Protein 6H0N (pdb70)

B-factor: mean 80.19, std 15.93, range [30.0, 155.45]

Radius of gyration: 28.03 Å; Cα contacts (8 Å, |Δi|>4): 1484; chains: 2; bounding box: 67×57×92 Å

Structure (mmCIF, N/CA/C/O backbone):
data_6H0N
#
_entry.id   6H0N
#
_cell.length_a   146.028
_cell.length_b   146.028
_cell.length_c   132.845
_cell.angle_alpha   90.00
_cell.angle_beta   90.00
_cell.angle_gamma   120.00
#
_symmetry.space_group_name_H-M   'P 32 2 1'
#
loop_
_entity.id
_entity.type
_entity.pdbx_description
1 polymer 'UDP-D-apiose/UDP-D-xylose synthase 1'
2 non-polymer NICOTINAMIDE-ADENINE-DINUCLEOTIDE
3 non-polymer "URIDINE-5'-DIPHOSPHATE"
4 non-polymer 'PHOSPHATE ION'
5 water water
#
loop_
_atom_site.group_PDB
_atom_site.id
_atom_site.type_symbol
_atom_site.label_atom_id
_atom_site.label_alt_id
_atom_site.label_comp_id
_atom_site.label_asym_id
_atom_site.label_entity_id
_atom_site.label_seq_id
_atom_site.pdbx_PDB_ins_code
_atom_site.Cartn_x
_atom_site.Cartn_y
_atom_site.Cartn_z
_atom_site.occupancy
_atom_site.B_iso_or_equiv
_atom_site.auth_seq_id
_atom_site.auth_comp_id
_atom_site.auth_asym_id
_atom_site.auth_atom_id
_atom_site.pdbx_PDB_model_num
ATOM 1 N N . VAL A 1 8 ? -39.971 65.628 73.267 1.00 73.18 8 VAL A N 1
ATOM 2 C CA . VAL A 1 8 ? -40.182 66.461 72.028 1.00 83.05 8 VAL A CA 1
ATOM 3 C C . VAL A 1 8 ? -38.923 67.112 71.339 1.00 91.51 8 VAL A C 1
ATOM 4 O O . VAL A 1 8 ? -38.107 67.730 71.998 1.00 91.29 8 VAL A O 1
ATOM 8 N N . ASP A 1 9 ? -38.832 67.012 70.015 1.00 94.88 9 ASP A N 1
ATOM 9 C CA . ASP A 1 9 ? -37.619 67.428 69.250 1.00 94.70 9 ASP A CA 1
ATOM 10 C C . ASP A 1 9 ? -37.548 68.951 68.944 1.00 88.01 9 ASP A C 1
ATOM 11 O O . ASP A 1 9 ? -38.419 69.709 69.360 1.00 87.13 9 ASP A O 1
ATOM 16 N N . LEU A 1 10 ? -36.491 69.319 68.216 1.00 85.82 10 LEU A N 1
ATOM 17 C CA . LEU A 1 10 ? -36.141 70.700 67.798 1.00 82.14 10 LEU A CA 1
ATOM 18 C C . LEU A 1 10 ? -37.186 71.187 66.812 1.00 82.42 10 LEU A C 1
ATOM 19 O O . LEU A 1 10 ? -37.571 72.351 66.874 1.00 84.67 10 LEU A O 1
ATOM 24 N N . ASP A 1 11 ? -37.647 70.280 65.957 1.00 97.33 11 ASP A N 1
ATOM 25 C CA . ASP A 1 11 ? -38.674 70.604 64.938 1.00 98.74 11 ASP A CA 1
ATOM 26 C C . ASP A 1 11 ? -39.935 71.063 65.672 1.00 99.57 11 ASP A C 1
ATOM 27 O O . ASP A 1 11 ? -40.548 72.033 65.231 1.00 119.19 11 ASP A O 1
ATOM 32 N N . GLY A 1 12 ? -40.291 70.374 66.756 1.00 91.09 12 GLY A N 1
ATOM 33 C CA . GLY A 1 12 ? -41.460 70.707 67.581 1.00 88.77 12 GLY A CA 1
ATOM 34 C C . GLY A 1 12 ? -42.272 69.451 67.741 1.00 91.38 12 GLY A C 1
ATOM 35 O O . GLY A 1 12 ? -43.153 69.406 68.605 1.00 81.02 12 GLY A O 1
ATOM 36 N N . LYS A 1 13 ? -41.919 68.449 66.943 1.00 95.74 13 LYS A N 1
ATOM 37 C CA . LYS A 1 13 ? -42.663 67.168 66.957 1.00 94.90 13 LYS A CA 1
ATOM 38 C C . LYS A 1 13 ? -42.324 66.323 68.194 1.00 89.17 13 LYS A C 1
ATOM 39 O O . LYS A 1 13 ? -41.307 66.549 68.827 1.00 86.93 13 LYS A O 1
ATOM 45 N N . PRO A 1 14 ? -43.156 65.318 68.517 1.00 87.18 14 PRO A N 1
ATOM 46 C CA . PRO A 1 14 ? -42.878 64.501 69.705 1.00 79.74 14 PRO A CA 1
ATOM 47 C C . PRO A 1 14 ? -41.805 63.453 69.367 1.00 75.53 14 PRO A C 1
ATOM 48 O O . PRO A 1 14 ? -41.659 63.130 68.189 1.00 71.33 14 PRO A O 1
ATOM 52 N N . ILE A 1 15 ? -41.073 62.936 70.365 1.00 70.74 15 ILE A N 1
ATOM 53 C CA . ILE A 1 15 ? -39.939 62.013 70.101 1.00 72.34 15 ILE A CA 1
ATOM 54 C C . ILE A 1 15 ? -40.283 60.520 70.046 1.00 71.37 15 ILE A C 1
ATOM 55 O O . ILE A 1 15 ? -40.511 59.884 71.049 1.00 78.25 15 ILE A O 1
ATOM 60 N N . GLN A 1 16 ? -40.359 60.005 68.825 1.00 81.73 16 GLN A N 1
ATOM 61 C CA . GLN A 1 16 ? -40.292 58.572 68.477 1.00 87.38 16 GLN A CA 1
ATOM 62 C C . GLN A 1 16 ? -39.214 57.857 69.311 1.00 79.00 16 GLN A C 1
ATOM 63 O O . GLN A 1 16 ? -38.073 58.302 69.329 1.00 75.89 16 GLN A O 1
ATOM 69 N N . PRO A 1 17 ? -39.565 56.796 70.046 1.00 69.20 17 PRO A N 1
ATOM 70 C CA . PRO A 1 17 ? -38.473 56.023 70.702 1.00 68.45 17 PRO A CA 1
ATOM 71 C C . PRO A 1 17 ? -37.898 54.966 69.776 1.00 66.59 17 PRO A C 1
ATOM 72 O O . PRO A 1 17 ? -38.645 54.403 68.960 1.00 60.27 17 PRO A O 1
ATOM 76 N N . LEU A 1 18 ? -36.607 54.670 69.904 1.00 66.29 18 LEU A N 1
ATOM 77 C CA . LEU A 1 18 ? -35.968 53.769 68.941 1.00 73.88 18 LEU A CA 1
ATOM 78 C C . LEU A 1 18 ? -34.918 52.841 69.478 1.00 72.86 18 LEU A C 1
ATOM 79 O O . LEU A 1 18 ? -34.242 53.108 70.464 1.00 78.19 18 LEU A O 1
ATOM 84 N N . THR A 1 19 ? -34.810 51.717 68.781 1.00 64.49 19 THR A N 1
ATOM 85 C CA . THR A 1 19 ? -33.743 50.794 68.976 1.00 64.58 19 THR A CA 1
ATOM 86 C C . THR A 1 19 ? -32.567 51.326 68.177 1.00 68.25 19 THR A C 1
ATOM 87 O O . THR A 1 19 ? -32.720 51.699 67.011 1.00 69.28 19 THR A O 1
ATOM 91 N N . ILE A 1 20 ? -31.407 51.375 68.833 1.00 69.92 20 ILE A N 1
ATOM 92 C CA . ILE A 1 20 ? -30.181 51.916 68.277 1.00 62.90 20 ILE A CA 1
ATOM 93 C C . ILE A 1 20 ? -29.128 50.833 68.311 1.00 60.41 20 ILE A C 1
ATOM 94 O O . ILE A 1 20 ? -28.812 50.316 69.376 1.00 54.47 20 ILE A O 1
ATOM 99 N N . CYS A 1 21 ? -28.587 50.504 67.144 1.00 66.02 21 CYS A N 1
ATOM 100 C CA . CYS A 1 21 ? -27.428 49.633 67.055 1.00 69.79 21 CYS A CA 1
ATOM 101 C C . CYS A 1 21 ? -26.176 50.497 67.148 1.00 69.35 21 CYS A C 1
ATOM 102 O O . CYS A 1 21 ? -25.882 51.283 66.254 1.00 62.40 21 CYS A O 1
ATOM 105 N N . MET A 1 22 ? -25.450 50.365 68.250 1.00 71.25 22 MET A N 1
ATOM 106 C CA . MET A 1 22 ? -24.245 51.144 68.450 1.00 69.81 22 MET A CA 1
ATOM 107 C C . MET A 1 22 ? -23.039 50.229 68.341 1.00 66.85 22 MET A C 1
ATOM 108 O O . MET A 1 22 ? -22.883 49.304 69.119 1.00 64.47 22 MET A O 1
ATOM 113 N N . ILE A 1 23 ? -22.192 50.507 67.358 1.00 69.83 23 ILE A N 1
ATOM 114 C CA . ILE A 1 23 ? -21.031 49.683 67.053 1.00 69.68 23 ILE A CA 1
ATOM 115 C C . ILE A 1 23 ? -19.844 50.454 67.561 1.00 69.31 23 ILE A C 1
ATOM 116 O O . ILE A 1 23 ? -19.726 51.646 67.262 1.00 62.73 23 ILE A O 1
ATOM 121 N N . GLY A 1 24 ? -18.972 49.780 68.314 1.00 75.94 24 GLY A N 1
ATOM 122 C CA . GLY A 1 24 ? -17.869 50.446 69.041 1.00 80.89 24 GLY A CA 1
ATOM 123 C C . GLY A 1 24 ? -18.375 51.180 70.276 1.00 76.50 24 GLY A C 1
ATOM 124 O O . GLY A 1 24 ? -17.871 52.270 70.653 1.00 68.12 24 GLY A O 1
ATOM 125 N N . ALA A 1 25 ? -19.361 50.536 70.906 1.00 72.38 25 ALA A N 1
ATOM 126 C CA . ALA A 1 25 ? -20.168 51.125 71.957 1.00 74.52 25 ALA A CA 1
ATOM 127 C C . ALA A 1 25 ? -19.498 51.072 73.303 1.00 73.12 25 ALA A C 1
ATOM 128 O O . ALA A 1 25 ? -19.907 51.785 74.212 1.00 73.06 25 ALA A O 1
ATOM 130 N N . GLY A 1 26 ? -18.495 50.212 73.440 1.00 74.47 26 GLY A N 1
ATOM 131 C CA . GLY A 1 26 ? -17.696 50.128 74.662 1.00 78.66 26 GLY A CA 1
ATOM 132 C C . GLY A 1 26 ? -16.422 50.943 74.612 1.00 76.88 26 GLY A C 1
ATOM 133 O O . GLY A 1 26 ? -15.542 50.767 75.467 1.00 77.01 26 GLY A O 1
ATOM 134 N N . GLY A 1 27 ? -16.315 51.802 73.593 1.00 81.00 27 GLY A N 1
ATOM 135 C CA . GLY A 1 27 ? -15.220 52.736 73.459 1.00 76.53 27 GLY A CA 1
ATOM 136 C C . GLY A 1 27 ? -15.429 53.970 74.316 1.00 73.35 27 GLY A C 1
ATOM 137 O O . GLY A 1 27 ? -16.417 54.093 75.031 1.00 66.02 27 GLY A O 1
ATOM 138 N N . PHE A 1 28 ? -14.460 54.869 74.239 1.00 71.59 28 PHE A N 1
ATOM 139 C CA . PHE A 1 28 ? -14.495 56.175 74.878 1.00 64.57 28 PHE A CA 1
ATOM 140 C C . PHE A 1 28 ? -15.804 56.880 74.553 1.00 62.30 28 PHE A C 1
ATOM 141 O O . PHE A 1 28 ? -16.598 57.153 75.422 1.00 56.32 28 PHE A O 1
ATOM 149 N N . ILE A 1 29 ? -16.037 57.138 73.284 1.00 69.38 29 ILE A N 1
ATOM 150 C CA . ILE A 1 29 ? -17.214 57.886 72.884 1.00 67.83 29 ILE A CA 1
ATOM 151 C C . ILE A 1 29 ? -18.440 57.037 73.115 1.00 64.77 29 ILE A C 1
ATOM 152 O O . ILE A 1 29 ? -19.442 57.530 73.628 1.00 52.43 29 ILE A O 1
ATOM 157 N N . GLY A 1 30 ? -18.364 55.765 72.735 1.00 67.08 30 GLY A N 1
ATOM 158 C CA . GLY A 1 30 ? -19.512 54.878 72.923 1.00 73.39 30 GLY A CA 1
ATOM 159 C C . GLY A 1 30 ? -20.058 54.870 74.344 1.00 71.15 30 GLY A C 1
ATOM 160 O O . GLY A 1 30 ? -21.274 54.949 74.573 1.00 60.38 30 GLY A O 1
ATOM 161 N N . SER A 1 31 ? -19.135 54.786 75.297 1.00 74.05 31 SER A N 1
ATOM 162 C CA . SER A 1 31 ? -19.484 54.609 76.681 1.00 70.97 31 SER A CA 1
ATOM 163 C C . SER A 1 31 ? -20.256 55.803 77.189 1.00 71.44 31 SER A C 1
ATOM 164 O O . SER A 1 31 ? -21.287 55.651 77.832 1.00 81.04 31 SER A O 1
ATOM 167 N N . HIS A 1 32 ? -19.740 56.991 76.907 1.00 72.05 32 HIS A N 1
ATOM 168 C CA . HIS A 1 32 ? -20.431 58.218 77.257 1.00 70.24 32 HIS A CA 1
ATOM 169 C C . HIS A 1 32 ? -21.761 58.346 76.497 1.00 66.43 32 HIS A C 1
ATOM 170 O O . HIS A 1 32 ? -22.756 58.865 77.009 1.00 59.79 32 HIS A O 1
ATOM 177 N N . LEU A 1 33 ? -21.785 57.839 75.273 1.00 69.21 33 LEU A N 1
ATOM 178 C CA . LEU A 1 33 ? -23.043 57.935 74.499 1.00 70.87 33 LEU A CA 1
ATOM 179 C C . LEU A 1 33 ? -24.110 57.109 75.207 1.00 67.67 33 LEU A C 1
ATOM 180 O O . LEU A 1 33 ? -25.237 57.568 75.299 1.00 63.74 33 LEU A O 1
ATOM 185 N N . CYS A 1 34 ? -23.745 55.931 75.699 1.00 66.43 34 CYS A N 1
ATOM 186 C CA . CYS A 1 34 ? -24.720 55.071 76.411 1.00 67.77 34 CYS A CA 1
ATOM 187 C C . CYS A 1 34 ? -25.198 55.780 77.677 1.00 70.35 34 CYS A C 1
ATOM 188 O O . CYS A 1 34 ? -26.384 55.691 77.972 1.00 65.64 34 CYS A O 1
ATOM 191 N N . GLU A 1 35 ? -24.302 56.471 78.383 1.00 79.15 35 GLU A N 1
ATOM 192 C CA . GLU A 1 35 ? -24.692 57.190 79.622 1.00 81.78 35 GLU A CA 1
ATOM 193 C C . GLU A 1 35 ? -25.850 58.137 79.307 1.00 72.26 35 GLU A C 1
ATOM 194 O O . GLU A 1 35 ? -26.839 58.091 80.024 1.00 71.88 35 GLU A O 1
ATOM 200 N N . LYS A 1 36 ? -25.747 58.917 78.236 1.00 64.79 36 LYS A N 1
ATOM 201 C CA . LYS A 1 36 ? -26.793 59.913 77.928 1.00 72.40 36 LYS A CA 1
ATOM 202 C C . LYS A 1 36 ? -28.029 59.237 77.349 1.00 67.42 36 LYS A C 1
ATOM 203 O O . LYS A 1 36 ? -29.114 59.732 77.613 1.00 65.42 36 LYS A O 1
ATOM 209 N N . LEU A 1 37 ? -27.889 58.142 76.612 1.00 72.31 37 LEU A N 1
ATOM 210 C CA . LEU A 1 37 ? -29.123 57.653 76.028 1.00 76.24 37 LEU A CA 1
ATOM 211 C C . LEU A 1 37 ? -29.963 57.066 77.126 1.00 79.22 37 LEU A C 1
ATOM 212 O O . LEU A 1 37 ? -31.171 57.310 77.190 1.00 78.63 37 LEU A O 1
ATOM 217 N N . LEU A 1 38 ? -29.301 56.316 78.010 1.00 88.69 38 LEU A N 1
ATOM 218 C CA . LEU A 1 38 ? -29.980 55.657 79.122 1.00 80.31 38 LEU A CA 1
ATOM 219 C C . LEU A 1 38 ? -30.585 56.634 80.078 1.00 73.69 38 LEU A C 1
ATOM 220 O O . LEU A 1 38 ? -31.742 56.514 80.412 1.00 80.52 38 LEU A O 1
ATOM 225 N N . THR A 1 39 ? -29.814 57.621 80.501 1.00 65.97 39 THR A N 1
ATOM 226 C CA . THR A 1 39 ? -30.281 58.514 81.542 1.00 66.69 39 THR A CA 1
ATOM 227 C C . THR A 1 39 ? -31.212 59.625 81.065 1.00 67.02 39 THR A C 1
ATOM 228 O O . THR A 1 39 ? -31.983 60.145 81.851 1.00 74.50 39 THR A O 1
ATOM 232 N N . GLU A 1 40 ? -31.142 60.016 79.805 1.00 71.03 40 GLU A N 1
ATOM 233 C CA . GLU A 1 40 ? -31.886 61.186 79.360 1.00 76.46 40 GLU A CA 1
ATOM 234 C C . GLU A 1 40 ? -32.827 60.927 78.169 1.00 73.72 40 GLU A C 1
ATOM 235 O O . GLU A 1 40 ? -33.400 61.873 77.650 1.00 81.29 40 GLU A O 1
ATOM 241 N N . THR A 1 41 ? -33.010 59.677 77.737 1.00 73.41 41 THR A N 1
ATOM 242 C CA . THR A 1 41 ? -33.914 59.389 76.605 1.00 76.11 41 THR A CA 1
ATOM 243 C C . THR A 1 41 ? -34.607 58.047 76.681 1.00 77.31 41 THR A C 1
ATOM 244 O O . THR A 1 41 ? -34.081 57.099 77.273 1.00 75.62 41 THR A O 1
ATOM 248 N N . PRO A 1 42 ? -35.747 57.926 75.986 1.00 77.32 42 PRO A N 1
ATOM 249 C CA . PRO A 1 42 ? -36.434 56.640 75.893 1.00 72.70 42 PRO A CA 1
ATOM 250 C C . PRO A 1 42 ? -35.763 55.528 75.090 1.00 69.63 42 PRO A C 1
ATOM 251 O O . PRO A 1 42 ? -36.282 54.437 75.089 1.00 67.78 42 PRO A O 1
ATOM 255 N N . HIS A 1 43 ? -34.621 55.755 74.455 1.00 69.73 43 HIS A N 1
ATOM 256 C CA . HIS A 1 43 ? -34.161 54.832 73.412 1.00 72.32 43 HIS A CA 1
ATOM 257 C C . HIS A 1 43 ? -33.562 53.522 73.920 1.00 65.97 43 HIS A C 1
ATOM 258 O O . HIS A 1 43 ? -33.046 53.452 75.014 1.00 67.89 43 HIS A O 1
ATOM 265 N N . LYS A 1 44 ? -33.650 52.481 73.104 1.00 65.75 44 LYS A N 1
ATOM 266 C CA . LYS A 1 44 ? -33.069 51.188 73.406 1.00 70.67 44 LYS A CA 1
ATOM 267 C C . LYS A 1 44 ? -31.734 51.126 72.681 1.00 72.60 44 LYS A C 1
ATOM 268 O O . LYS A 1 44 ? -31.647 51.558 71.538 1.00 78.99 44 LYS A O 1
ATOM 274 N N . VAL A 1 45 ? -30.700 50.609 73.352 1.00 73.57 45 VAL A N 1
ATOM 275 C CA . VAL A 1 45 ? -29.344 50.517 72.798 1.00 72.11 45 VAL A CA 1
ATOM 276 C C . VAL A 1 45 ? -28.913 49.089 72.639 1.00 67.50 45 VAL A C 1
ATOM 277 O O . VAL A 1 45 ? -29.029 48.315 73.571 1.00 75.34 45 VAL A O 1
ATOM 281 N N . LEU A 1 46 ? -28.381 48.754 71.476 1.00 68.98 46 LEU A N 1
ATOM 282 C CA . LEU A 1 46 ? -27.701 47.477 71.284 1.00 78.69 46 LEU A CA 1
ATOM 283 C C . LEU A 1 46 ? -26.210 47.764 71.198 1.00 81.41 46 LEU A C 1
ATOM 284 O O . LEU A 1 46 ? -25.736 48.314 70.201 1.00 83.49 46 LEU A O 1
ATOM 289 N N . ALA A 1 47 ? -25.482 47.405 72.256 1.00 79.83 47 ALA A N 1
ATOM 290 C CA . ALA A 1 47 ? -24.066 47.726 72.368 1.00 75.35 47 ALA A CA 1
ATOM 291 C C . ALA A 1 47 ? -23.186 46.615 71.785 1.00 72.62 47 ALA A C 1
ATOM 292 O O . ALA A 1 47 ? -23.042 45.540 72.363 1.00 67.28 47 ALA A O 1
ATOM 294 N N . LEU A 1 48 ? -22.617 46.891 70.618 1.00 68.02 48 LEU A N 1
ATOM 295 C CA . LEU A 1 48 ? -21.721 45.977 69.942 1.00 66.03 48 LEU A CA 1
ATOM 296 C C . LEU A 1 48 ? -20.319 46.491 70.077 1.00 64.25 48 LEU A C 1
ATOM 297 O O . LEU A 1 48 ? -20.054 47.679 69.831 1.00 64.74 48 LEU A O 1
ATOM 302 N N . ASP A 1 49 ? -19.431 45.591 70.471 1.00 67.43 49 ASP A N 1
ATOM 303 C CA . ASP A 1 49 ? -18.017 45.887 70.637 1.00 73.72 49 ASP A CA 1
ATOM 304 C C . ASP A 1 49 ? -17.337 44.559 70.899 1.00 70.19 49 ASP A C 1
ATOM 305 O O . ASP A 1 49 ? -18.011 43.588 71.205 1.00 66.07 49 ASP A O 1
ATOM 310 N N . VAL A 1 50 ? -16.018 44.507 70.786 1.00 72.93 50 VAL A N 1
ATOM 311 C CA . VAL A 1 50 ? -15.298 43.335 71.279 1.00 78.26 50 VAL A CA 1
ATOM 312 C C . VAL A 1 50 ? -15.180 43.348 72.808 1.00 85.53 50 VAL A C 1
ATOM 313 O O . VAL A 1 50 ? -15.292 42.297 73.430 1.00 89.45 50 VAL A O 1
ATOM 317 N N . TYR A 1 51 ? -15.003 44.527 73.406 1.00 91.43 51 TYR A N 1
ATOM 318 C CA . TYR A 1 51 ? -14.840 44.652 74.862 1.00 92.09 51 TYR A CA 1
ATOM 319 C C . TYR A 1 51 ? -15.884 45.582 75.411 1.00 88.45 51 TYR A C 1
ATOM 320 O O . TYR A 1 51 ? -16.321 46.503 74.726 1.00 97.11 51 TYR A O 1
ATOM 329 N N . ASN A 1 52 ? -16.300 45.318 76.643 1.00 91.01 52 ASN A N 1
ATOM 330 C CA . ASN A 1 52 ? -17.340 46.107 77.299 1.00 93.77 52 ASN A CA 1
ATOM 331 C C . ASN A 1 52 ? -16.851 46.799 78.575 1.00 93.13 52 ASN A C 1
ATOM 332 O O . ASN A 1 52 ? -17.649 47.345 79.330 1.00 90.78 52 ASN A O 1
ATOM 337 N N . ASP A 1 53 ? -15.537 46.836 78.771 1.00 95.23 53 ASP A N 1
ATOM 338 C CA . ASP A 1 53 ? -14.931 47.310 80.022 1.00 97.82 53 ASP A CA 1
ATOM 339 C C . ASP A 1 53 ? -15.488 48.664 80.440 1.00 91.09 53 ASP A C 1
ATOM 340 O O . ASP A 1 53 ? -15.931 48.841 81.587 1.00 81.61 53 ASP A O 1
ATOM 345 N N . LYS A 1 54 ? -15.539 49.584 79.477 1.00 84.55 54 LYS A N 1
ATOM 346 C CA . LYS A 1 54 ? -15.935 50.967 79.757 1.00 77.69 54 LYS A CA 1
ATOM 347 C C . LYS A 1 54 ? -17.450 51.173 79.964 1.00 79.48 54 LYS A C 1
ATOM 348 O O . LYS A 1 54 ? -17.875 52.254 80.409 1.00 92.36 54 LYS A O 1
ATOM 354 N N . ILE A 1 55 ? -18.251 50.153 79.664 1.00 76.60 55 ILE A N 1
ATOM 355 C CA . ILE A 1 55 ? -19.693 50.212 79.891 1.00 86.47 55 ILE A CA 1
ATOM 356 C C . ILE A 1 55 ? -20.161 49.193 80.923 1.00 91.93 55 ILE A C 1
ATOM 357 O O . ILE A 1 55 ? -21.377 48.995 81.081 1.00 83.38 55 ILE A O 1
ATOM 362 N N . LYS A 1 56 ? -19.210 48.591 81.647 1.00 96.10 56 LYS A N 1
ATOM 363 C CA . LYS A 1 56 ? -19.516 47.447 82.504 1.00 89.33 56 LYS A CA 1
ATOM 364 C C . LYS A 1 56 ? -20.393 47.916 83.670 1.00 87.74 56 LYS A C 1
ATOM 365 O O . LYS A 1 56 ? -21.346 47.229 84.038 1.00 87.23 56 LYS A O 1
ATOM 371 N N . HIS A 1 57 ? -20.099 49.119 84.184 1.00 95.62 57 HIS A N 1
ATOM 372 C CA . HIS A 1 57 ? -20.959 49.846 85.155 1.00 94.00 57 HIS A CA 1
ATOM 373 C C . HIS A 1 57 ? -22.461 49.973 84.766 1.00 92.14 57 HIS A C 1
ATOM 374 O O . HIS A 1 57 ? -23.293 50.195 85.634 1.00 89.98 57 HIS A O 1
ATOM 381 N N . LEU A 1 58 ? -22.784 49.823 83.470 1.00 98.18 58 LEU A N 1
ATOM 382 C CA . LEU A 1 58 ? -24.148 49.933 82.937 1.00 92.38 58 LEU A CA 1
ATOM 383 C C . LEU A 1 58 ? -24.806 48.605 82.580 1.00 86.90 58 LEU A C 1
ATOM 384 O O . LEU A 1 58 ? -25.848 48.654 81.964 1.00 93.14 58 LEU A O 1
ATOM 389 N N . LEU A 1 59 ? -24.152 47.480 82.881 1.00 90.46 59 LEU A N 1
ATOM 390 C CA . LEU A 1 59 ? -24.642 46.161 82.400 1.00 98.12 59 LEU A CA 1
ATOM 391 C C . LEU A 1 59 ? -25.089 45.208 83.511 1.00 113.93 59 LEU A C 1
ATOM 392 O O . LEU A 1 59 ? -24.632 45.351 84.652 1.00 113.56 59 LEU A O 1
ATOM 397 N N . GLU A 1 60 ? -25.881 44.211 83.096 1.00 134.24 60 GLU A N 1
ATOM 398 C CA . GLU A 1 60 ? -26.492 43.127 83.911 1.00 127.57 60 GLU A CA 1
ATOM 399 C C . GLU A 1 60 ? -25.551 42.694 85.032 1.00 141.61 60 GLU A C 1
ATOM 400 O O . GLU A 1 60 ? -26.002 42.682 86.192 1.00 151.21 60 GLU A O 1
ATOM 402 N N . PRO A 1 61 ? -24.308 42.264 84.729 1.00 155.45 61 PRO A N 1
ATOM 403 C CA . PRO A 1 61 ? -23.354 41.869 85.764 1.00 144.43 61 PRO A CA 1
ATOM 404 C C . PRO A 1 61 ? -23.275 42.928 86.872 1.00 138.16 61 PRO A C 1
ATOM 405 O O . PRO A 1 61 ? -23.459 42.579 88.011 1.00 103.76 61 PRO A O 1
ATOM 409 N N . ASP A 1 62 ? -23.074 44.195 86.496 1.00 138.80 62 ASP A N 1
ATOM 410 C CA . ASP A 1 62 ? -22.962 45.294 87.491 1.00 131.28 62 ASP A CA 1
ATOM 411 C C . ASP A 1 62 ? -24.341 45.677 88.042 1.00 126.75 62 ASP A C 1
ATOM 412 O O . ASP A 1 62 ? -24.492 45.660 89.272 1.00 120.66 62 ASP A O 1
ATOM 417 N N . THR A 1 63 ? -25.304 46.011 87.178 1.00 125.98 63 THR A N 1
ATOM 418 C CA . THR A 1 63 ? -26.640 46.422 87.687 1.00 110.78 63 THR A CA 1
ATOM 419 C C . THR A 1 63 ? -27.761 45.926 86.771 1.00 120.12 63 THR A C 1
ATOM 420 O O . THR A 1 63 ? -27.495 45.673 85.595 1.00 109.00 63 THR A O 1
ATOM 424 N N . VAL A 1 64 ? -28.973 45.818 87.320 1.00 120.18 64 VAL A N 1
ATOM 425 C CA . VAL A 1 64 ? -30.193 45.405 86.565 1.00 111.18 64 VAL A CA 1
ATOM 426 C C . VAL A 1 64 ? -31.106 46.629 86.538 1.00 109.24 64 VAL A C 1
ATOM 427 O O . VAL A 1 64 ? -32.327 46.470 86.404 1.00 110.37 64 VAL A O 1
ATOM 429 N N . GLU A 1 65 ? -30.486 47.800 86.657 1.00 112.08 65 GLU A N 1
ATOM 430 C CA . GLU A 1 65 ? -31.157 49.118 86.738 1.00 111.90 65 GLU A CA 1
ATOM 431 C C . GLU A 1 65 ? -31.643 49.620 85.385 1.00 109.10 65 GLU A C 1
ATOM 432 O O . GLU A 1 65 ? -32.623 50.342 85.321 1.00 98.27 65 GLU A O 1
ATOM 438 N N . TRP A 1 66 ? -30.917 49.288 84.322 1.00 116.54 66 TRP A N 1
ATOM 439 C CA . TRP A 1 66 ? -31.267 49.683 82.964 1.00 109.40 66 TRP A CA 1
ATOM 440 C C . TRP A 1 66 ? -31.695 48.477 82.092 1.00 108.67 66 TRP A C 1
ATOM 441 O O . TRP A 1 66 ? -32.343 48.676 81.067 1.00 121.34 66 TRP A O 1
ATOM 452 N N . SER A 1 67 ? -31.377 47.237 82.484 1.00 107.72 67 SER A N 1
ATOM 453 C CA . SER A 1 67 ? -31.487 46.113 81.537 1.00 111.35 67 SER A CA 1
ATOM 454 C C . SER A 1 67 ? -32.916 46.019 80.976 1.00 101.54 67 SER A C 1
ATOM 455 O O . SER A 1 67 ? -33.916 46.272 81.664 1.00 82.36 67 SER A O 1
ATOM 458 N N . GLY A 1 68 ? -32.980 45.724 79.688 1.00 98.65 68 GLY A N 1
ATOM 459 C CA . GLY A 1 68 ? -34.199 45.919 78.939 1.00 104.13 68 GLY A CA 1
ATOM 460 C C . GLY A 1 68 ? -33.994 47.025 77.939 1.00 103.97 68 GLY A C 1
ATOM 461 O O . GLY A 1 68 ? -34.564 46.958 76.847 1.00 124.20 68 GLY A O 1
ATOM 462 N N . ARG A 1 69 ? -33.201 48.041 78.303 1.00 90.15 69 ARG A N 1
ATOM 463 C CA . ARG A 1 69 ? -32.873 49.156 77.389 1.00 88.91 69 ARG A CA 1
ATOM 464 C C . ARG A 1 69 ? -31.409 49.222 76.953 1.00 83.22 69 ARG A C 1
ATOM 465 O O . ARG A 1 69 ? -31.017 50.146 76.225 1.00 81.81 69 ARG A O 1
ATOM 473 N N . ILE A 1 70 ? -30.596 48.282 77.412 1.00 75.36 70 ILE A N 1
ATOM 474 C CA . ILE A 1 70 ? -29.268 48.115 76.858 1.00 82.20 70 ILE A CA 1
ATOM 475 C C . ILE A 1 70 ? -28.941 46.634 76.840 1.00 88.42 70 ILE A C 1
ATOM 476 O O . ILE A 1 70 ? -29.398 45.904 77.721 1.00 103.40 70 ILE A O 1
ATOM 481 N N . GLN A 1 71 ? -28.165 46.202 75.843 1.00 84.71 71 GLN A N 1
ATOM 482 C CA . GLN A 1 71 ? -27.836 44.796 75.644 1.00 82.98 71 GLN A CA 1
ATOM 483 C C . GLN A 1 71 ? -26.482 44.704 74.962 1.00 81.19 71 GLN A C 1
ATOM 484 O O . GLN A 1 71 ? -26.356 45.020 73.773 1.00 81.74 71 GLN A O 1
ATOM 490 N N . PHE A 1 72 ? -25.466 44.270 75.701 1.00 76.37 72 PHE A N 1
ATOM 491 C CA . PHE A 1 72 ? -24.162 44.019 75.095 1.00 79.19 72 PHE A CA 1
ATOM 492 C C . PHE A 1 72 ? -24.245 42.840 74.131 1.00 82.79 72 PHE A C 1
ATOM 493 O O . PHE A 1 72 ? -25.063 41.956 74.327 1.00 98.53 72 PHE A O 1
ATOM 501 N N . HIS A 1 73 ? -23.428 42.856 73.079 1.00 82.31 73 HIS A N 1
ATOM 502 C CA . HIS A 1 73 ? -23.270 41.718 72.166 1.00 78.38 73 HIS A CA 1
ATOM 503 C C . HIS A 1 73 ? -21.805 41.692 71.786 1.00 74.97 73 HIS A C 1
ATOM 504 O O . HIS A 1 73 ? -21.372 42.561 71.035 1.00 69.00 73 HIS A O 1
ATOM 511 N N . ARG A 1 74 ? -21.040 40.736 72.307 1.00 78.55 74 ARG A N 1
ATOM 512 C CA . ARG A 1 74 ? -19.609 40.663 72.004 1.00 84.89 74 ARG A CA 1
ATOM 513 C C . ARG A 1 74 ? -19.528 40.271 70.529 1.00 85.62 74 ARG A C 1
ATOM 514 O O . ARG A 1 74 ? -19.857 39.156 70.184 1.00 93.87 74 ARG A O 1
ATOM 522 N N . ILE A 1 75 ? -19.186 41.231 69.665 1.00 93.83 75 ILE A N 1
ATOM 523 C CA . ILE A 1 75 ? -19.046 41.007 68.215 1.00 94.31 75 ILE A CA 1
ATOM 524 C C . ILE A 1 75 ? -17.804 41.723 67.713 1.00 86.24 75 ILE A C 1
ATOM 525 O O . ILE A 1 75 ? -17.492 42.812 68.183 1.00 95.31 75 ILE A O 1
ATOM 530 N N . ASN A 1 76 ? -17.130 41.091 66.753 1.00 82.58 76 ASN A N 1
ATOM 531 C CA . ASN A 1 76 ? -16.038 41.692 65.976 1.00 82.36 76 ASN A CA 1
ATOM 532 C C . ASN A 1 76 ? -16.521 41.768 64.525 1.00 82.17 76 ASN A C 1
ATOM 533 O O . ASN A 1 76 ? -16.625 40.770 63.836 1.00 90.19 76 ASN A O 1
ATOM 538 N N . ILE A 1 77 ? -16.801 42.978 64.072 1.00 83.93 77 ILE A N 1
ATOM 539 C CA . ILE A 1 77 ? -17.435 43.200 62.788 1.00 80.48 77 ILE A CA 1
ATOM 540 C C . ILE A 1 77 ? -16.614 42.770 61.561 1.00 79.18 77 ILE A C 1
ATOM 541 O O . ILE A 1 77 ? -17.188 42.675 60.506 1.00 88.58 77 ILE A O 1
ATOM 546 N N . LYS A 1 78 ? -15.314 42.490 61.675 1.00 81.12 78 LYS A N 1
ATOM 547 C CA . LYS A 1 78 ? -14.561 41.953 60.531 1.00 88.94 78 LYS A CA 1
ATOM 548 C C . LYS A 1 78 ? -15.269 40.720 59.915 1.00 87.65 78 LYS A C 1
ATOM 549 O O . LYS A 1 78 ? -15.554 40.721 58.724 1.00 94.54 78 LYS A O 1
ATOM 555 N N . HIS A 1 79 ? -15.561 39.701 60.720 1.00 90.21 79 HIS A N 1
ATOM 556 C CA . HIS A 1 79 ? -16.299 38.515 60.235 1.00 102.11 79 HIS A CA 1
ATOM 557 C C . HIS A 1 79 ? -17.323 38.076 61.310 1.00 104.37 79 HIS A C 1
ATOM 558 O O . HIS A 1 79 ? -16.969 37.449 62.315 1.00 101.55 79 HIS A O 1
ATOM 565 N N . ASP A 1 80 ? -18.596 38.425 61.086 1.00 98.16 80 ASP A N 1
ATOM 566 C CA . ASP A 1 80 ? -19.704 37.922 61.915 1.00 91.63 80 ASP A CA 1
ATOM 567 C C . ASP A 1 80 ? -21.081 38.059 61.226 1.00 90.18 80 ASP A C 1
ATOM 568 O O . ASP A 1 80 ? -21.618 39.150 61.099 1.00 85.96 80 ASP A O 1
ATOM 573 N N . SER A 1 81 ? -21.662 36.932 60.821 1.00 92.43 81 SER A N 1
ATOM 574 C CA . SER A 1 81 ? -22.988 36.877 60.186 1.00 94.71 81 SER A CA 1
ATOM 575 C C . SER A 1 81 ? -24.098 37.492 61.009 1.00 102.62 81 SER A C 1
ATOM 576 O O . SER A 1 81 ? -25.060 38.018 60.445 1.00 98.17 81 SER A O 1
ATOM 579 N N . ARG A 1 82 ? -23.974 37.395 62.342 1.00 102.53 82 ARG A N 1
ATOM 580 C CA . ARG A 1 82 ? -24.947 37.953 63.296 1.00 99.43 82 ARG A CA 1
ATOM 581 C C . ARG A 1 82 ? -25.117 39.468 63.144 1.00 99.88 82 ARG A C 1
ATOM 582 O O . ARG A 1 82 ? -26.148 40.010 63.547 1.00 108.80 82 ARG A O 1
ATOM 584 N N . LEU A 1 83 ? -24.128 40.143 62.549 1.00 85.09 83 LEU A N 1
ATOM 585 C CA . LEU A 1 83 ? -24.213 41.577 62.378 1.00 80.93 83 LEU A CA 1
ATOM 586 C C . LEU A 1 83 ? -25.440 42.031 61.596 1.00 85.85 83 LEU A C 1
ATOM 587 O O . LEU A 1 83 ? -26.156 42.924 62.065 1.00 84.45 83 LEU A O 1
ATOM 592 N N . GLU A 1 84 ? -25.687 41.457 60.418 1.00 82.94 84 GLU A N 1
ATOM 593 C CA . GLU A 1 84 ? -26.782 41.969 59.581 1.00 85.45 84 GLU A CA 1
ATOM 594 C C . GLU A 1 84 ? -28.122 41.877 60.323 1.00 87.90 84 GLU A C 1
ATOM 595 O O . GLU A 1 84 ? -28.981 42.754 60.168 1.00 89.27 84 GLU A O 1
ATOM 601 N N . GLY A 1 85 ? -28.298 40.826 61.128 1.00 88.31 85 GLY A N 1
ATOM 602 C CA . GLY A 1 85 ? -29.521 40.647 61.923 1.00 87.06 85 GLY A CA 1
ATOM 603 C C . GLY A 1 85 ? -29.637 41.683 63.009 1.00 85.18 85 GLY A C 1
ATOM 604 O O . GLY A 1 85 ? -30.690 42.302 63.197 1.00 94.11 85 GLY A O 1
ATOM 605 N N . LEU A 1 86 ? -28.531 41.870 63.717 1.00 82.63 86 LEU A N 1
ATOM 606 C CA . LEU A 1 86 ? -28.416 42.939 64.705 1.00 82.14 86 LEU A CA 1
ATOM 607 C C . LEU A 1 86 ? -28.727 44.315 64.141 1.00 77.92 86 LEU A C 1
ATOM 608 O O . LEU A 1 86 ? -29.330 45.131 64.826 1.00 84.27 86 LEU A O 1
ATOM 613 N N . VAL A 1 87 ? -28.304 44.582 62.907 1.00 73.84 87 VAL A N 1
ATOM 614 C CA . VAL A 1 87 ? -28.653 45.846 62.236 1.00 72.69 87 VAL A CA 1
ATOM 615 C C . VAL A 1 87 ? -30.139 45.846 61.920 1.00 72.57 87 VAL A C 1
ATOM 616 O O . VAL A 1 87 ? -30.837 46.810 62.236 1.00 63.19 87 VAL A O 1
ATOM 620 N N . LYS A 1 88 ? -30.622 44.748 61.340 1.00 79.54 88 LYS A N 1
ATOM 621 C CA . LYS A 1 88 ? -32.031 44.643 60.959 1.00 88.16 88 LYS A CA 1
ATOM 622 C C . LYS A 1 88 ? -32.934 44.780 62.203 1.00 81.47 88 LYS A C 1
ATOM 623 O O . LYS A 1 88 ? -34.085 45.204 62.090 1.00 80.52 88 LYS A O 1
ATOM 629 N N . MET A 1 89 ? -32.387 44.434 63.370 1.00 79.69 89 MET A N 1
ATOM 630 C CA . MET A 1 89 ? -33.031 44.676 64.671 1.00 85.87 89 MET A CA 1
ATOM 631 C C . MET A 1 89 ? -33.355 46.127 65.018 1.00 83.11 89 MET A C 1
ATOM 632 O O . MET A 1 89 ? -34.371 46.382 65.645 1.00 87.54 89 MET A O 1
ATOM 637 N N . ALA A 1 90 ? -32.472 47.056 64.667 1.00 76.16 90 ALA A N 1
ATOM 638 C CA . ALA A 1 90 ? -32.576 48.451 65.110 1.00 74.67 90 ALA A CA 1
ATOM 639 C C . ALA A 1 90 ? -33.175 49.360 64.056 1.00 71.69 90 ALA A C 1
ATOM 640 O O . ALA A 1 90 ? -33.402 48.951 62.931 1.00 70.76 90 ALA A O 1
ATOM 642 N N . ASP A 1 91 ? -33.418 50.605 64.440 1.00 69.60 91 ASP A N 1
ATOM 643 C CA . ASP A 1 91 ? -33.852 51.655 63.517 1.00 69.80 91 ASP A CA 1
ATOM 644 C C . ASP A 1 91 ? -32.721 52.583 63.104 1.00 68.82 91 ASP A C 1
ATOM 645 O O . ASP A 1 91 ? -32.820 53.268 62.092 1.00 78.33 91 ASP A O 1
ATOM 650 N N . LEU A 1 92 ? -31.666 52.635 63.905 1.00 65.72 92 LEU A N 1
ATOM 651 C CA . LEU A 1 92 ? -30.593 53.598 63.730 1.00 61.96 92 LEU A CA 1
ATOM 652 C C . LEU A 1 92 ? -29.300 52.909 64.078 1.00 63.93 92 LEU A C 1
ATOM 653 O O . LEU A 1 92 ? -29.189 52.286 65.132 1.00 69.40 92 LEU A O 1
ATOM 658 N N . ILE A 1 93 ? -28.327 52.988 63.182 1.00 62.78 93 ILE A N 1
ATOM 659 C CA . ILE A 1 93 ? -27.024 52.412 63.416 1.00 59.90 93 ILE A CA 1
ATOM 660 C C . ILE A 1 93 ? -26.102 53.589 63.670 1.00 60.63 93 ILE A C 1
ATOM 661 O O . ILE A 1 93 ? -26.224 54.617 63.022 1.00 65.26 93 ILE A O 1
ATOM 666 N N . ILE A 1 94 ? -25.205 53.439 64.645 1.00 66.27 94 ILE A N 1
ATOM 667 C CA . ILE A 1 94 ? -24.149 54.416 64.926 1.00 63.69 94 ILE A CA 1
ATOM 668 C C . ILE A 1 94 ? -22.839 53.645 64.912 1.00 58.38 94 ILE A C 1
ATOM 669 O O . ILE A 1 94 ? -22.677 52.711 65.709 1.00 49.29 94 ILE A O 1
ATOM 674 N N . ASN A 1 95 ? -21.939 54.012 63.983 1.00 59.48 95 ASN A N 1
ATOM 675 C CA . ASN A 1 95 ? -20.663 53.314 63.801 1.00 62.47 95 ASN A CA 1
ATOM 676 C C . ASN A 1 95 ? -19.540 54.130 64.361 1.00 59.43 95 ASN A C 1
ATOM 677 O O . ASN A 1 95 ? -19.135 55.112 63.756 1.00 57.35 95 ASN A O 1
ATOM 682 N N . LEU A 1 96 ? -19.063 53.720 65.533 1.00 64.76 96 LEU A N 1
ATOM 683 C CA . LEU A 1 96 ? -17.886 54.315 66.162 1.00 67.99 96 LEU A CA 1
ATOM 684 C C . LEU A 1 96 ? -16.645 53.465 65.963 1.00 71.88 96 LEU A C 1
ATOM 685 O O . LEU A 1 96 ? -15.548 53.924 66.280 1.00 69.79 96 LEU A O 1
ATOM 690 N N . ALA A 1 97 ? -16.806 52.245 65.428 1.00 73.10 97 ALA A N 1
ATOM 691 C CA . ALA A 1 97 ? -15.749 51.232 65.514 1.00 70.09 97 ALA A CA 1
ATOM 692 C C . ALA A 1 97 ? -14.642 51.584 64.549 1.00 73.54 97 ALA A C 1
ATOM 693 O O . ALA A 1 97 ? -14.869 51.616 63.350 1.00 91.72 97 ALA A O 1
ATOM 695 N N . ALA A 1 98 ? -13.457 51.872 65.077 1.00 72.59 98 ALA A N 1
ATOM 696 C CA . ALA A 1 98 ? -12.387 52.478 64.292 1.00 72.87 98 ALA A CA 1
ATOM 697 C C . ALA A 1 98 ? -11.111 52.631 65.103 1.00 78.65 98 ALA A C 1
ATOM 698 O O . ALA A 1 98 ? -11.159 53.077 66.250 1.00 89.18 98 ALA A O 1
ATOM 700 N N . ILE A 1 99 ? -9.981 52.285 64.493 1.00 75.18 99 ILE A N 1
ATOM 701 C CA . ILE A 1 99 ? -8.676 52.574 65.062 1.00 71.34 99 ILE A CA 1
ATOM 702 C C . ILE A 1 99 ? -8.466 54.062 64.910 1.00 76.55 99 ILE A C 1
ATOM 703 O O . ILE A 1 99 ? -8.487 54.561 63.790 1.00 85.48 99 ILE A O 1
ATOM 708 N N . CYS A 1 100 ? -8.263 54.772 66.014 1.00 80.67 100 CYS A N 1
ATOM 709 C CA . CYS A 1 100 ? -8.197 56.235 65.956 1.00 83.33 100 CYS A CA 1
ATOM 710 C C . CYS A 1 100 ? -7.138 56.912 66.808 1.00 81.86 100 CYS A C 1
ATOM 711 O O . CYS A 1 100 ? -7.265 58.107 67.059 1.00 71.85 100 CYS A O 1
ATOM 714 N N . THR A 1 101 ? -6.077 56.177 67.172 1.00 87.38 101 THR A N 1
ATOM 715 C CA . THR A 1 101 ? -4.905 56.730 67.861 1.00 87.69 101 THR A CA 1
ATOM 716 C C . THR A 1 101 ? -3.757 56.957 66.870 1.00 88.91 101 THR A C 1
ATOM 717 O O . THR A 1 101 ? -3.238 55.991 66.287 1.00 85.42 101 THR A O 1
ATOM 721 N N . PRO A 1 102 ? -3.341 58.221 66.667 1.00 94.15 102 PRO A N 1
ATOM 722 C CA . PRO A 1 102 ? -2.300 58.540 65.674 1.00 94.35 102 PRO A CA 1
ATOM 723 C C . PRO A 1 102 ? -1.052 57.686 65.716 1.00 88.29 102 PRO A C 1
ATOM 724 O O . PRO A 1 102 ? -0.446 57.414 64.676 1.00 81.40 102 PRO A O 1
ATOM 728 N N . ALA A 1 103 ? -0.680 57.302 66.930 1.00 94.31 103 ALA A N 1
ATOM 729 C CA . ALA A 1 103 ? 0.416 56.391 67.173 1.00 93.76 103 ALA A CA 1
ATOM 730 C C . ALA A 1 103 ? 0.606 55.316 66.102 1.00 90.15 103 ALA A C 1
ATOM 731 O O . ALA A 1 103 ? 1.734 55.100 65.643 1.00 87.28 103 ALA A O 1
ATOM 733 N N . ASP A 1 104 ? -0.473 54.650 65.698 1.00 84.58 104 ASP A N 1
ATOM 734 C CA . ASP A 1 104 ? -0.317 53.524 64.781 1.00 90.27 104 ASP A CA 1
ATOM 735 C C . ASP A 1 104 ? -1.007 53.720 63.429 1.00 88.91 104 ASP A C 1
ATOM 736 O O . ASP A 1 104 ? -1.444 52.773 62.789 1.00 87.99 104 ASP A O 1
ATOM 741 N N . TYR A 1 105 ? -1.034 54.962 62.975 1.00 91.62 105 TYR A N 1
ATOM 742 C CA . TYR A 1 105 ? -1.367 55.268 61.585 1.00 83.21 105 TYR A CA 1
ATOM 743 C C . TYR A 1 105 ? -0.159 55.001 60.708 1.00 86.03 105 TYR A C 1
ATOM 744 O O . TYR A 1 105 ? -0.296 54.459 59.614 1.00 88.39 105 TYR A O 1
ATOM 753 N N . ASN A 1 106 ? 1.018 55.409 61.192 1.00 93.31 106 ASN A N 1
ATOM 754 C CA . ASN A 1 106 ? 2.288 55.138 60.507 1.00 86.16 106 ASN A CA 1
ATOM 755 C C . ASN A 1 106 ? 2.952 53.829 60.925 1.00 79.90 106 ASN A C 1
ATOM 756 O O . ASN A 1 106 ? 3.884 53.402 60.293 1.00 83.70 106 ASN A O 1
ATOM 761 N N . THR A 1 107 ? 2.463 53.154 61.944 1.00 89.28 107 THR A N 1
ATOM 762 C CA . THR A 1 107 ? 3.100 51.909 62.371 1.00 88.74 107 THR A CA 1
ATOM 763 C C . THR A 1 107 ? 2.287 50.676 61.953 1.00 89.63 107 THR A C 1
ATOM 764 O O . THR A 1 107 ? 2.859 49.688 61.534 1.00 98.34 107 THR A O 1
ATOM 768 N N . ARG A 1 108 ? 0.959 50.743 62.037 1.00 88.01 108 ARG A N 1
ATOM 769 C CA . ARG A 1 108 ? 0.088 49.702 61.485 1.00 84.47 108 ARG A CA 1
ATOM 770 C C . ARG A 1 108 ? -0.858 50.243 60.380 1.00 80.67 108 ARG A C 1
ATOM 771 O O . ARG A 1 108 ? -2.087 50.108 60.471 1.00 80.52 108 ARG A O 1
ATOM 779 N N . PRO A 1 109 ? -0.286 50.833 59.308 1.00 77.31 109 PRO A N 1
ATOM 780 C CA . PRO A 1 109 ? -1.107 51.455 58.258 1.00 70.91 109 PRO A CA 1
ATOM 781 C C . PRO A 1 109 ? -2.144 50.539 57.605 1.00 72.83 109 PRO A C 1
ATOM 782 O O . PRO A 1 109 ? -3.236 50.995 57.295 1.00 73.46 109 PRO A O 1
ATOM 786 N N . LEU A 1 110 ? -1.828 49.258 57.420 1.00 74.82 110 LEU A N 1
ATOM 787 C CA . LEU A 1 110 ? -2.777 48.342 56.790 1.00 78.32 110 LEU A CA 1
ATOM 788 C C . LEU A 1 110 ? -3.996 48.153 57.683 1.00 82.68 110 LEU A C 1
ATOM 789 O O . LEU A 1 110 ? -5.132 48.373 57.234 1.00 81.33 110 LEU A O 1
ATOM 794 N N . ASP A 1 111 ? -3.755 47.792 58.948 1.00 86.67 111 ASP A N 1
ATOM 795 C CA . ASP A 1 111 ? -4.840 47.611 59.936 1.00 82.83 111 ASP A CA 1
ATOM 796 C C . ASP A 1 111 ? -5.667 48.892 60.085 1.00 76.84 111 ASP A C 1
ATOM 797 O O . ASP A 1 111 ? -6.875 48.810 60.274 1.00 78.85 111 ASP A O 1
ATOM 802 N N . THR A 1 112 ? -5.018 50.061 59.983 1.00 69.32 112 THR A N 1
ATOM 803 C CA . THR A 1 112 ? -5.712 51.355 60.042 1.00 70.70 112 THR A CA 1
ATOM 804 C C . THR A 1 112 ? -6.711 51.533 58.900 1.00 71.84 112 THR A C 1
ATOM 805 O O . THR A 1 112 ? -7.861 51.939 59.103 1.00 69.87 112 THR A O 1
ATOM 809 N N . ILE A 1 113 ? -6.244 51.235 57.694 1.00 72.87 113 ILE A N 1
ATOM 810 C CA . ILE A 1 113 ? -7.051 51.394 56.497 1.00 71.42 113 ILE A CA 1
ATOM 811 C C . ILE A 1 113 ? -8.178 50.379 56.507 1.00 70.43 113 ILE A C 1
ATOM 812 O O . ILE A 1 113 ? -9.326 50.708 56.223 1.00 70.64 113 ILE A O 1
ATOM 817 N N . TYR A 1 114 ? -7.836 49.137 56.816 1.00 70.76 114 TYR A N 1
ATOM 818 C CA . TYR A 1 114 ? -8.847 48.110 56.916 1.00 71.84 114 TYR A CA 1
ATOM 819 C C . TYR A 1 114 ? -9.874 48.450 57.992 1.00 68.66 114 TYR A C 1
ATOM 820 O O . TYR A 1 114 ? -11.061 48.255 57.783 1.00 69.05 114 TYR A O 1
ATOM 829 N N . SER A 1 115 ? -9.422 48.998 59.114 1.00 68.21 115 SER A N 1
ATOM 830 C CA . SER A 1 115 ? -10.328 49.365 60.193 1.00 68.66 115 SER A CA 1
ATOM 831 C C . SER A 1 115 ? -11.273 50.451 59.761 1.00 68.70 115 SER A C 1
ATOM 832 O O . SER A 1 115 ? -12.478 50.289 59.909 1.00 74.41 115 SER A O 1
ATOM 835 N N . ASN A 1 116 ? -10.720 51.536 59.218 1.00 66.80 116 ASN A N 1
ATOM 836 C CA . ASN A 1 116 ? -11.482 52.769 58.976 1.00 67.97 116 ASN A CA 1
ATOM 837 C C . ASN A 1 116 ? -12.191 52.865 57.647 1.00 67.80 116 ASN A C 1
ATOM 838 O O . ASN A 1 116 ? -13.110 53.681 57.505 1.00 65.81 116 ASN A O 1
ATOM 843 N N . PHE A 1 117 ? -11.757 52.065 56.674 1.00 71.54 117 PHE A N 1
ATOM 844 C CA . PHE A 1 117 ? -12.480 51.953 55.419 1.00 71.50 117 PHE A CA 1
ATOM 845 C C . PHE A 1 117 ? -13.153 50.606 55.201 1.00 70.52 117 PHE A C 1
ATOM 846 O O . PHE A 1 117 ? -14.379 50.539 55.108 1.00 77.03 117 PHE A O 1
ATOM 854 N N . ILE A 1 118 ? -12.365 49.548 55.100 1.00 66.97 118 ILE A N 1
ATOM 855 C CA . ILE A 1 118 ? -12.893 48.273 54.597 1.00 67.67 118 ILE A CA 1
ATOM 856 C C . ILE A 1 118 ? -13.952 47.645 55.522 1.00 70.74 118 ILE A C 1
ATOM 857 O O . ILE A 1 118 ? -15.027 47.252 55.056 1.00 64.66 118 ILE A O 1
ATOM 862 N N . ASP A 1 119 ? -13.625 47.580 56.819 1.00 73.15 119 ASP A N 1
ATOM 863 C CA . ASP A 1 119 ? -14.481 46.967 57.831 1.00 67.81 119 ASP A CA 1
ATOM 864 C C . ASP A 1 119 ? -15.788 47.716 57.984 1.00 64.40 119 ASP A C 1
ATOM 865 O O . ASP A 1 119 ? -16.734 47.135 58.486 1.00 74.47 119 ASP A O 1
ATOM 870 N N . ALA A 1 120 ? -15.846 48.989 57.603 1.00 57.21 120 ALA A N 1
ATOM 871 C CA . ALA A 1 120 ? -17.095 49.752 57.692 1.00 63.08 120 ALA A CA 1
ATOM 872 C C . ALA A 1 120 ? -18.061 49.499 56.543 1.00 67.62 120 ALA A C 1
ATOM 873 O O . ALA A 1 120 ? -19.249 49.793 56.663 1.00 70.89 120 ALA A O 1
ATOM 875 N N . LEU A 1 121 ? -17.563 48.966 55.429 1.00 73.61 121 LEU A N 1
ATOM 876 C CA . LEU A 1 121 ? -18.372 48.834 54.210 1.00 73.13 121 LEU A CA 1
ATOM 877 C C . LEU A 1 121 ? -19.635 48.028 54.411 1.00 73.77 121 LEU A C 1
ATOM 878 O O . LEU A 1 121 ? -20.708 48.487 54.010 1.00 80.33 121 LEU A O 1
ATOM 883 N N . PRO A 1 122 ? -19.519 46.836 55.034 1.00 70.27 122 PRO A N 1
ATOM 884 C CA . PRO A 1 122 ? -20.704 46.035 55.354 1.00 70.01 122 PRO A CA 1
ATOM 885 C C . PRO A 1 122 ? -21.788 46.808 56.095 1.00 68.44 122 PRO A C 1
ATOM 886 O O . PRO A 1 122 ? -22.954 46.745 55.709 1.00 79.66 122 PRO A O 1
ATOM 890 N N . VAL A 1 123 ? -21.380 47.545 57.126 1.00 62.53 123 VAL A N 1
ATOM 891 C CA . VAL A 1 123 ? -22.282 48.369 57.939 1.00 68.15 123 VAL A CA 1
ATOM 892 C C . VAL A 1 123 ? -23.135 49.292 57.030 1.00 71.78 123 VAL A C 1
ATOM 893 O O . VAL A 1 123 ? -24.366 49.431 57.189 1.00 67.30 123 VAL A O 1
ATOM 897 N N . VAL A 1 124 ? -22.449 49.887 56.060 1.00 71.81 124 VAL A N 1
ATOM 898 C CA . VAL A 1 124 ? -23.049 50.778 55.080 1.00 71.55 124 VAL A CA 1
ATOM 899 C C . VAL A 1 124 ? -23.971 49.995 54.136 1.00 67.47 124 VAL A C 1
ATOM 900 O O . VAL A 1 124 ? -25.083 50.431 53.836 1.00 67.92 124 VAL A O 1
ATOM 904 N N . LYS A 1 125 ? -23.495 48.844 53.678 1.00 65.76 125 LYS A N 1
ATOM 905 C CA . LYS A 1 125 ? -24.305 47.910 52.878 1.00 71.94 125 LYS A CA 1
ATOM 906 C C . LYS A 1 125 ? -25.648 47.648 53.567 1.00 69.37 125 LYS A C 1
ATOM 907 O O . LYS A 1 125 ? -26.707 47.886 52.994 1.00 68.47 125 LYS A O 1
ATOM 913 N N . TYR A 1 126 ? -25.599 47.220 54.824 1.00 68.54 126 TYR A N 1
ATOM 914 C CA . TYR A 1 126 ? -26.801 46.796 55.530 1.00 65.41 126 TYR A CA 1
ATOM 915 C C . TYR A 1 126 ? -27.719 47.941 55.803 1.00 66.03 126 TYR A C 1
ATOM 916 O O . TYR A 1 126 ? -28.910 47.802 55.603 1.00 77.74 126 TYR A O 1
ATOM 925 N N . CYS A 1 127 ? -27.200 49.078 56.229 1.00 69.65 127 CYS A N 1
ATOM 926 C CA . CYS A 1 127 ? -28.067 50.244 56.407 1.00 77.69 127 CYS A CA 1
ATOM 927 C C . CYS A 1 127 ? -28.828 50.639 55.138 1.00 80.60 127 CYS A C 1
ATOM 928 O O . CYS A 1 127 ? -29.995 51.011 55.224 1.00 86.48 127 CYS A O 1
ATOM 931 N N . SER A 1 128 ? -28.187 50.537 53.976 1.00 80.68 128 SER A N 1
ATOM 932 C CA . SER A 1 128 ? -28.823 50.936 52.720 1.00 78.74 128 SER A CA 1
ATOM 933 C C . SER A 1 128 ? -29.838 49.887 52.233 1.00 75.74 128 SER A C 1
ATOM 934 O O . SER A 1 128 ? -30.933 50.236 51.774 1.00 76.67 128 SER A O 1
ATOM 937 N N . GLU A 1 129 ? -29.447 48.615 52.333 1.00 73.82 129 GLU A N 1
ATOM 938 C CA . GLU A 1 129 ? -30.283 47.475 51.944 1.00 75.38 129 GLU A CA 1
ATOM 939 C C . GLU A 1 129 ? -31.572 47.438 52.724 1.00 80.93 129 GLU A C 1
ATOM 940 O O . GLU A 1 129 ? -32.657 47.373 52.129 1.00 95.07 129 GLU A O 1
ATOM 946 N N . ASN A 1 130 ? -31.440 47.493 54.056 1.00 79.25 130 ASN A N 1
ATOM 947 C CA . ASN A 1 130 ? -32.567 47.352 54.986 1.00 73.10 130 ASN A CA 1
ATOM 948 C C . ASN A 1 130 ? -33.208 48.696 55.391 1.00 67.20 130 ASN A C 1
ATOM 949 O O . ASN A 1 130 ? -34.002 48.748 56.329 1.00 71.61 130 ASN A O 1
ATOM 954 N N . ASN A 1 131 ? -32.887 49.767 54.681 1.00 65.84 131 ASN A N 1
ATOM 955 C CA . ASN A 1 131 ? -33.491 51.088 54.902 1.00 73.93 131 ASN A CA 1
ATOM 956 C C . ASN A 1 131 ? -33.448 51.566 56.342 1.00 69.55 131 ASN A C 1
ATOM 957 O O . ASN A 1 131 ? -34.433 52.020 56.897 1.00 76.07 131 ASN A O 1
ATOM 962 N N . LYS A 1 132 ? -32.253 51.459 56.914 1.00 70.83 132 LYS A N 1
ATOM 963 C CA . LYS A 1 132 ? -31.919 52.050 58.198 1.00 70.70 132 LYS A CA 1
ATOM 964 C C . LYS A 1 132 ? -31.158 53.355 58.003 1.00 75.38 132 LYS A C 1
ATOM 965 O O . LYS A 1 132 ? -30.579 53.627 56.941 1.00 88.22 132 LYS A O 1
ATOM 971 N N . ARG A 1 133 ? -31.170 54.149 59.063 1.00 72.35 133 ARG A N 1
ATOM 972 C CA . ARG A 1 133 ? -30.476 55.415 59.142 1.00 70.45 133 ARG A CA 1
ATOM 973 C C . ARG A 1 133 ? -29.098 55.145 59.701 1.00 72.36 133 ARG A C 1
ATOM 974 O O . ARG A 1 133 ? -28.959 54.322 60.584 1.00 79.50 133 ARG A O 1
ATOM 982 N N . LEU A 1 134 ? -28.079 55.825 59.190 1.00 75.99 134 LEU A N 1
ATOM 983 C CA . LEU A 1 134 ? -26.693 55.627 59.635 1.00 72.15 134 LEU A CA 1
ATOM 984 C C . LEU A 1 134 ? -26.069 56.936 60.140 1.00 72.36 134 LEU A C 1
ATOM 985 O O . LEU A 1 134 ? -26.150 57.967 59.498 1.00 73.63 134 LEU A O 1
ATOM 990 N N . ILE A 1 135 ? -25.442 56.872 61.305 1.00 72.00 135 ILE A N 1
ATOM 991 C CA . ILE A 1 135 ? -24.578 57.939 61.789 1.00 68.77 135 ILE A CA 1
ATOM 992 C C . ILE A 1 135 ? -23.169 57.359 61.782 1.00 68.93 135 ILE A C 1
ATOM 993 O O . ILE A 1 135 ? -22.862 56.423 62.525 1.00 68.60 135 ILE A O 1
ATOM 998 N N . HIS A 1 136 ? -22.327 57.895 60.903 1.00 69.79 136 HIS A N 1
ATOM 999 C CA . HIS A 1 136 ? -20.953 57.454 60.811 1.00 68.88 136 HIS A CA 1
ATOM 1000 C C . HIS A 1 136 ? -20.046 58.486 61.400 1.00 68.41 136 HIS A C 1
ATOM 1001 O O . HIS A 1 136 ? -20.189 59.673 61.133 1.00 61.12 136 HIS A O 1
ATOM 1008 N N . PHE A 1 137 ? -19.100 58.011 62.195 1.00 69.15 137 PHE A N 1
ATOM 1009 C CA . PHE A 1 137 ? -18.132 58.877 62.809 1.00 70.61 137 PHE A CA 1
ATOM 1010 C C . PHE A 1 137 ? -16.901 58.913 61.947 1.00 73.16 137 PHE A C 1
ATOM 1011 O O . PHE A 1 137 ? -16.220 57.904 61.795 1.00 78.09 137 PHE A O 1
ATOM 1019 N N . SER A 1 138 ? -16.647 60.080 61.372 1.00 69.34 138 SER A N 1
ATOM 1020 C CA . SER A 1 138 ? -15.402 60.356 60.683 1.00 71.73 138 SER A CA 1
ATOM 1021 C C . SER A 1 138 ? -14.460 61.101 61.665 1.00 71.62 138 SER A C 1
ATOM 1022 O O . SER A 1 138 ? -14.326 60.668 62.813 1.00 63.24 138 SER A O 1
ATOM 1025 N N . THR A 1 139 ? -13.837 62.201 61.228 1.00 70.33 139 THR A N 1
ATOM 1026 C CA . THR A 1 139 ? -12.855 62.920 62.033 1.00 67.08 139 THR A CA 1
ATOM 1027 C C . THR A 1 139 ? -12.531 64.274 61.418 1.00 69.86 139 THR A C 1
ATOM 1028 O O . THR A 1 139 ? -12.597 64.454 60.218 1.00 78.48 139 THR A O 1
ATOM 1032 N N . CYS A 1 140 ? -12.139 65.212 62.262 1.00 73.82 140 CYS A N 1
ATOM 1033 C CA . CYS A 1 140 ? -11.520 66.474 61.837 1.00 70.07 140 CYS A CA 1
ATOM 1034 C C . CYS A 1 140 ? -10.197 66.274 61.040 1.00 70.53 140 CYS A C 1
ATOM 1035 O O . CYS A 1 140 ? -9.690 67.204 60.367 1.00 61.99 140 CYS A O 1
ATOM 1038 N N . GLU A 1 141 ? -9.607 65.082 61.166 1.00 70.16 141 GLU A N 1
ATOM 1039 C CA . GLU A 1 141 ? -8.406 64.767 60.418 1.00 72.67 141 GLU A CA 1
ATOM 1040 C C . GLU A 1 141 ? -8.670 64.746 58.931 1.00 69.30 141 GLU A C 1
ATOM 1041 O O . GLU A 1 141 ? -7.742 64.897 58.152 1.00 69.47 141 GLU A O 1
ATOM 1047 N N . VAL A 1 142 ? -9.926 64.590 58.532 1.00 66.97 142 VAL A N 1
ATOM 1048 C CA . VAL A 1 142 ? -10.281 64.629 57.114 1.00 65.24 142 VAL A CA 1
ATOM 1049 C C . VAL A 1 142 ? -9.883 65.923 56.420 1.00 59.14 142 VAL A C 1
ATOM 1050 O O . VAL A 1 142 ? -9.473 65.874 55.282 1.00 60.23 142 VAL A O 1
ATOM 1054 N N . TYR A 1 143 ? -10.005 67.061 57.094 1.00 61.34 143 TYR A N 1
ATOM 1055 C CA . TYR A 1 143 ? -9.475 68.345 56.590 1.00 58.99 143 TYR A CA 1
ATOM 1056 C C . TYR A 1 143 ? -7.937 68.334 56.500 1.00 62.05 143 TYR A C 1
ATOM 1057 O O . TYR A 1 143 ? -7.345 69.031 55.660 1.00 61.70 143 TYR A O 1
ATOM 1066 N N . GLY A 1 144 ? -7.309 67.602 57.424 1.00 65.88 144 GLY A N 1
ATOM 1067 C CA . GLY A 1 144 ? -5.867 67.471 57.501 1.00 68.41 144 GLY A CA 1
ATOM 1068 C C . GLY A 1 144 ? -5.256 68.810 57.878 1.00 70.61 144 GLY A C 1
ATOM 1069 O O . GLY A 1 144 ? -5.525 69.340 59.007 1.00 78.18 144 GLY A O 1
ATOM 1070 N N . LYS A 1 145 ? -4.503 69.364 56.918 1.00 64.77 145 LYS A N 1
ATOM 1071 C CA . LYS A 1 145 ? -3.792 70.630 57.072 1.00 68.77 145 LYS A CA 1
ATOM 1072 C C . LYS A 1 145 ? -4.554 71.839 56.566 1.00 66.39 145 LYS A C 1
ATOM 1073 O O . LYS A 1 145 ? -5.462 71.755 55.722 1.00 71.68 145 LYS A O 1
ATOM 1079 N N . THR A 1 146 ? -4.188 72.976 57.136 1.00 72.34 146 THR A N 1
ATOM 1080 C CA . THR A 1 146 ? -4.783 74.229 56.752 1.00 77.85 146 THR A CA 1
ATOM 1081 C C . THR A 1 146 ? -4.000 74.735 55.592 1.00 73.61 146 THR A C 1
ATOM 1082 O O . THR A 1 146 ? -2.783 74.692 55.568 1.00 69.80 146 THR A O 1
ATOM 1086 N N . ILE A 1 147 ? -4.723 75.178 54.600 1.00 71.95 147 ILE A N 1
ATOM 1087 C CA . ILE A 1 147 ? -4.232 76.032 53.540 1.00 71.50 147 ILE A CA 1
ATOM 1088 C C . ILE A 1 147 ? -3.196 77.066 53.995 1.00 65.88 147 ILE A C 1
ATOM 1089 O O . ILE A 1 147 ? -2.160 77.260 53.362 1.00 61.36 147 ILE A O 1
ATOM 1094 N N . GLY A 1 148 ? -3.508 77.739 55.100 1.00 65.57 148 GLY A N 1
ATOM 1095 C CA . GLY A 1 148 ? -2.640 78.764 55.666 1.00 58.74 148 GLY A CA 1
ATOM 1096 C C . GLY A 1 148 ? -1.268 78.263 56.016 1.00 56.68 148 GLY A C 1
ATOM 1097 O O . GLY A 1 148 ? -0.296 79.033 55.951 1.00 59.73 148 GLY A O 1
ATOM 1098 N N . SER A 1 149 ? -1.163 76.977 56.351 1.00 50.65 149 SER A N 1
ATOM 1099 C CA . SER A 1 149 ? 0.109 76.393 56.753 1.00 51.42 149 SER A CA 1
ATOM 1100 C C . SER A 1 149 ? 1.227 76.446 55.729 1.00 54.41 149 SER A C 1
ATOM 1101 O O . SER A 1 149 ? 2.387 76.226 56.088 1.00 58.19 149 SER A O 1
ATOM 1104 N N . PHE A 1 150 ? 0.878 76.684 54.462 1.00 57.47 150 PHE A N 1
ATOM 1105 C CA . PHE A 1 150 ? 1.841 76.696 53.359 1.00 56.71 150 PHE A CA 1
ATOM 1106 C C . PHE A 1 150 ? 2.282 78.093 52.967 1.00 59.28 150 PHE A C 1
ATOM 1107 O O . PHE A 1 150 ? 3.165 78.228 52.132 1.00 64.37 150 PHE A O 1
ATOM 1115 N N . LEU A 1 151 ? 1.672 79.124 53.547 1.00 63.51 151 LEU A N 1
ATOM 1116 C CA . LEU A 1 151 ? 2.123 80.482 53.337 1.00 65.51 151 LEU A CA 1
ATOM 1117 C C . LEU A 1 151 ? 3.375 80.631 54.172 1.00 70.63 151 LEU A C 1
ATOM 1118 O O . LEU A 1 151 ? 3.489 79.951 55.181 1.00 69.49 151 LEU A O 1
ATOM 1123 N N . PRO A 1 152 ? 4.300 81.531 53.772 1.00 70.43 152 PRO A N 1
ATOM 1124 C CA . PRO A 1 152 ? 5.517 81.889 54.531 1.00 65.68 152 PRO A CA 1
ATOM 1125 C C . PRO A 1 152 ? 5.308 82.231 56.019 1.00 64.39 152 PRO A C 1
ATOM 1126 O O . PRO A 1 152 ? 4.225 82.656 56.406 1.00 58.61 152 PRO A O 1
ATOM 1130 N N . LYS A 1 153 ? 6.350 82.044 56.841 1.00 71.56 153 LYS A N 1
ATOM 1131 C CA . LYS A 1 153 ? 6.253 82.272 58.301 1.00 70.37 153 LYS A CA 1
ATOM 1132 C C . LYS A 1 153 ? 5.832 83.720 58.477 1.00 75.42 153 LYS A C 1
ATOM 1133 O O . LYS A 1 153 ? 6.286 84.601 57.745 1.00 80.05 153 LYS A O 1
ATOM 1135 N N . ASP A 1 154 ? 4.876 83.953 59.361 1.00 80.86 154 ASP A N 1
ATOM 1136 C CA . ASP A 1 154 ? 4.418 85.306 59.653 1.00 87.09 154 ASP A CA 1
ATOM 1137 C C . ASP A 1 154 ? 3.954 86.097 58.405 1.00 77.28 154 ASP A C 1
ATOM 1138 O O . ASP A 1 154 ? 4.005 87.309 58.406 1.00 81.82 154 ASP A O 1
ATOM 1143 N N . HIS A 1 155 ? 3.493 85.425 57.348 1.00 71.39 155 HIS A N 1
ATOM 1144 C CA . HIS A 1 155 ? 2.827 86.124 56.243 1.00 71.44 155 HIS A CA 1
ATOM 1145 C C . HIS A 1 155 ? 1.423 86.499 56.722 1.00 70.31 155 HIS A C 1
ATOM 1146 O O . HIS A 1 155 ? 0.706 85.644 57.230 1.00 74.04 155 HIS A O 1
ATOM 1153 N N . PRO A 1 156 ? 1.010 87.763 56.534 1.00 71.27 156 PRO A N 1
ATOM 1154 C CA . PRO A 1 156 ? -0.288 88.249 57.059 1.00 72.03 156 PRO A CA 1
ATOM 1155 C C . PRO A 1 156 ? -1.548 87.478 56.644 1.00 72.74 156 PRO A C 1
ATOM 1156 O O . PRO A 1 156 ? -2.547 87.497 57.371 1.00 65.45 156 PRO A O 1
ATOM 1160 N N . LEU A 1 157 ? -1.515 86.817 55.490 1.00 71.06 157 LEU A N 1
ATOM 1161 C CA . LEU A 1 157 ? -2.650 86.029 55.066 1.00 67.77 157 LEU A CA 1
ATOM 1162 C C . LEU A 1 157 ? -2.992 84.925 56.049 1.00 66.30 157 LEU A C 1
ATOM 1163 O O . LEU A 1 157 ? -4.150 84.482 56.095 1.00 64.83 157 LEU A O 1
ATOM 1168 N N . ARG A 1 158 ? -2.010 84.513 56.854 1.00 66.25 158 ARG A N 1
ATOM 1169 C CA . ARG A 1 158 ? -2.253 83.532 57.927 1.00 65.27 158 ARG A CA 1
ATOM 1170 C C . ARG A 1 158 ? -3.320 83.991 58.894 1.00 60.33 158 ARG A C 1
ATOM 1171 O O . ARG A 1 158 ? -4.115 83.194 59.324 1.00 67.74 158 ARG A O 1
ATOM 1179 N N . ASP A 1 159 ? -3.352 85.278 59.201 1.00 58.51 159 ASP A N 1
ATOM 1180 C CA . ASP A 1 159 ? -4.363 85.825 60.090 1.00 60.48 159 ASP A CA 1
ATOM 1181 C C . ASP A 1 159 ? -5.788 85.796 59.539 1.00 56.88 159 ASP A C 1
ATOM 1182 O O . ASP A 1 159 ? -6.709 85.914 60.307 1.00 61.43 159 ASP A O 1
ATOM 1187 N N . ASP A 1 160 ? -5.980 85.644 58.235 1.00 58.07 160 ASP A N 1
ATOM 1188 C CA . ASP A 1 160 ? -7.326 85.681 57.640 1.00 59.65 160 ASP A CA 1
ATOM 1189 C C . ASP A 1 160 ? -7.968 84.324 57.831 1.00 60.40 160 ASP A C 1
ATOM 1190 O O . ASP A 1 160 ? -7.449 83.337 57.329 1.00 57.51 160 ASP A O 1
ATOM 1195 N N . PRO A 1 161 ? -9.112 84.262 58.537 1.00 59.48 161 PRO A N 1
ATOM 1196 C CA . PRO A 1 161 ? -9.790 82.990 58.823 1.00 56.99 161 PRO A CA 1
ATOM 1197 C C . PRO A 1 161 ? -10.057 82.173 57.584 1.00 61.07 161 PRO A C 1
ATOM 1198 O O . PRO A 1 161 ? -10.163 80.938 57.645 1.00 59.45 161 PRO A O 1
ATOM 1202 N N . ALA A 1 162 ? -10.168 82.873 56.462 1.00 65.77 162 ALA A N 1
ATOM 1203 C CA . ALA A 1 162 ? -10.182 82.252 55.142 1.00 67.65 162 ALA A CA 1
ATOM 1204 C C . ALA A 1 162 ? -9.228 81.090 54.993 1.00 61.35 162 ALA A C 1
ATOM 1205 O O . ALA A 1 162 ? -9.528 80.164 54.294 1.00 62.95 162 ALA A O 1
ATOM 1207 N N . PHE A 1 163 ? -8.088 81.144 55.666 1.00 65.69 163 PHE A N 1
ATOM 1208 C CA . PHE A 1 163 ? -7.044 80.166 55.500 1.00 65.37 163 PHE A CA 1
ATOM 1209 C C . PHE A 1 163 ? -6.927 79.149 56.612 1.00 64.56 163 PHE A C 1
ATOM 1210 O O . PHE A 1 163 ? -6.129 78.230 56.470 1.00 76.52 163 PHE A O 1
ATOM 1218 N N . TYR A 1 164 ? -7.677 79.281 57.708 1.00 60.72 164 TYR A N 1
ATOM 1219 C CA . TYR A 1 164 ? -7.644 78.233 58.749 1.00 64.17 164 TYR A CA 1
ATOM 1220 C C . TYR A 1 164 ? -8.951 77.624 59.286 1.00 61.63 164 TYR A C 1
ATOM 1221 O O . TYR A 1 164 ? -8.934 76.535 59.914 1.00 63.24 164 TYR A O 1
ATOM 1230 N N . VAL A 1 165 ? -10.065 78.309 59.068 1.00 55.46 165 VAL A N 1
ATOM 1231 C CA . VAL A 1 165 ? -11.342 77.835 59.578 1.00 58.09 165 VAL A CA 1
ATOM 1232 C C . VAL A 1 165 ? -11.790 76.719 58.688 1.00 58.19 165 VAL A C 1
ATOM 1233 O O . VAL A 1 165 ? -11.665 76.832 57.491 1.00 73.90 165 VAL A O 1
ATOM 1237 N N . LEU A 1 166 ? -12.336 75.661 59.268 1.00 58.65 166 LEU A N 1
ATOM 1238 C CA . LEU A 1 166 ? -12.583 74.441 58.529 1.00 57.89 166 LEU A CA 1
ATOM 1239 C C . LEU A 1 166 ? -14.052 74.252 58.399 1.00 58.51 166 LEU A C 1
ATOM 1240 O O . LEU A 1 166 ? -14.685 73.700 59.291 1.00 56.70 166 LEU A O 1
ATOM 1245 N N . LYS A 1 167 ? -14.595 74.745 57.285 1.00 65.78 167 LYS A N 1
ATOM 1246 C CA . LYS A 1 167 ? -16.024 74.642 56.996 1.00 67.45 167 LYS A CA 1
ATOM 1247 C C . LYS A 1 167 ? -16.267 73.327 56.254 1.00 63.05 167 LYS A C 1
ATOM 1248 O O . LYS A 1 167 ? -15.492 72.948 55.399 1.00 58.27 167 LYS A O 1
ATOM 1254 N N . GLU A 1 168 ? -17.337 72.629 56.620 1.00 65.27 168 GLU A N 1
ATOM 1255 C CA . GLU A 1 168 ? -17.532 71.226 56.199 1.00 66.71 168 GLU A CA 1
ATOM 1256 C C . GLU A 1 168 ? -17.963 71.093 54.757 1.00 58.78 168 GLU A C 1
ATOM 1257 O O . GLU A 1 168 ? -17.493 70.207 54.069 1.00 61.49 168 GLU A O 1
ATOM 1263 N N . ASP A 1 169 ? -18.814 71.985 54.290 1.00 58.75 169 ASP A N 1
ATOM 1264 C CA . ASP A 1 169 ? -19.250 71.971 52.889 1.00 66.33 169 ASP A CA 1
ATOM 1265 C C . ASP A 1 169 ? -18.243 72.507 51.851 1.00 66.59 169 ASP A C 1
ATOM 1266 O O . ASP A 1 169 ? -18.455 72.276 50.664 1.00 65.22 169 ASP A O 1
ATOM 1271 N N . ILE A 1 170 ? -17.200 73.247 52.259 1.00 61.30 170 ILE A N 1
ATOM 1272 C CA . ILE A 1 170 ? -16.249 73.831 51.281 1.00 56.59 170 ILE A CA 1
ATOM 1273 C C . ILE A 1 170 ? -14.770 73.821 51.585 1.00 55.82 170 ILE A C 1
ATOM 1274 O O . ILE A 1 170 ? -13.989 73.902 50.664 1.00 67.96 170 ILE A O 1
ATOM 1279 N N . SER A 1 171 ? -14.333 73.783 52.822 1.00 55.97 171 SER A N 1
ATOM 1280 C CA . SER A 1 171 ? -12.885 73.653 53.018 1.00 60.22 171 SER A CA 1
ATOM 1281 C C . SER A 1 171 ? -12.301 72.364 52.367 1.00 55.44 171 SER A C 1
ATOM 1282 O O . SER A 1 171 ? -12.988 71.366 52.204 1.00 52.90 171 SER A O 1
ATOM 1285 N N . PRO A 1 172 ? -11.039 72.415 51.944 1.00 57.05 172 PRO A N 1
ATOM 1286 C CA . PRO A 1 172 ? -10.468 71.249 51.302 1.00 58.15 172 PRO A CA 1
ATOM 1287 C C . PRO A 1 172 ? -9.850 70.279 52.287 1.00 63.20 172 PRO A C 1
ATOM 1288 O O . PRO A 1 172 ? -9.513 70.651 53.434 1.00 67.20 172 PRO A O 1
ATOM 1292 N N . CYS A 1 173 ? -9.682 69.055 51.783 1.00 65.71 173 CYS A N 1
ATOM 1293 C CA . CYS A 1 173 ? -8.956 67.981 52.434 1.00 66.69 173 CYS A CA 1
ATOM 1294 C C . CYS A 1 173 ? -7.530 68.054 51.937 1.00 65.43 173 CYS A C 1
ATOM 1295 O O . CYS A 1 173 ? -7.249 67.747 50.773 1.00 80.78 173 CYS A O 1
ATOM 1298 N N . ILE A 1 174 ? -6.626 68.431 52.827 1.00 58.06 174 ILE A N 1
ATOM 1299 C CA . ILE A 1 174 ? -5.222 68.553 52.480 1.00 59.88 174 ILE A CA 1
ATOM 1300 C C . ILE A 1 174 ? -4.396 67.572 53.283 1.00 60.11 174 ILE A C 1
ATOM 1301 O O . ILE A 1 174 ? -4.284 67.708 54.498 1.00 60.92 174 ILE A O 1
ATOM 1306 N N . PHE A 1 175 ? -3.814 66.590 52.611 1.00 65.45 175 PHE A N 1
ATOM 1307 C CA . PHE A 1 175 ? -2.903 65.662 53.271 1.00 69.70 175 PHE A CA 1
ATOM 1308 C C . PHE A 1 175 ? -1.505 65.769 52.703 1.00 72.82 175 PHE A C 1
ATOM 1309 O O . PHE A 1 175 ? -1.287 66.242 51.572 1.00 67.30 175 PHE A O 1
ATOM 1317 N N . GLY A 1 176 ? -0.561 65.305 53.514 1.00 77.01 176 GLY A N 1
ATOM 1318 C CA . GLY A 1 176 ? 0.825 65.074 53.101 1.00 80.36 176 GLY A CA 1
ATOM 1319 C C . GLY A 1 176 ? 1.012 64.132 51.931 1.00 79.35 176 GLY A C 1
ATOM 1320 O O . GLY A 1 176 ? 0.062 63.523 51.428 1.00 89.11 176 GLY A O 1
ATOM 1321 N N . SER A 1 177 ? 2.251 63.994 51.499 1.00 73.61 177 SER A N 1
ATOM 1322 C CA . SER A 1 177 ? 2.547 63.052 50.444 1.00 69.96 177 SER A CA 1
ATOM 1323 C C . SER A 1 177 ? 2.300 61.622 50.930 1.00 64.36 177 SER A C 1
ATOM 1324 O O . SER A 1 177 ? 2.036 61.403 52.113 1.00 58.60 177 SER A O 1
ATOM 1327 N N . ILE A 1 178 ? 2.414 60.658 50.022 1.00 65.17 178 ILE A N 1
ATOM 1328 C CA . ILE A 1 178 ? 2.073 59.256 50.330 1.00 68.45 178 ILE A CA 1
ATOM 1329 C C . ILE A 1 178 ? 2.976 58.649 51.405 1.00 73.29 178 ILE A C 1
ATOM 1330 O O . ILE A 1 178 ? 2.499 57.912 52.300 1.00 78.17 178 ILE A O 1
ATOM 1335 N N . GLU A 1 179 ? 4.263 58.990 51.315 1.00 71.39 179 GLU A N 1
ATOM 1336 C CA . GLU A 1 179 ? 5.265 58.507 52.246 1.00 70.93 179 GLU A CA 1
ATOM 1337 C C . GLU A 1 179 ? 4.973 58.944 53.677 1.00 72.45 179 GLU A C 1
ATOM 1338 O O . GLU A 1 179 ? 5.483 58.330 54.605 1.00 82.60 179 GLU A O 1
ATOM 1344 N N . LYS A 1 180 ? 4.197 60.017 53.851 1.00 73.72 180 LYS A N 1
ATOM 1345 C CA . LYS A 1 180 ? 3.662 60.382 55.165 1.00 78.86 180 LYS A CA 1
ATOM 1346 C C . LYS A 1 180 ? 2.462 59.513 55.473 1.00 79.14 180 LYS A C 1
ATOM 1347 O O . LYS A 1 180 ? 1.302 59.872 55.253 1.00 78.42 180 LYS A O 1
ATOM 1353 N N . GLN A 1 181 ? 2.807 58.347 56.002 1.00 73.95 181 GLN A N 1
ATOM 1354 C CA . GLN A 1 181 ? 1.877 57.297 56.340 1.00 76.28 181 GLN A CA 1
ATOM 1355 C C . GLN A 1 181 ? 0.858 57.653 57.447 1.00 78.88 181 GLN A C 1
ATOM 1356 O O . GLN A 1 181 ? -0.137 56.950 57.557 1.00 80.87 181 GLN A O 1
ATOM 1362 N N . ARG A 1 182 ? 1.060 58.719 58.237 1.00 70.99 182 ARG A N 1
ATOM 1363 C CA . ARG A 1 182 ? 0.019 59.122 59.199 1.00 79.09 182 ARG A CA 1
ATOM 1364 C C . ARG A 1 182 ? -1.350 59.396 58.543 1.00 84.68 182 ARG A C 1
ATOM 1365 O O . ARG A 1 182 ? -2.436 59.269 59.174 1.00 86.07 182 ARG A O 1
ATOM 1373 N N . TRP A 1 183 ? -1.302 59.807 57.282 1.00 78.24 183 TRP A N 1
ATOM 1374 C CA . TRP A 1 183 ? -2.518 60.155 56.607 1.00 71.91 183 TRP A CA 1
ATOM 1375 C C . TRP A 1 183 ? -3.283 58.912 56.166 1.00 76.01 183 TRP A C 1
ATOM 1376 O O . TRP A 1 183 ? -4.443 59.028 55.774 1.00 77.30 183 TRP A O 1
ATOM 1387 N N . SER A 1 184 ? -2.673 57.724 56.251 1.00 77.10 184 SER A N 1
ATOM 1388 C CA . SER A 1 184 ? -3.426 56.460 56.154 1.00 75.98 184 SER A CA 1
ATOM 1389 C C . SER A 1 184 ? -4.817 56.587 56.756 1.00 72.47 184 SER A C 1
ATOM 1390 O O . SER A 1 184 ? -5.821 56.332 56.089 1.00 70.32 184 SER A O 1
ATOM 1393 N N . TYR A 1 185 ? -4.844 57.011 58.021 1.00 65.66 185 TYR A N 1
ATOM 1394 C CA . TYR A 1 185 ? -6.075 57.182 58.765 1.00 64.70 185 TYR A CA 1
ATOM 1395 C C . TYR A 1 185 ? -6.986 58.205 58.111 1.00 64.98 185 TYR A C 1
ATOM 1396 O O . TYR A 1 185 ? -8.146 57.929 57.804 1.00 60.12 185 TYR A O 1
ATOM 1405 N N . ALA A 1 186 ? -6.463 59.389 57.882 1.00 66.34 186 ALA A N 1
ATOM 1406 C CA . ALA A 1 186 ? -7.288 60.424 57.283 1.00 71.69 186 ALA A CA 1
ATOM 1407 C C . ALA A 1 186 ? -7.851 60.053 55.895 1.00 67.88 186 ALA A C 1
ATOM 1408 O O . ALA A 1 186 ? -9.022 60.322 55.594 1.00 66.90 186 ALA A O 1
ATOM 1410 N N . CYS A 1 187 ? -7.026 59.428 55.069 1.00 68.19 187 CYS A N 1
ATOM 1411 C CA . CYS A 1 187 ? -7.420 59.092 53.698 1.00 75.77 187 CYS A CA 1
ATOM 1412 C C . CYS A 1 187 ? -8.523 58.048 53.718 1.00 69.58 187 CYS A C 1
ATOM 1413 O O . CYS A 1 187 ? -9.469 58.123 52.955 1.00 66.60 187 CYS A O 1
ATOM 1416 N N . ALA A 1 188 ? -8.394 57.084 54.609 1.00 65.74 188 ALA A N 1
ATOM 1417 C CA . ALA A 1 188 ? -9.433 56.090 54.791 1.00 67.69 188 ALA A CA 1
ATOM 1418 C C . ALA A 1 188 ? -10.747 56.712 55.259 1.00 66.75 188 ALA A C 1
ATOM 1419 O O . ALA A 1 188 ? -11.827 56.355 54.788 1.00 65.87 188 ALA A O 1
ATOM 1421 N N . LYS A 1 189 ? -10.649 57.638 56.198 1.00 72.94 189 LYS A N 1
ATOM 1422 C CA . LYS A 1 189 ? -11.834 58.340 56.688 1.00 71.41 189 LYS A CA 1
ATOM 1423 C C . LYS A 1 189 ? -12.434 59.188 55.578 1.00 68.67 189 LYS A C 1
ATOM 1424 O O . LYS A 1 189 ? -13.662 59.220 55.416 1.00 63.28 189 LYS A O 1
ATOM 1430 N N . GLN A 1 190 ? -11.569 59.842 54.794 1.00 67.53 190 GLN A N 1
ATOM 1431 C CA . GLN A 1 190 ? -12.046 60.620 53.656 1.00 61.89 190 GLN A CA 1
ATOM 1432 C C . GLN A 1 190 ? -12.845 59.731 52.727 1.00 56.98 190 GLN A C 1
ATOM 1433 O O . GLN A 1 190 ? -13.947 60.097 52.387 1.00 57.91 190 GLN A O 1
ATOM 1439 N N . LEU A 1 191 ? -12.312 58.565 52.357 1.00 52.14 191 LEU A N 1
ATOM 1440 C CA . LEU A 1 191 ? -12.984 57.695 51.387 1.00 56.23 191 LEU A CA 1
ATOM 1441 C C . LEU A 1 191 ? -14.302 57.143 51.923 1.00 60.90 191 LEU A C 1
ATOM 1442 O O . LEU A 1 191 ? -15.302 57.099 51.191 1.00 63.46 191 LEU A O 1
ATOM 1447 N N . ILE A 1 192 ? -14.332 56.755 53.193 1.00 61.73 192 ILE A N 1
ATOM 1448 C CA . ILE A 1 192 ? -15.583 56.268 53.760 1.00 62.27 192 ILE A CA 1
ATOM 1449 C C . ILE A 1 192 ? -16.657 57.366 53.735 1.00 57.65 192 ILE A C 1
ATOM 1450 O O . ILE A 1 192 ? -17.835 57.078 53.531 1.00 56.04 192 ILE A O 1
ATOM 1455 N N . GLU A 1 193 ? -16.243 58.613 53.923 1.00 55.83 193 GLU A N 1
ATOM 1456 C CA . GLU A 1 193 ? -17.172 59.718 53.833 1.00 60.64 193 GLU A CA 1
ATOM 1457 C C . GLU A 1 193 ? -17.692 59.867 52.413 1.00 65.53 193 GLU A C 1
ATOM 1458 O O . GLU A 1 193 ? -18.877 60.097 52.219 1.00 71.58 193 GLU A O 1
ATOM 1464 N N . ARG A 1 194 ? -16.815 59.740 51.420 1.00 69.22 194 ARG A N 1
ATOM 1465 C CA . ARG A 1 194 ? -17.216 59.954 50.020 1.00 76.19 194 ARG A CA 1
ATOM 1466 C C . ARG A 1 194 ? -18.137 58.864 49.573 1.00 74.25 194 ARG A C 1
ATOM 1467 O O . ARG A 1 194 ? -18.977 59.078 48.693 1.00 83.53 194 ARG A O 1
ATOM 1475 N N . LEU A 1 195 ? -17.938 57.693 50.166 1.00 66.67 195 LEU A N 1
ATOM 1476 C CA . LEU A 1 195 ? -18.741 56.529 49.876 1.00 68.85 195 LEU A CA 1
ATOM 1477 C C . LEU A 1 195 ? -20.102 56.622 50.517 1.00 69.65 195 LEU A C 1
ATOM 1478 O O . LEU A 1 195 ? -21.111 56.296 49.899 1.00 82.78 195 LEU A O 1
ATOM 1483 N N . VAL A 1 196 ? -20.124 57.029 51.774 1.00 63.93 196 VAL A N 1
ATOM 1484 C CA . VAL A 1 196 ? -21.374 57.185 52.477 1.00 62.70 196 VAL A CA 1
ATOM 1485 C C . VAL A 1 196 ? -22.229 58.235 51.769 1.00 66.53 196 VAL A C 1
ATOM 1486 O O . VAL A 1 196 ? -23.433 58.043 51.550 1.00 67.17 196 VAL A O 1
ATOM 1490 N N . TYR A 1 197 ? -21.582 59.335 51.412 1.00 66.79 197 TYR A N 1
ATOM 1491 C CA . TYR A 1 197 ? -22.230 60.439 50.731 1.00 64.82 197 TYR A CA 1
ATOM 1492 C C . TYR A 1 197 ? -22.715 59.998 49.366 1.00 63.85 197 TYR A C 1
ATOM 1493 O O . TYR A 1 197 ? -23.791 60.394 48.933 1.00 65.11 197 TYR A O 1
ATOM 1502 N N . ALA A 1 198 ? -21.892 59.198 48.692 1.00 66.04 198 ALA A N 1
ATOM 1503 C CA . ALA A 1 198 ? -22.240 58.613 47.401 1.00 68.67 198 ALA A CA 1
ATOM 1504 C C . ALA A 1 198 ? -23.435 57.693 47.523 1.00 69.13 198 ALA A C 1
ATOM 1505 O O . ALA A 1 198 ? -24.381 57.800 46.755 1.00 70.41 198 ALA A O 1
ATOM 1507 N N . GLU A 1 199 ? -23.398 56.804 48.503 1.00 70.45 199 GLU A N 1
ATOM 1508 C CA . GLU A 1 199 ? -24.520 55.905 48.759 1.00 70.90 199 GLU A CA 1
ATOM 1509 C C . GLU A 1 199 ? -25.793 56.708 49.087 1.00 66.98 199 GLU A C 1
ATOM 1510 O O . GLU A 1 199 ? -26.884 56.292 48.743 1.00 69.20 199 GLU A O 1
ATOM 1516 N N . GLY A 1 200 ? -25.646 57.849 49.750 1.00 65.95 200 GLY A N 1
ATOM 1517 C CA . GLY A 1 200 ? -26.756 58.776 49.946 1.00 67.32 200 GLY A CA 1
ATOM 1518 C C . GLY A 1 200 ? -27.244 59.395 48.648 1.00 68.78 200 GLY A C 1
ATOM 1519 O O . GLY A 1 200 ? -28.402 59.737 48.533 1.00 65.67 200 GLY A O 1
ATOM 1520 N N . ALA A 1 201 ? -26.342 59.553 47.683 1.00 74.59 201 ALA A N 1
ATOM 1521 C CA . ALA A 1 201 ? -26.652 60.054 46.346 1.00 65.06 201 ALA A CA 1
ATOM 1522 C C . ALA A 1 201 ? -27.121 58.976 45.370 1.00 63.66 201 ALA A C 1
ATOM 1523 O O . ALA A 1 201 ? -28.237 59.048 44.930 1.00 63.46 201 ALA A O 1
ATOM 1525 N N . GLU A 1 202 ? -26.284 58.000 45.008 1.00 70.77 202 GLU A N 1
ATOM 1526 C CA . GLU A 1 202 ? -26.681 56.946 44.038 1.00 80.76 202 GLU A CA 1
ATOM 1527 C C . GLU A 1 202 ? -27.975 56.163 44.480 1.00 88.31 202 GLU A C 1
ATOM 1528 O O . GLU A 1 202 ? -28.832 55.849 43.650 1.00 118.30 202 GLU A O 1
ATOM 1534 N N . ASN A 1 203 ? -28.083 55.848 45.767 1.00 82.24 203 ASN A N 1
ATOM 1535 C CA . ASN A 1 203 ? -29.333 55.343 46.371 1.00 77.36 203 ASN A CA 1
ATOM 1536 C C . ASN A 1 203 ? -29.683 56.328 47.432 1.00 78.85 203 ASN A C 1
ATOM 1537 O O . ASN A 1 203 ? -29.006 57.338 47.560 1.00 87.34 203 ASN A O 1
ATOM 1542 N N . GLY A 1 204 ? -30.711 56.058 48.215 1.00 71.70 204 GLY A N 1
ATOM 1543 C CA . GLY A 1 204 ? -31.278 57.107 49.067 1.00 66.64 204 GLY A CA 1
ATOM 1544 C C . GLY A 1 204 ? -30.871 57.127 50.523 1.00 65.56 204 GLY A C 1
ATOM 1545 O O . GLY A 1 204 ? -31.646 57.618 51.336 1.00 63.45 204 GLY A O 1
ATOM 1546 N N . LEU A 1 205 ? -29.681 56.615 50.868 1.00 65.03 205 LEU A N 1
ATOM 1547 C CA . LEU A 1 205 ? -29.304 56.406 52.266 1.00 62.99 205 LEU A CA 1
ATOM 1548 C C . LEU A 1 205 ? -29.457 57.644 53.144 1.00 65.27 205 LEU A C 1
ATOM 1549 O O . LEU A 1 205 ? -28.913 58.715 52.840 1.00 65.94 205 LEU A O 1
ATOM 1554 N N . GLU A 1 206 ? -30.238 57.497 54.221 1.00 72.46 206 GLU A N 1
ATOM 1555 C CA . GLU A 1 206 ? -30.390 58.540 55.240 1.00 73.15 206 GLU A CA 1
ATOM 1556 C C . GLU A 1 206 ? -29.155 58.392 56.109 1.00 71.88 206 GLU A C 1
ATOM 1557 O O . GLU A 1 206 ? -28.930 57.325 56.709 1.00 64.57 206 GLU A O 1
ATOM 1563 N N . PHE A 1 207 ? -28.351 59.451 56.163 1.00 69.64 207 PHE A N 1
ATOM 1564 C CA . PHE A 1 207 ? -27.129 59.427 56.931 1.00 67.64 207 PHE A CA 1
ATOM 1565 C C . PHE A 1 207 ? -26.768 60.764 57.529 1.00 69.41 207 PHE A C 1
ATOM 1566 O O . PHE A 1 207 ? -27.226 61.829 57.095 1.00 70.68 207 PHE A O 1
ATOM 1574 N N . THR A 1 208 ? -25.881 60.678 58.511 1.00 70.46 208 THR A N 1
ATOM 1575 C CA . THR A 1 208 ? -25.239 61.834 59.091 1.00 69.90 208 THR A CA 1
ATOM 1576 C C . THR A 1 208 ? -23.773 61.469 59.343 1.00 64.42 208 THR A C 1
ATOM 1577 O O . THR A 1 208 ? -23.474 60.351 59.726 1.00 61.74 208 THR A O 1
ATOM 1581 N N . ILE A 1 209 ? -22.863 62.397 59.097 1.00 64.30 209 ILE A N 1
ATOM 1582 C CA . ILE A 1 209 ? -21.460 62.157 59.398 1.00 64.80 209 ILE A CA 1
ATOM 1583 C C . ILE A 1 209 ? -20.995 63.157 60.433 1.00 68.58 209 ILE A C 1
ATOM 1584 O O . ILE A 1 209 ? -21.282 64.356 60.329 1.00 67.23 209 ILE A O 1
ATOM 1589 N N . VAL A 1 210 ? -20.244 62.635 61.406 1.00 66.50 210 VAL A N 1
ATOM 1590 C CA . VAL A 1 210 ? -19.730 63.392 62.540 1.00 64.33 210 VAL A CA 1
ATOM 1591 C C . VAL A 1 210 ? -18.213 63.533 62.426 1.00 61.18 210 VAL A C 1
ATOM 1592 O O . VAL A 1 210 ? -17.505 62.535 62.265 1.00 64.89 210 VAL A O 1
ATOM 1596 N N . ARG A 1 211 ? -17.723 64.763 62.521 1.00 59.68 211 ARG A N 1
ATOM 1597 C CA . ARG A 1 211 ? -16.289 65.035 62.550 1.00 65.00 211 ARG A CA 1
ATOM 1598 C C . ARG A 1 211 ? -15.922 65.600 63.917 1.00 67.27 211 ARG A C 1
ATOM 1599 O O . ARG A 1 211 ? -16.054 66.807 64.156 1.00 62.89 211 ARG A O 1
ATOM 1607 N N . PRO A 1 212 ? -15.491 64.715 64.831 1.00 68.49 212 PRO A N 1
ATOM 1608 C CA . PRO A 1 212 ? -15.075 65.195 66.126 1.00 68.14 212 PRO A CA 1
ATOM 1609 C C . PRO A 1 212 ? -13.764 65.934 66.011 1.00 69.36 212 PRO A C 1
ATOM 1610 O O . PRO A 1 212 ? -12.865 65.465 65.310 1.00 64.15 212 PRO A O 1
ATOM 1614 N N . PHE A 1 213 ? -13.683 67.086 66.677 1.00 72.51 213 PHE A N 1
ATOM 1615 C CA . PHE A 1 213 ? -12.433 67.801 66.876 1.00 72.88 213 PHE A CA 1
ATOM 1616 C C . PHE A 1 213 ? -12.031 67.545 68.320 1.00 77.44 213 PHE A C 1
ATOM 1617 O O . PHE A 1 213 ? -12.556 68.205 69.236 1.00 83.09 213 PHE A O 1
ATOM 1625 N N . ASN A 1 214 ? -11.135 66.571 68.515 1.00 71.44 214 ASN A N 1
ATOM 1626 C CA . ASN A 1 214 ? -10.442 66.375 69.800 1.00 63.07 214 ASN A CA 1
ATOM 1627 C C . ASN A 1 214 ? -11.393 66.392 71.008 1.00 61.85 214 ASN A C 1
ATOM 1628 O O . ASN A 1 214 ? -11.354 67.295 71.833 1.00 67.83 214 ASN A O 1
ATOM 1633 N N . TRP A 1 215 ? -12.259 65.393 71.094 1.00 62.39 215 TRP A N 1
ATOM 1634 C CA . TRP A 1 215 ? -13.159 65.247 72.239 1.00 61.44 215 TRP A CA 1
ATOM 1635 C C . TRP A 1 215 ? -12.394 64.758 73.459 1.00 62.58 215 TRP A C 1
ATOM 1636 O O . TRP A 1 215 ? -11.679 63.767 73.390 1.00 63.58 215 TRP A O 1
ATOM 1647 N N . ILE A 1 216 ? -12.562 65.447 74.579 1.00 66.41 216 ILE A N 1
ATOM 1648 C CA . ILE A 1 216 ? -11.790 65.179 75.791 1.00 64.57 216 ILE A CA 1
ATOM 1649 C C . ILE A 1 216 ? -12.706 64.812 76.952 1.00 65.07 216 ILE A C 1
ATOM 1650 O O . ILE A 1 216 ? -13.763 65.432 77.121 1.00 66.03 216 ILE A O 1
ATOM 1655 N N . GLY A 1 217 ? -12.297 63.819 77.746 1.00 64.98 217 GLY A N 1
ATOM 1656 C CA . GLY A 1 217 ? -13.053 63.445 78.944 1.00 65.48 217 GLY A CA 1
ATOM 1657 C C . GLY A 1 217 ? -12.555 62.198 79.660 1.00 63.90 217 GLY A C 1
ATOM 1658 O O . GLY A 1 217 ? -11.571 61.617 79.261 1.00 61.96 217 GLY A O 1
ATOM 1659 N N . PRO A 1 218 ? -13.211 61.809 80.767 1.00 65.73 218 PRO A N 1
ATOM 1660 C CA . PRO A 1 218 ? -13.111 60.493 81.401 1.00 66.30 218 PRO A CA 1
ATOM 1661 C C . PRO A 1 218 ? -13.131 59.318 80.421 1.00 68.35 218 PRO A C 1
ATOM 1662 O O . PRO A 1 218 ? -13.811 59.361 79.430 1.00 74.29 218 PRO A O 1
ATOM 1666 N N . ARG A 1 219 ? -12.389 58.276 80.695 1.00 71.08 219 ARG A N 1
ATOM 1667 C CA . ARG A 1 219 ? -12.435 57.043 79.879 1.00 69.07 219 ARG A CA 1
ATOM 1668 C C . ARG A 1 219 ? -11.770 57.103 78.467 1.00 64.50 219 ARG A C 1
ATOM 1669 O O . ARG A 1 219 ? -11.793 56.123 77.757 1.00 68.36 219 ARG A O 1
ATOM 1677 N N . MET A 1 220 ? -11.118 58.210 78.103 1.00 63.45 220 MET A N 1
ATOM 1678 C CA . MET A 1 220 ? -10.428 58.320 76.818 1.00 69.10 220 MET A CA 1
ATOM 1679 C C . MET A 1 220 ? -9.200 57.444 76.781 1.00 69.67 220 MET A C 1
ATOM 1680 O O . MET A 1 220 ? -8.277 57.677 77.562 1.00 70.51 220 MET A O 1
ATOM 1685 N N . ASP A 1 221 ? -9.184 56.445 75.887 1.00 72.59 221 ASP A N 1
ATOM 1686 C CA . ASP A 1 221 ? -7.980 55.627 75.653 1.00 79.48 221 ASP A CA 1
ATOM 1687 C C . ASP A 1 221 ? -7.603 54.882 76.934 1.00 80.64 221 ASP A C 1
ATOM 1688 O O . ASP A 1 221 ? -8.462 54.244 77.520 1.00 90.76 221 ASP A O 1
ATOM 1693 N N . PHE A 1 222 ? -6.353 54.988 77.391 1.00 83.21 222 PHE A N 1
ATOM 1694 C CA . PHE A 1 222 ? -5.813 54.140 78.455 1.00 82.32 222 PHE A CA 1
ATOM 1695 C C . PHE A 1 222 ? -4.541 54.781 78.987 1.00 79.74 222 PHE A C 1
ATOM 1696 O O . PHE A 1 222 ? -3.842 55.478 78.244 1.00 71.06 222 PHE A O 1
ATOM 1704 N N . ILE A 1 223 ? -4.261 54.557 80.267 1.00 83.50 223 ILE A N 1
ATOM 1705 C CA . ILE A 1 223 ? -2.950 54.844 80.844 1.00 90.21 223 ILE A CA 1
ATOM 1706 C C . ILE A 1 223 ? -2.061 53.615 80.604 1.00 84.70 223 ILE A C 1
ATOM 1707 O O . ILE A 1 223 ? -2.451 52.493 80.961 1.00 79.60 223 ILE A O 1
ATOM 1712 N N . PRO A 1 224 ? -0.888 53.811 79.970 1.00 82.84 224 PRO A N 1
ATOM 1713 C CA . PRO A 1 224 ? 0.070 52.712 79.776 1.00 89.72 224 PRO A CA 1
ATOM 1714 C C . PRO A 1 224 ? 0.574 52.081 81.070 1.00 91.39 224 PRO A C 1
ATOM 1715 O O . PRO A 1 224 ? 0.811 52.808 82.050 1.00 99.26 224 PRO A O 1
ATOM 1719 N N . GLY A 1 225 ? 0.718 50.751 81.067 1.00 92.19 225 GLY A N 1
ATOM 1720 C CA . GLY A 1 225 ? 1.223 50.009 82.212 1.00 85.73 225 GLY A CA 1
ATOM 1721 C C . GLY A 1 225 ? 0.240 49.866 83.366 1.00 83.23 225 GLY A C 1
ATOM 1722 O O . GLY A 1 225 ? 0.642 49.425 84.453 1.00 98.43 225 GLY A O 1
ATOM 1723 N N . ILE A 1 226 ? -1.013 50.241 83.124 1.00 72.26 226 ILE A N 1
ATOM 1724 C CA . ILE A 1 226 ? -2.062 50.118 84.173 1.00 76.14 226 ILE A CA 1
ATOM 1725 C C . ILE A 1 226 ? -3.261 49.399 83.563 1.00 80.65 226 ILE A C 1
ATOM 1726 O O . ILE A 1 226 ? -3.466 48.232 83.902 1.00 88.04 226 ILE A O 1
ATOM 1731 N N . ASP A 1 227 ? -4.006 50.079 82.690 1.00 89.60 227 ASP A N 1
ATOM 1732 C CA . ASP A 1 227 ? -5.195 49.470 82.038 1.00 85.93 227 ASP A CA 1
ATOM 1733 C C . ASP A 1 227 ? -4.951 49.389 80.533 1.00 94.42 227 ASP A C 1
ATOM 1734 O O . ASP A 1 227 ? -5.926 49.247 79.788 1.00 105.38 227 ASP A O 1
ATOM 1739 N N . GLY A 1 228 ? -3.690 49.486 80.117 1.00 93.85 228 GLY A N 1
ATOM 1740 C CA . GLY A 1 228 ? -3.331 49.421 78.692 1.00 87.05 228 GLY A CA 1
ATOM 1741 C C . GLY A 1 228 ? -1.876 49.049 78.538 1.00 88.64 228 GLY A C 1
ATOM 1742 O O . GLY A 1 228 ? -1.126 49.233 79.492 1.00 96.20 228 GLY A O 1
ATOM 1743 N N . PRO A 1 229 ? -1.429 48.555 77.371 1.00 94.63 229 PRO A N 1
ATOM 1744 C CA . PRO A 1 229 ? -0.044 48.138 77.199 1.00 94.94 229 PRO A CA 1
ATOM 1745 C C . PRO A 1 229 ? 1.009 49.170 77.621 1.00 92.39 229 PRO A C 1
ATOM 1746 O O . PRO A 1 229 ? 0.837 50.321 77.361 1.00 87.96 229 PRO A O 1
ATOM 1750 N N . SER A 1 230 ? 2.060 48.695 78.283 1.00 95.31 230 SER A N 1
ATOM 1751 C CA . SER A 1 230 ? 3.194 49.496 78.704 1.00 93.87 230 SER A CA 1
ATOM 1752 C C . SER A 1 230 ? 3.851 50.159 77.480 1.00 89.86 230 SER A C 1
ATOM 1753 O O . SER A 1 230 ? 4.191 51.329 77.541 1.00 91.44 230 SER A O 1
ATOM 1756 N N . GLU A 1 231 ? 4.003 49.417 76.379 1.00 80.54 231 GLU A N 1
ATOM 1757 C CA . GLU A 1 231 ? 4.607 49.973 75.186 1.00 78.37 231 GLU A CA 1
ATOM 1758 C C . GLU A 1 231 ? 3.651 50.876 74.351 1.00 85.76 231 GLU A C 1
ATOM 1759 O O . GLU A 1 231 ? 4.118 51.621 73.485 1.00 88.60 231 GLU A O 1
ATOM 1761 N N . GLY A 1 232 ? 2.340 50.842 74.643 1.00 87.57 232 GLY A N 1
ATOM 1762 C CA . GLY A 1 232 ? 1.324 51.674 73.945 1.00 83.38 232 GLY A CA 1
ATOM 1763 C C . GLY A 1 232 ? 1.461 53.198 73.994 1.00 81.09 232 GLY A C 1
ATOM 1764 O O . GLY A 1 232 ? 2.107 53.751 74.899 1.00 82.32 232 GLY A O 1
ATOM 1765 N N . VAL A 1 233 ? 0.852 53.874 73.015 1.00 77.51 233 VAL A N 1
ATOM 1766 C CA . VAL A 1 233 ? 0.959 55.349 72.862 1.00 80.46 233 VAL A CA 1
ATOM 1767 C C . VAL A 1 233 ? -0.372 55.980 72.468 1.00 85.49 233 VAL A C 1
ATOM 1768 O O . VAL A 1 233 ? -0.746 56.026 71.281 1.00 113.35 233 VAL A O 1
ATOM 1772 N N . PRO A 1 234 ? -1.093 56.500 73.448 1.00 82.60 234 PRO A N 1
ATOM 1773 C CA . PRO A 1 234 ? -2.402 57.054 73.130 1.00 86.61 234 PRO A CA 1
ATOM 1774 C C . PRO A 1 234 ? -2.388 58.535 72.668 1.00 84.88 234 PRO A C 1
ATOM 1775 O O . PRO A 1 234 ? -1.387 59.072 72.139 1.00 84.13 234 PRO A O 1
ATOM 1779 N N . ARG A 1 235 ? -3.560 59.128 72.756 1.00 86.34 235 ARG A N 1
ATOM 1780 C CA . ARG A 1 235 ? -3.765 60.488 72.349 1.00 95.56 235 ARG A CA 1
ATOM 1781 C C . ARG A 1 235 ? -3.457 61.383 73.508 1.00 89.88 235 ARG A C 1
ATOM 1782 O O . ARG A 1 235 ? -3.532 60.983 74.651 1.00 95.44 235 ARG A O 1
ATOM 1790 N N . VAL A 1 236 ? -3.176 62.621 73.170 1.00 90.16 236 VAL A N 1
ATOM 1791 C CA . VAL A 1 236 ? -2.473 63.541 74.045 1.00 86.54 236 VAL A CA 1
ATOM 1792 C C . VAL A 1 236 ? -3.037 63.665 75.461 1.00 84.64 236 VAL A C 1
ATOM 1793 O O . VAL A 1 236 ? -2.268 63.830 76.417 1.00 70.80 236 VAL A O 1
ATOM 1797 N N . LEU A 1 237 ? -4.357 63.578 75.607 1.00 87.36 237 LEU A N 1
ATOM 1798 C CA . LEU A 1 237 ? -4.924 63.623 76.945 1.00 86.80 237 LEU A CA 1
ATOM 1799 C C . LEU A 1 237 ? -4.296 62.530 77.809 1.00 82.38 237 LEU A C 1
ATOM 1800 O O . LEU A 1 237 ? -3.680 62.804 78.843 1.00 76.11 237 LEU A O 1
ATOM 1805 N N . ALA A 1 238 ? -4.452 61.295 77.352 1.00 85.70 238 ALA A N 1
ATOM 1806 C CA . ALA A 1 238 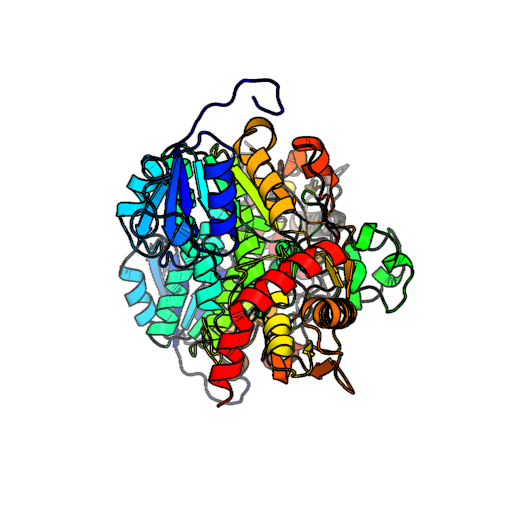? -3.944 60.137 78.075 1.00 82.69 238 ALA A CA 1
ATOM 1807 C C . ALA A 1 238 ? -2.426 60.201 78.276 1.00 85.49 238 ALA A C 1
ATOM 1808 O O . ALA A 1 238 ? -1.941 59.845 79.347 1.00 100.06 238 ALA A O 1
ATOM 1810 N N . CYS A 1 239 ? -1.685 60.671 77.272 1.00 79.20 239 CYS A N 1
ATOM 1811 C CA . CYS A 1 239 ? -0.218 60.707 77.344 1.00 78.48 239 CYS A CA 1
ATOM 1812 C C . CYS A 1 239 ? 0.242 61.616 78.466 1.00 81.28 239 CYS A C 1
ATOM 1813 O O . CYS A 1 239 ? 1.064 61.234 79.301 1.00 85.14 239 CYS A O 1
ATOM 1816 N N . PHE A 1 240 ? -0.299 62.825 78.473 1.00 83.70 240 PHE A N 1
ATOM 1817 C CA . PHE A 1 240 ? 0.007 63.782 79.526 1.00 81.87 240 PHE A CA 1
ATOM 1818 C C . PHE A 1 240 ? -0.573 63.339 80.864 1.00 77.00 240 PHE A C 1
ATOM 1819 O O . PHE A 1 240 ? 0.078 63.503 81.885 1.00 82.17 240 PHE A O 1
ATOM 1827 N N . SER A 1 241 ? -1.771 62.758 80.865 1.00 73.76 241 SER A N 1
ATOM 1828 C CA . SER A 1 241 ? -2.310 62.182 82.098 1.00 73.81 241 SER A CA 1
ATOM 1829 C C . SER A 1 241 ? -1.276 61.245 82.725 1.00 75.17 241 SER A C 1
ATOM 1830 O O . SER A 1 241 ? -0.937 61.395 83.898 1.00 77.40 241 SER A O 1
ATOM 1833 N N . ASN A 1 242 ? -0.735 60.323 81.930 1.00 78.22 242 ASN A N 1
ATOM 1834 C CA . ASN A 1 242 ? 0.269 59.368 82.422 1.00 77.17 242 ASN A CA 1
ATOM 1835 C C . ASN A 1 242 ? 1.490 60.137 82.975 1.00 74.29 242 ASN A C 1
ATOM 1836 O O . ASN A 1 242 ? 1.855 59.962 84.125 1.00 73.87 242 ASN A O 1
ATOM 1841 N N . ASN A 1 243 ? 2.048 61.041 82.177 1.00 73.77 243 ASN A N 1
ATOM 1842 C CA . ASN A 1 243 ? 3.181 61.887 82.599 1.00 75.85 243 ASN A CA 1
ATOM 1843 C C . ASN A 1 243 ? 2.991 62.574 83.973 1.00 77.83 243 ASN A C 1
ATOM 1844 O O . ASN A 1 243 ? 3.922 62.667 84.775 1.00 78.61 243 ASN A O 1
ATOM 1849 N N . LEU A 1 244 ? 1.776 63.038 84.237 1.00 79.69 244 LEU A N 1
ATOM 1850 C CA . LEU A 1 244 ? 1.468 63.741 85.479 1.00 82.03 244 LEU A CA 1
ATOM 1851 C C . LEU A 1 244 ? 1.380 62.799 86.661 1.00 82.41 244 LEU A C 1
ATOM 1852 O O . LEU A 1 244 ? 1.953 63.076 87.727 1.00 98.71 244 LEU A O 1
ATOM 1857 N N . LEU A 1 245 ? 0.679 61.693 86.450 1.00 82.19 245 LEU A N 1
ATOM 1858 C CA . LEU A 1 245 ? 0.460 60.673 87.501 1.00 86.43 245 LEU A CA 1
ATOM 1859 C C . LEU A 1 245 ? 1.798 60.098 87.963 1.00 85.40 245 LEU A C 1
ATOM 1860 O O . LEU A 1 245 ? 1.926 59.807 89.153 1.00 81.19 245 LEU A O 1
ATOM 1865 N N . ARG A 1 246 ? 2.755 59.943 87.055 1.00 76.16 246 ARG A N 1
ATOM 1866 C CA . ARG A 1 246 ? 4.043 59.340 87.465 1.00 80.00 246 ARG A CA 1
ATOM 1867 C C . ARG A 1 246 ? 5.056 60.428 87.795 1.00 78.97 246 ARG A C 1
ATOM 1868 O O . ARG A 1 246 ? 6.237 60.103 87.888 1.00 88.93 246 ARG A O 1
ATOM 1876 N N . ARG A 1 247 ? 4.627 61.687 87.848 1.00 80.29 247 ARG A N 1
ATOM 1877 C CA . ARG A 1 247 ? 5.525 62.836 88.142 1.00 83.18 247 ARG A CA 1
ATOM 1878 C C . ARG A 1 247 ? 6.703 62.845 87.167 1.00 81.71 247 ARG A C 1
ATOM 1879 O O . ARG A 1 247 ? 7.818 63.108 87.605 1.00 88.31 247 ARG A O 1
ATOM 1887 N N . GLU A 1 248 ? 6.426 62.611 85.890 1.00 80.09 248 GLU A N 1
ATOM 1888 C CA . GLU A 1 248 ? 7.415 62.579 84.795 1.00 82.76 248 GLU A CA 1
ATOM 1889 C C . GLU A 1 248 ? 7.135 63.822 83.966 1.00 76.94 248 GLU A C 1
ATOM 1890 O O . GLU A 1 248 ? 5.958 64.154 83.821 1.00 83.09 248 GLU A O 1
ATOM 1896 N N . PRO A 1 249 ? 8.111 64.546 83.397 1.00 75.44 249 PRO A N 1
ATOM 1897 C CA . PRO A 1 249 ? 7.735 65.694 82.562 1.00 85.29 249 PRO A CA 1
ATOM 1898 C C . PRO A 1 249 ? 6.898 65.271 81.333 1.00 84.95 249 PRO A C 1
ATOM 1899 O O . PRO A 1 249 ? 6.900 64.101 80.943 1.00 80.99 249 PRO A O 1
ATOM 1903 N N . LEU A 1 250 ? 6.187 66.233 80.752 1.00 87.10 250 LEU A N 1
ATOM 1904 C CA . LEU A 1 250 ? 5.307 65.983 79.607 1.00 84.55 250 LEU A CA 1
ATOM 1905 C C . LEU A 1 250 ? 6.103 66.085 78.311 1.00 83.34 250 LEU A C 1
ATOM 1906 O O . LEU A 1 250 ? 6.673 67.142 78.011 1.00 77.85 250 LEU A O 1
ATOM 1911 N N . LYS A 1 251 ? 6.161 64.972 77.575 1.00 78.77 251 LYS A N 1
ATOM 1912 C CA . LYS A 1 251 ? 6.881 64.913 76.311 1.00 76.27 251 LYS A CA 1
ATOM 1913 C C . LYS A 1 251 ? 6.123 65.764 75.237 1.00 83.11 251 LYS A C 1
ATOM 1914 O O . LYS A 1 251 ? 4.982 65.459 74.912 1.00 85.03 251 LYS A O 1
ATOM 1916 N N . LEU A 1 252 ? 6.742 66.839 74.730 1.00 82.39 252 LEU A N 1
ATOM 1917 C CA . LEU A 1 252 ? 6.138 67.728 73.711 1.00 79.20 252 LEU A CA 1
ATOM 1918 C C . LEU A 1 252 ? 6.704 67.495 72.308 1.00 85.59 252 LEU A C 1
ATOM 1919 O O . LEU A 1 252 ? 7.847 67.869 72.036 1.00 87.07 252 LEU A O 1
ATOM 1924 N N . VAL A 1 253 ? 5.897 66.942 71.401 1.00 90.32 253 VAL A N 1
ATOM 1925 C CA . VAL A 1 253 ? 6.401 66.463 70.097 1.00 87.10 253 VAL A CA 1
ATOM 1926 C C . VAL A 1 253 ? 6.720 67.623 69.140 1.00 82.21 253 VAL A C 1
ATOM 1927 O O . VAL A 1 253 ? 5.847 68.431 68.807 1.00 73.54 253 VAL A O 1
ATOM 1931 N N . ASP A 1 254 ? 7.987 67.683 68.722 1.00 81.03 254 ASP A N 1
ATOM 1932 C CA . ASP A 1 254 ? 8.574 68.826 68.003 1.00 79.64 254 ASP A CA 1
ATOM 1933 C C . ASP A 1 254 ? 8.195 70.188 68.597 1.00 77.45 254 ASP A C 1
ATOM 1934 O O . ASP A 1 254 ? 7.833 71.121 67.882 1.00 77.04 254 ASP A O 1
ATOM 1939 N N . GLY A 1 255 ? 8.281 70.268 69.926 1.00 75.67 255 GLY A N 1
ATOM 1940 C CA . GLY A 1 255 ? 8.080 71.512 70.646 1.00 72.42 255 GLY A CA 1
ATOM 1941 C C . GLY A 1 255 ? 6.644 71.961 70.742 1.00 72.50 255 GLY A C 1
ATOM 1942 O O . GLY A 1 255 ? 6.378 73.130 71.012 1.00 72.76 255 GLY A O 1
ATOM 1943 N N . GLY A 1 256 ? 5.724 71.022 70.538 1.00 78.28 256 GLY A N 1
ATOM 1944 C CA . GLY A 1 256 ? 4.297 71.262 70.727 1.00 79.45 256 GLY A CA 1
ATOM 1945 C C . GLY A 1 256 ? 3.709 72.566 70.228 1.00 78.09 256 GLY A C 1
ATOM 1946 O O . GLY A 1 256 ? 2.836 73.142 70.906 1.00 73.60 256 GLY A O 1
ATOM 1947 N N . GLU A 1 257 ? 4.159 73.023 69.053 1.00 79.96 257 GLU A N 1
ATOM 1948 C CA . GLU A 1 257 ? 3.665 74.291 68.544 1.00 75.88 257 GLU A CA 1
ATOM 1949 C C . GLU A 1 257 ? 2.383 74.170 67.726 1.00 71.35 257 GLU A C 1
ATOM 1950 O O . GLU A 1 257 ? 1.717 75.193 67.542 1.00 67.29 257 GLU A O 1
ATOM 1956 N N . SER A 1 258 ? 1.989 72.957 67.310 1.00 73.96 258 SER A N 1
ATOM 1957 C CA . SER A 1 258 ? 0.685 72.785 66.638 1.00 78.09 258 SER A CA 1
ATOM 1958 C C . SER A 1 258 ? -0.431 73.156 67.597 1.00 79.72 258 SER A C 1
ATOM 1959 O O . SER A 1 258 ? -0.243 73.125 68.823 1.00 75.39 258 SER A O 1
ATOM 1962 N N . GLN A 1 259 ? -1.582 73.502 67.019 1.00 78.97 259 GLN A N 1
ATOM 1963 C CA . GLN A 1 259 ? -2.751 73.933 67.770 1.00 71.86 259 GLN A CA 1
ATOM 1964 C C . GLN A 1 259 ? -3.900 72.968 67.617 1.00 74.45 259 GLN A C 1
ATOM 1965 O O . GLN A 1 259 ? -3.955 72.205 66.659 1.00 78.20 259 GLN A O 1
ATOM 1971 N N . ARG A 1 260 ? -4.808 73.017 68.580 1.00 71.16 260 ARG A N 1
ATOM 1972 C CA . ARG A 1 260 ? -5.951 72.129 68.617 1.00 67.37 260 ARG A CA 1
ATOM 1973 C C . ARG A 1 260 ? -7.059 72.809 69.360 1.00 64.51 260 ARG A C 1
ATOM 1974 O O . ARG A 1 260 ? -6.817 73.769 70.088 1.00 60.54 260 ARG A O 1
ATOM 1982 N N . THR A 1 261 ? -8.267 72.282 69.188 1.00 63.99 261 THR A N 1
ATOM 1983 C CA . THR A 1 261 ? -9.417 72.729 69.937 1.00 69.32 261 THR A CA 1
ATOM 1984 C C . THR A 1 261 ? -10.158 71.592 70.566 1.00 70.06 261 THR A C 1
ATOM 1985 O O . THR A 1 261 ? -10.851 70.812 69.894 1.00 78.64 261 THR A O 1
ATOM 1989 N N . PHE A 1 262 ? -10.105 71.594 71.884 1.00 65.48 262 PHE A N 1
ATOM 1990 C CA . PHE A 1 262 ? -10.708 70.550 72.675 1.00 66.62 262 PHE A CA 1
ATOM 1991 C C . PHE A 1 262 ? -12.126 70.888 73.083 1.00 64.17 262 PHE A C 1
ATOM 1992 O O . PHE A 1 262 ? -12.402 72.027 73.462 1.00 65.31 262 PHE A O 1
ATOM 2000 N N . VAL A 1 263 ? -13.022 69.909 72.998 1.00 58.31 263 VAL A N 1
ATOM 2001 C CA . VAL A 1 263 ? -14.385 70.121 73.458 1.00 63.70 263 VAL A CA 1
ATOM 2002 C C . VAL A 1 263 ? -14.638 69.133 74.556 1.00 65.47 263 VAL A C 1
ATOM 2003 O O . VAL A 1 263 ? -14.101 68.016 74.519 1.00 59.44 263 VAL A O 1
ATOM 2007 N N . TYR A 1 264 ? -15.429 69.539 75.555 1.00 72.24 264 TYR A N 1
ATOM 2008 C CA . TYR A 1 264 ? -15.752 68.597 76.642 1.00 74.16 264 TYR A CA 1
ATOM 2009 C C . TYR A 1 264 ? -16.609 67.453 76.099 1.00 67.11 264 TYR A C 1
ATOM 2010 O O . TYR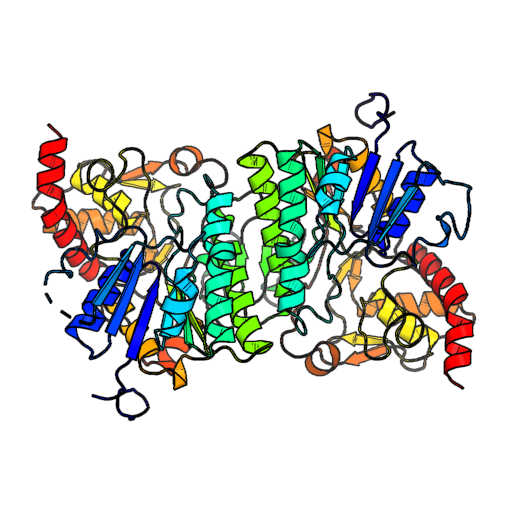 A 1 264 ? -17.528 67.684 75.326 1.00 61.15 264 TYR A O 1
ATOM 2019 N N . ILE A 1 265 ? -16.284 66.225 76.487 1.00 68.49 265 ILE A N 1
ATOM 2020 C CA . ILE A 1 265 ? -17.040 65.054 76.040 1.00 69.36 265 ILE A CA 1
ATOM 2021 C C . ILE A 1 265 ? -18.548 65.228 76.257 1.00 66.80 265 ILE A C 1
ATOM 2022 O O . ILE A 1 265 ? -19.352 64.831 75.408 1.00 67.34 265 ILE A O 1
ATOM 2027 N N . ASN A 1 266 ? -18.930 65.830 77.373 1.00 62.75 266 ASN A N 1
ATOM 2028 C CA . ASN A 1 266 ? -20.349 65.974 77.670 1.00 70.41 266 ASN A CA 1
ATOM 2029 C C . ASN A 1 266 ? -21.002 66.937 76.707 1.00 62.11 266 ASN A C 1
ATOM 2030 O O . ASN A 1 266 ? -22.112 66.663 76.236 1.00 61.68 266 ASN A O 1
ATOM 2035 N N . ASP A 1 267 ? -20.298 68.020 76.376 1.00 60.17 267 ASP A N 1
ATOM 2036 C CA . ASP A 1 267 ? -20.799 68.975 75.387 1.00 65.71 267 ASP A CA 1
ATOM 2037 C C . ASP A 1 267 ? -21.036 68.251 74.069 1.00 60.02 267 ASP A C 1
ATOM 2038 O O . ASP A 1 267 ? -22.068 68.435 73.431 1.00 63.36 267 ASP A O 1
ATOM 2043 N N . ALA A 1 268 ? -20.074 67.426 73.669 1.00 56.46 268 ALA A N 1
ATOM 2044 C CA . ALA A 1 268 ? -20.121 66.745 72.364 1.00 54.70 268 ALA A CA 1
ATOM 2045 C C . ALA A 1 268 ? -21.274 65.783 72.277 1.00 54.99 268 ALA A C 1
ATOM 2046 O O . ALA A 1 268 ? -21.920 65.669 71.238 1.00 59.25 268 ALA A O 1
ATOM 2048 N N . ILE A 1 269 ? -21.539 65.083 73.365 1.00 57.17 269 ILE A N 1
ATOM 2049 C CA . ILE A 1 269 ? -22.586 64.080 73.338 1.00 60.14 269 ILE A CA 1
ATOM 2050 C C . ILE A 1 269 ? -23.969 64.703 73.151 1.00 59.08 269 ILE A C 1
ATOM 2051 O O . ILE A 1 269 ? -24.840 64.129 72.468 1.00 57.42 269 ILE A O 1
ATOM 2056 N N . GLU A 1 270 ? -24.151 65.882 73.737 1.00 61.67 270 GLU A N 1
ATOM 2057 C CA . GLU A 1 270 ? -25.365 66.644 73.519 1.00 65.02 270 GLU A CA 1
ATOM 2058 C C . GLU A 1 270 ? -25.572 66.803 72.001 1.00 61.46 270 GLU A C 1
ATOM 2059 O O . GLU A 1 270 ? -26.632 66.467 71.480 1.00 58.88 270 GLU A O 1
ATOM 2065 N N . ALA A 1 271 ? -24.525 67.221 71.294 1.00 61.70 271 ALA A N 1
ATOM 2066 C CA . ALA A 1 271 ? -24.567 67.335 69.831 1.00 63.56 271 ALA A CA 1
ATOM 2067 C C . ALA A 1 271 ? -25.068 66.059 69.184 1.00 63.09 271 ALA A C 1
ATOM 2068 O O . ALA A 1 271 ? -26.073 66.057 68.467 1.00 59.65 271 ALA A O 1
ATOM 2070 N N . VAL A 1 272 ? -24.395 64.963 69.484 1.00 60.95 272 VAL A N 1
ATOM 2071 C CA . VAL A 1 272 ? -24.771 63.693 68.890 1.00 65.33 272 VAL A CA 1
ATOM 2072 C C . VAL A 1 272 ? -26.244 63.382 69.140 1.00 67.57 272 VAL A C 1
ATOM 2073 O O . VAL A 1 272 ? -26.943 62.902 68.253 1.00 70.55 272 VAL A O 1
ATOM 2077 N N . LEU A 1 273 ? -26.706 63.660 70.349 1.00 69.20 273 LEU A N 1
ATOM 2078 C CA . LEU A 1 273 ? -28.086 63.386 70.715 1.00 70.51 273 LEU A CA 1
ATOM 2079 C C . LEU A 1 273 ? -29.064 64.154 69.828 1.00 69.78 273 LEU A C 1
ATOM 2080 O O . LEU A 1 273 ? -30.046 63.596 69.346 1.00 67.96 273 LEU A O 1
ATOM 2085 N N . LEU A 1 274 ? -28.767 65.427 69.583 1.00 67.44 274 LEU A N 1
ATOM 2086 C CA . LEU A 1 274 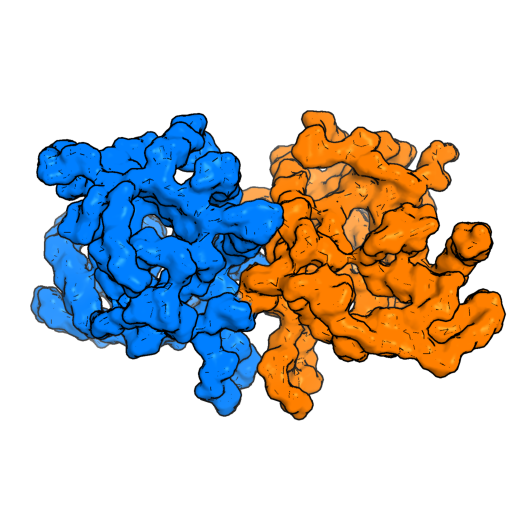? -29.616 66.262 68.737 1.00 63.40 274 LEU A CA 1
ATOM 2087 C C . LEU A 1 274 ? -29.748 65.666 67.352 1.00 63.37 274 LEU A C 1
ATOM 2088 O O . LEU A 1 274 ? -30.836 65.696 66.775 1.00 58.49 274 LEU A O 1
ATOM 2093 N N . MET A 1 275 ? -28.636 65.120 66.841 1.00 65.12 275 MET A N 1
ATOM 2094 C CA . MET A 1 275 ? -28.608 64.428 65.548 1.00 65.64 275 MET A CA 1
ATOM 2095 C C . MET A 1 275 ? -29.478 63.201 65.600 1.00 63.20 275 MET A C 1
ATOM 2096 O O . MET A 1 275 ? -30.193 62.910 64.654 1.00 69.65 275 MET A O 1
ATOM 2101 N N . ILE A 1 276 ? -29.397 62.462 66.691 1.00 62.68 276 ILE A N 1
ATOM 2102 C CA . ILE A 1 276 ? -30.230 61.288 66.842 1.00 65.31 276 ILE A CA 1
ATOM 2103 C C . ILE A 1 276 ? -31.691 61.714 66.767 1.00 68.54 276 ILE A C 1
ATOM 2104 O O . ILE A 1 276 ? -32.432 61.183 65.965 1.00 72.67 276 ILE A O 1
ATOM 2109 N N . GLU A 1 277 ? -32.084 62.720 67.531 1.00 76.46 277 GLU A N 1
ATOM 2110 C CA . GLU A 1 277 ? -33.511 63.038 67.688 1.00 81.45 277 GLU A CA 1
ATOM 2111 C C . GLU A 1 277 ? -34.089 64.014 66.655 1.00 75.98 277 GLU A C 1
ATOM 2112 O O . GLU A 1 277 ? -35.288 64.270 66.679 1.00 72.75 277 GLU A O 1
ATOM 2118 N N . ASN A 1 278 ? -33.259 64.498 65.736 1.00 78.55 278 ASN A N 1
ATOM 2119 C CA . ASN A 1 278 ? -33.750 65.409 64.671 1.00 80.48 278 ASN A CA 1
ATOM 2120 C C . ASN A 1 278 ? -33.211 64.920 63.332 1.00 75.06 278 ASN A C 1
ATOM 2121 O O . ASN A 1 278 ? -32.382 65.606 62.754 1.00 73.36 278 ASN A O 1
ATOM 2126 N N . PRO A 1 279 ? -33.716 63.801 62.785 1.00 73.78 279 PRO A N 1
ATOM 2127 C CA . PRO A 1 279 ? -33.202 63.238 61.540 1.00 75.75 279 PRO A CA 1
ATOM 2128 C C . PRO A 1 279 ? -33.465 64.070 60.278 1.00 81.65 279 PRO A C 1
ATOM 2129 O O . PRO A 1 279 ? -32.782 63.872 59.302 1.00 70.00 279 PRO A O 1
ATOM 2133 N N . GLU A 1 280 ? -34.425 64.990 60.336 1.00 85.10 280 GLU A N 1
ATOM 2134 C CA . GLU A 1 280 ? -34.759 65.851 59.181 1.00 82.57 280 GLU A CA 1
ATOM 2135 C C . GLU A 1 280 ? -33.735 66.976 59.073 1.00 74.54 280 GLU A C 1
ATOM 2136 O O . GLU A 1 280 ? -33.617 67.554 57.995 1.00 87.58 280 GLU A O 1
ATOM 2142 N N . ARG A 1 281 ? -33.032 67.277 60.158 1.00 75.63 281 ARG A N 1
ATOM 2143 C CA . ARG A 1 281 ? -32.030 68.365 60.121 1.00 76.11 281 ARG A CA 1
ATOM 2144 C C . ARG A 1 281 ? -30.622 67.776 60.088 1.00 75.10 281 ARG A C 1
ATOM 2145 O O . ARG A 1 281 ? -29.690 68.530 59.848 1.00 68.90 281 ARG A O 1
ATOM 2153 N N . ALA A 1 282 ? -30.494 66.469 60.298 1.00 73.57 282 ALA A N 1
ATOM 2154 C CA . ALA A 1 282 ? -29.198 65.847 60.336 1.00 76.53 282 ALA A CA 1
ATOM 2155 C C . ALA A 1 282 ? -28.972 64.940 59.162 1.00 78.39 282 ALA A C 1
ATOM 2156 O O . ALA A 1 282 ? -27.818 64.732 58.762 1.00 80.55 282 ALA A O 1
ATOM 2158 N N . ASN A 1 283 ? -30.047 64.362 58.620 1.00 78.60 283 ASN A N 1
ATOM 2159 C CA . ASN A 1 283 ? -29.919 63.527 57.437 1.00 76.57 283 ASN A CA 1
ATOM 2160 C C . ASN A 1 283 ? -29.411 64.424 56.355 1.00 76.68 283 ASN A C 1
ATOM 2161 O O . ASN A 1 283 ? -29.802 65.595 56.279 1.00 94.10 283 ASN A O 1
ATOM 2166 N N . GLY A 1 284 ? -28.498 63.901 55.551 1.00 70.56 284 GLY A N 1
ATOM 2167 C CA . GLY A 1 284 ? -27.868 64.703 54.546 1.00 67.95 284 GLY A CA 1
ATOM 2168 C C . GLY A 1 284 ? -26.527 65.134 55.038 1.00 70.32 284 GLY A C 1
ATOM 2169 O O . GLY A 1 284 ? -25.557 64.763 54.427 1.00 71.45 284 GLY A O 1
ATOM 2170 N N . HIS A 1 285 ? -26.456 65.831 56.180 1.00 76.76 285 HIS A N 1
ATOM 2171 C CA . HIS A 1 285 ? -25.286 66.671 56.543 1.00 76.23 285 HIS A CA 1
ATOM 2172 C C . HIS A 1 285 ? -24.035 65.999 57.152 1.00 73.64 285 HIS A C 1
ATOM 2173 O O . HIS A 1 285 ? -24.053 64.846 57.623 1.00 65.74 285 HIS A O 1
ATOM 2180 N N . ILE A 1 286 ? -22.944 66.772 57.076 1.00 69.00 286 ILE A N 1
ATOM 2181 C CA . ILE A 1 286 ? -21.694 66.494 57.750 1.00 70.61 286 ILE A CA 1
ATOM 2182 C C . ILE A 1 286 ? -21.517 67.611 58.777 1.00 73.98 286 ILE A C 1
ATOM 2183 O O . ILE A 1 286 ? -21.773 68.781 58.462 1.00 75.15 286 ILE A O 1
ATOM 2188 N N . PHE A 1 287 ? -21.049 67.240 59.977 1.00 66.17 287 PHE A N 1
ATOM 2189 C CA . PHE A 1 287 ? -21.034 68.130 61.143 1.00 61.53 287 PHE A CA 1
ATOM 2190 C C . PHE A 1 287 ? -19.703 68.160 61.897 1.00 61.19 287 PHE A C 1
ATOM 2191 O O . PHE A 1 287 ? -19.215 67.145 62.372 1.00 65.60 287 PHE A O 1
ATOM 2199 N N . ASN A 1 288 ? -19.146 69.353 62.028 1.00 61.55 288 ASN A N 1
ATOM 2200 C CA . ASN A 1 288 ? -18.022 69.594 62.904 1.00 63.09 288 ASN A CA 1
ATOM 2201 C C . ASN A 1 288 ? -18.513 69.666 64.345 1.00 65.42 288 ASN A C 1
ATOM 2202 O O . ASN A 1 288 ? -19.301 70.540 64.720 1.00 67.51 288 ASN A O 1
ATOM 2207 N N . VAL A 1 289 ? -18.009 68.784 65.176 1.00 60.64 289 VAL A N 1
ATOM 2208 C CA . VAL A 1 289 ? -18.274 68.923 66.577 1.00 60.07 289 VAL A CA 1
ATOM 2209 C C . VAL A 1 289 ? -16.965 69.212 67.259 1.00 60.40 289 VAL A C 1
ATOM 2210 O O . VAL A 1 289 ? -16.123 68.323 67.448 1.00 58.30 289 VAL A O 1
ATOM 2214 N N . GLY A 1 290 ? -16.790 70.486 67.600 1.00 59.71 290 GLY A N 1
ATOM 2215 C CA . GLY A 1 290 ? -15.605 70.935 68.327 1.00 60.63 290 GLY A CA 1
ATOM 2216 C C . GLY A 1 290 ? -15.938 72.232 68.989 1.00 64.61 290 GLY A C 1
ATOM 2217 O O . GLY A 1 290 ? -17.025 72.778 68.773 1.00 63.98 290 GLY A O 1
ATOM 2218 N N . ASN A 1 291 ? -15.012 72.731 69.799 1.00 72.93 291 ASN A N 1
ATOM 2219 C CA . ASN A 1 291 ? -15.262 73.964 70.551 1.00 70.02 291 ASN A CA 1
ATOM 2220 C C . ASN A 1 291 ? -14.177 74.933 70.152 1.00 70.28 291 ASN A C 1
ATOM 2221 O O . ASN A 1 291 ? -13.036 74.851 70.624 1.00 69.54 291 ASN A O 1
ATOM 2226 N N . PRO A 1 292 ? -14.528 75.883 69.286 1.00 68.44 292 PRO A N 1
ATOM 2227 C CA . PRO A 1 292 ? -13.496 76.734 68.725 1.00 66.36 292 PRO A CA 1
ATOM 2228 C C . PRO A 1 292 ? -12.922 77.663 69.718 1.00 67.17 292 PRO A C 1
ATOM 2229 O O . PRO A 1 292 ? -11.900 78.247 69.445 1.00 80.03 292 PRO A O 1
ATOM 2233 N N . ASN A 1 293 ? -13.559 77.823 70.863 1.00 67.15 293 ASN A N 1
ATOM 2234 C CA . ASN A 1 293 ? -13.064 78.776 71.834 1.00 74.21 293 ASN A CA 1
ATOM 2235 C C . ASN A 1 293 ? -11.955 78.243 72.727 1.00 72.56 293 ASN A C 1
ATOM 2236 O O . ASN A 1 293 ? -11.141 79.027 73.227 1.00 85.58 293 ASN A O 1
ATOM 2241 N N . ASN A 1 294 ? -11.895 76.921 72.866 1.00 65.93 294 ASN A N 1
ATOM 2242 C CA . ASN A 1 294 ? -10.853 76.241 73.626 1.00 62.14 294 ASN A CA 1
ATOM 2243 C C . ASN A 1 294 ? -9.659 75.892 72.726 1.00 60.16 294 ASN A C 1
ATOM 2244 O O . ASN A 1 294 ? -9.283 74.730 72.629 1.00 62.88 294 ASN A O 1
ATOM 2249 N N . GLU A 1 295 ? -9.061 76.882 72.071 1.00 60.32 295 GLU A N 1
ATOM 2250 C CA . GLU A 1 295 ? -7.845 76.623 71.303 1.00 65.17 295 GLU A CA 1
ATOM 2251 C C . GLU A 1 295 ? -6.626 76.784 72.173 1.00 61.98 295 GLU A C 1
ATOM 2252 O O . GLU A 1 295 ? -6.556 77.722 72.960 1.00 60.42 295 GLU A O 1
ATOM 2258 N N . VAL A 1 296 ? -5.662 75.889 72.001 1.00 63.60 296 VAL A N 1
ATOM 2259 C CA . VAL A 1 296 ? -4.315 76.055 72.562 1.00 66.84 296 VAL A CA 1
ATOM 2260 C C . VAL A 1 296 ? -3.312 75.358 71.667 1.00 65.19 296 VAL A C 1
ATOM 2261 O O . VAL A 1 296 ? -3.684 74.449 70.902 1.00 62.68 296 VAL A O 1
ATOM 2265 N N . THR A 1 297 ? -2.048 75.765 71.800 1.00 63.81 297 THR A N 1
ATOM 2266 C CA . THR A 1 297 ? -0.935 74.951 71.339 1.00 65.87 297 THR A CA 1
ATOM 2267 C C . THR A 1 297 ? -0.776 73.793 72.263 1.00 62.58 297 THR A C 1
ATOM 2268 O O . THR A 1 297 ? -1.360 73.745 73.333 1.00 63.60 297 THR A O 1
ATOM 2272 N N . VAL A 1 298 ? 0.056 72.865 71.857 1.00 59.95 298 VAL A N 1
ATOM 2273 C CA . VAL A 1 298 ? 0.277 71.718 72.671 1.00 64.10 298 VAL A CA 1
ATOM 2274 C C . VAL A 1 298 ? 1.122 72.127 73.895 1.00 64.68 298 VAL A C 1
ATOM 2275 O O . VAL A 1 298 ? 0.773 71.748 74.996 1.00 63.79 298 VAL A O 1
ATOM 2279 N N . ARG A 1 299 ? 2.141 72.965 73.733 1.00 72.04 299 ARG A N 1
ATOM 2280 C CA . ARG A 1 299 ? 2.870 73.535 74.895 1.00 75.78 299 ARG A CA 1
ATOM 2281 C C . ARG A 1 299 ? 1.910 74.068 75.954 1.00 76.53 299 ARG A C 1
ATOM 2282 O O . ARG A 1 299 ? 2.112 73.882 77.149 1.00 85.24 299 ARG A O 1
ATOM 2290 N N . GLN A 1 300 ? 0.887 74.775 75.493 1.00 70.19 300 GLN A N 1
ATOM 2291 C CA . GLN A 1 300 ? -0.078 75.392 76.379 1.00 68.78 300 GLN A CA 1
ATOM 2292 C C . GLN A 1 300 ? -0.970 74.387 77.074 1.00 70.93 300 GLN A C 1
ATOM 2293 O O . GLN A 1 300 ? -1.178 74.465 78.280 1.00 74.42 300 GLN A O 1
ATOM 2299 N N . LEU A 1 301 ? -1.499 73.440 76.309 1.00 70.80 301 LEU A N 1
ATOM 2300 C CA . LEU A 1 301 ? -2.196 72.323 76.902 1.00 69.00 301 LEU A CA 1
ATOM 2301 C C . LEU A 1 301 ? -1.372 71.740 78.037 1.00 70.39 301 LEU A C 1
ATOM 2302 O O . LEU A 1 301 ? -1.897 71.483 79.109 1.00 72.80 301 LEU A O 1
ATOM 2307 N N . ALA A 1 302 ? -0.082 71.541 77.788 1.00 71.31 302 ALA A N 1
ATOM 2308 C CA . ALA A 1 302 ? 0.813 70.963 78.786 1.00 75.75 302 ALA A CA 1
ATOM 2309 C C . ALA A 1 302 ? 0.916 71.835 80.041 1.00 79.32 302 ALA A C 1
ATOM 2310 O O . ALA A 1 302 ? 0.698 71.359 81.170 1.00 83.28 302 ALA A O 1
ATOM 2312 N N . GLU A 1 303 ? 1.217 73.111 79.844 1.00 72.24 303 GLU A N 1
ATOM 2313 C CA . GLU A 1 303 ? 1.295 74.015 80.977 1.00 74.71 303 GLU A CA 1
ATOM 2314 C C . GLU A 1 303 ? -0.029 74.019 81.732 1.00 70.70 303 GLU A C 1
ATOM 2315 O O . GLU A 1 303 ? -0.066 73.746 82.921 1.00 75.66 303 GLU A O 1
ATOM 2321 N N . MET A 1 304 ? -1.123 74.247 81.020 1.00 70.25 304 MET A N 1
ATOM 2322 C CA . MET A 1 304 ? -2.432 74.338 81.648 1.00 69.56 304 MET A CA 1
ATOM 2323 C C . MET A 1 304 ? -2.767 73.078 82.439 1.00 67.24 304 MET A C 1
ATOM 2324 O O . MET A 1 304 ? -3.406 73.151 83.492 1.00 60.33 304 MET A O 1
ATOM 2329 N N . MET A 1 305 ? -2.339 71.929 81.926 1.00 66.82 305 MET A N 1
ATOM 2330 C CA . MET A 1 305 ? -2.646 70.670 82.574 1.00 70.72 305 MET A CA 1
ATOM 2331 C C . MET A 1 305 ? -1.834 70.506 83.814 1.00 70.61 305 MET A C 1
ATOM 2332 O O . MET A 1 305 ? -2.366 70.025 84.805 1.00 64.14 305 MET A O 1
ATOM 2337 N N . THR A 1 306 ? -0.565 70.915 83.787 1.00 73.03 306 THR A N 1
ATOM 2338 C CA . THR A 1 306 ? 0.250 70.814 85.011 1.00 70.80 306 THR A CA 1
ATOM 2339 C C . THR A 1 306 ? -0.311 71.736 86.100 1.00 62.29 306 THR A C 1
ATOM 2340 O O . THR A 1 306 ? -0.308 71.361 87.261 1.00 65.41 306 THR A O 1
ATOM 2344 N N . GLU A 1 307 ? -0.828 72.904 85.715 1.00 60.42 307 GLU A N 1
ATOM 2345 C CA . GLU A 1 307 ? -1.392 73.852 86.673 1.00 66.91 307 GLU A CA 1
ATOM 2346 C C . GLU A 1 307 ? -2.599 73.247 87.322 1.00 69.66 307 GLU A C 1
ATOM 2347 O O . GLU A 1 307 ? -2.623 73.058 88.533 1.00 78.86 307 GLU A O 1
ATOM 2353 N N . VAL A 1 308 ? -3.574 72.888 86.503 1.00 75.14 308 VAL A N 1
ATOM 2354 C CA . VAL A 1 308 ? -4.778 72.202 86.982 1.00 77.77 308 VAL A CA 1
ATOM 2355 C C . VAL A 1 308 ? -4.425 70.971 87.828 1.00 77.16 308 VAL A C 1
ATOM 2356 O O . VAL A 1 308 ? -5.034 70.744 88.876 1.00 77.79 308 VAL A O 1
ATOM 2360 N N . TYR A 1 309 ? -3.444 70.190 87.379 1.00 75.78 309 TYR A N 1
ATOM 2361 C CA . TYR A 1 309 ? -3.111 68.953 88.072 1.00 82.61 309 TYR A CA 1
ATOM 2362 C C . TYR A 1 309 ? -2.645 69.275 89.470 1.00 80.84 309 TYR A C 1
ATOM 2363 O O . TYR A 1 309 ? -3.173 68.735 90.439 1.00 84.84 309 TYR A O 1
ATOM 2372 N N . ALA A 1 310 ? -1.682 70.185 89.564 1.00 75.57 310 ALA A N 1
ATOM 2373 C CA . ALA A 1 310 ? -1.235 70.667 90.851 1.00 71.84 310 ALA A CA 1
ATOM 2374 C C . ALA A 1 310 ? -2.419 71.061 91.758 1.00 70.28 310 ALA A C 1
ATOM 2375 O O . ALA A 1 310 ? -2.437 70.680 92.926 1.00 76.99 310 ALA A O 1
ATOM 2377 N N . LYS A 1 311 ? -3.416 71.763 91.211 1.00 64.70 311 LYS A N 1
ATOM 2378 C CA . LYS A 1 311 ? -4.638 72.106 91.968 1.00 60.90 311 LYS A CA 1
ATOM 2379 C C . LYS A 1 311 ? -5.296 70.819 92.422 1.00 60.65 311 LYS A C 1
ATOM 2380 O O . LYS A 1 311 ? -5.372 70.562 93.593 1.00 74.74 311 LYS A O 1
ATOM 2386 N N . VAL A 1 312 ? -5.703 69.979 91.493 1.00 68.45 312 VAL A N 1
ATOM 2387 C CA . VAL A 1 312 ? -6.412 68.737 91.816 1.00 73.04 312 VAL A CA 1
ATOM 2388 C C . VAL A 1 312 ? -5.617 67.796 92.752 1.00 77.68 312 VAL A C 1
ATOM 2389 O O . VAL A 1 312 ? -6.195 67.173 93.633 1.00 79.84 312 VAL A O 1
ATOM 2393 N N . SER A 1 313 ? -4.308 67.686 92.558 1.00 83.02 313 SER A N 1
ATOM 2394 C CA . SER A 1 313 ? -3.503 66.665 93.245 1.00 83.65 313 SER A CA 1
ATOM 2395 C C . SER A 1 313 ? -3.130 67.049 94.662 1.00 86.35 313 SER A C 1
ATOM 2396 O O . SER A 1 313 ? -3.070 66.198 95.545 1.00 112.17 313 SER A O 1
ATOM 2399 N N . GLY A 1 314 ? -2.857 68.326 94.876 1.00 77.24 314 GLY A N 1
ATOM 2400 C CA . GLY A 1 314 ? -2.203 68.754 96.089 1.00 77.46 314 GLY A CA 1
ATOM 2401 C C . GLY A 1 314 ? -0.799 69.114 95.691 1.00 80.53 314 GLY A C 1
ATOM 2402 O O . GLY A 1 314 ? -0.441 70.279 95.750 1.00 94.04 314 GLY A O 1
ATOM 2403 N N . GLU A 1 315 ? -0.018 68.133 95.239 1.00 83.84 315 GLU A N 1
ATOM 2404 C CA . GLU A 1 315 ? 1.422 68.351 94.938 1.00 86.34 315 GLU A CA 1
ATOM 2405 C C . GLU A 1 315 ? 1.633 69.510 93.923 1.00 86.55 315 GLU A C 1
ATOM 2406 O O . GLU A 1 315 ? 0.780 69.757 93.084 1.00 93.02 315 GLU A O 1
ATOM 2408 N N . GLY A 1 316 ? 2.726 70.264 94.060 1.00 88.59 316 GLY A N 1
ATOM 2409 C CA . GLY A 1 316 ? 3.052 71.375 93.130 1.00 84.54 316 GLY A CA 1
ATOM 2410 C C . GLY A 1 316 ? 3.843 70.826 91.959 1.00 86.82 316 GLY A C 1
ATOM 2411 O O . GLY A 1 316 ? 4.150 69.649 91.958 1.00 89.16 316 GLY A O 1
ATOM 2412 N N . ALA A 1 317 ? 4.193 71.657 90.975 1.00 93.03 317 ALA A N 1
ATOM 2413 C CA . ALA A 1 317 ? 4.748 71.153 89.683 1.00 94.03 317 ALA A CA 1
ATOM 2414 C C . ALA A 1 317 ? 6.208 70.700 89.767 1.00 86.81 317 ALA A C 1
ATOM 2415 O O . ALA A 1 317 ? 6.745 70.603 90.843 1.00 95.96 317 ALA A O 1
ATOM 2417 N N . ILE A 1 318 ? 6.834 70.415 88.618 1.00 91.76 318 ILE A N 1
ATOM 2418 C CA . ILE A 1 318 ? 8.222 69.893 88.504 1.00 102.60 318 ILE A CA 1
ATOM 2419 C C . ILE A 1 318 ? 9.218 71.041 88.174 1.00 105.44 318 ILE A C 1
ATOM 2420 O O . ILE A 1 318 ? 8.776 72.119 87.763 1.00 102.35 318 ILE A O 1
ATOM 2425 N N . GLU A 1 319 ? 10.531 70.831 88.349 1.00 110.19 319 GLU A N 1
ATOM 2426 C CA . GLU A 1 319 ? 11.535 71.856 87.994 1.00 110.36 319 GLU A CA 1
ATOM 2427 C C . GLU A 1 319 ? 11.348 72.333 86.529 1.00 116.56 319 GLU A C 1
ATOM 2428 O O . GLU A 1 319 ? 10.962 73.486 86.316 1.00 128.76 319 GLU A O 1
ATOM 2430 N N . SER A 1 320 ? 11.577 71.451 85.537 1.00 120.01 320 SER A N 1
ATOM 2431 C CA . SER A 1 320 ? 11.097 71.647 84.138 1.00 116.29 320 SER A CA 1
ATOM 2432 C C . SER A 1 320 ? 9.934 70.667 83.892 1.00 104.99 320 SER A C 1
ATOM 2433 O O . SER A 1 320 ? 10.153 69.446 83.811 1.00 101.07 320 SER A O 1
ATOM 2436 N N . PRO A 1 321 ? 8.692 71.186 83.791 1.00 95.12 321 PRO A N 1
ATOM 2437 C CA . PRO A 1 321 ? 7.547 70.279 83.701 1.00 94.83 321 PRO A CA 1
ATOM 2438 C C . PRO A 1 321 ? 7.291 69.705 82.295 1.00 92.88 321 PRO A C 1
ATOM 2439 O O . PRO A 1 321 ? 6.429 68.840 82.119 1.00 83.69 321 PRO A O 1
ATOM 2443 N N . THR A 1 322 ? 8.007 70.202 81.295 1.00 91.12 322 THR A N 1
ATOM 2444 C CA . THR A 1 322 ? 7.900 69.653 79.968 1.00 88.50 322 THR A CA 1
ATOM 2445 C C . THR A 1 322 ? 9.248 69.525 79.368 1.00 89.12 322 THR A C 1
ATOM 2446 O O . THR A 1 322 ? 10.225 70.088 79.866 1.00 90.23 322 THR A O 1
ATOM 2450 N N . VAL A 1 323 ? 9.268 68.809 78.255 1.00 87.55 323 VAL A N 1
ATOM 2451 C CA . VAL A 1 323 ? 10.461 68.652 77.470 1.00 83.04 323 VAL A CA 1
ATOM 2452 C C . VAL A 1 323 ? 10.129 68.292 76.032 1.00 82.35 323 VAL A C 1
ATOM 2453 O O . VAL A 1 323 ? 9.198 67.528 75.782 1.00 74.41 323 VAL A O 1
ATOM 2457 N N . ASP A 1 324 ? 10.928 68.824 75.109 1.00 88.61 324 ASP A N 1
ATOM 2458 C CA . ASP A 1 324 ? 10.748 68.572 73.679 1.00 87.81 324 ASP A CA 1
ATOM 2459 C C . ASP A 1 324 ? 11.295 67.218 73.297 1.00 84.99 324 ASP A C 1
ATOM 2460 O O . ASP A 1 324 ? 12.212 66.728 73.916 1.00 90.85 324 ASP A O 1
ATOM 2465 N N . VAL A 1 325 ? 10.714 66.613 72.281 1.00 85.20 325 VAL A N 1
ATOM 2466 C CA . VAL A 1 325 ? 11.223 65.365 71.744 1.00 84.18 325 VAL A CA 1
ATOM 2467 C C . VAL A 1 325 ? 10.859 65.322 70.267 1.00 90.39 325 VAL A C 1
ATOM 2468 O O . VAL A 1 325 ? 9.802 65.832 69.887 1.00 95.70 325 VAL A O 1
ATOM 2472 N N . SER A 1 326 ? 11.734 64.737 69.443 1.00 96.73 326 SER A N 1
ATOM 2473 C CA . SER A 1 326 ? 11.499 64.688 67.994 1.00 96.84 326 SER A CA 1
ATOM 2474 C C . SER A 1 326 ? 10.417 63.646 67.709 1.00 97.28 326 SER A C 1
ATOM 2475 O O . SER A 1 326 ? 10.260 62.682 68.457 1.00 90.05 326 SER A O 1
ATOM 2478 N N . SER A 1 327 ? 9.664 63.871 66.640 1.00 94.10 327 SER A N 1
ATOM 2479 C CA . SER A 1 327 ? 8.673 62.913 66.168 1.00 90.98 327 SER A CA 1
ATOM 2480 C C . SER A 1 327 ? 9.301 61.647 65.577 1.00 90.01 327 SER A C 1
ATOM 2481 O O . SER A 1 327 ? 8.644 60.591 65.591 1.00 83.31 327 SER A O 1
ATOM 2484 N N . LYS A 1 328 ? 10.538 61.731 65.046 1.00 84.56 328 LYS A N 1
ATOM 2485 C CA . LYS A 1 328 ? 11.297 60.504 64.765 1.00 76.25 328 LYS A CA 1
ATOM 2486 C C . LYS A 1 328 ? 11.315 59.707 66.107 1.00 80.02 328 LYS A C 1
ATOM 2487 O O . LYS A 1 328 ? 10.743 58.608 66.146 1.00 86.40 328 LYS A O 1
ATOM 2489 N N . GLU A 1 329 ? 11.844 60.300 67.202 1.00 79.48 329 GLU A N 1
ATOM 2490 C CA . GLU A 1 329 ? 11.925 59.634 68.548 1.00 78.61 329 GLU A CA 1
ATOM 2491 C C . GLU A 1 329 ? 10.562 59.161 69.039 1.00 82.16 329 GLU A C 1
ATOM 2492 O O . GLU A 1 329 ? 10.420 58.020 69.479 1.00 81.61 329 GLU A O 1
ATOM 2494 N N . PHE A 1 330 ? 9.558 60.031 68.937 1.00 90.58 330 PHE A N 1
ATOM 2495 C CA . PHE A 1 330 ? 8.235 59.759 69.520 1.00 87.01 330 PHE A CA 1
ATOM 2496 C C . PHE A 1 330 ? 7.359 58.830 68.686 1.00 83.86 330 PHE A C 1
ATOM 2497 O O . PHE A 1 330 ? 7.028 57.760 69.151 1.00 71.42 330 PHE A O 1
ATOM 2505 N N . TYR A 1 331 ? 6.970 59.276 67.486 1.00 91.83 331 TYR A N 1
ATOM 2506 C CA . TYR A 1 331 ? 5.882 58.659 66.692 1.00 84.19 331 TYR A CA 1
ATOM 2507 C C . TYR A 1 331 ? 6.415 57.629 65.689 1.00 82.62 331 TYR A C 1
ATOM 2508 O O . TYR A 1 331 ? 5.681 56.700 65.294 1.00 80.27 331 TYR A O 1
ATOM 2517 N N . GLY A 1 332 ? 7.690 57.787 65.315 1.00 79.25 332 GLY A N 1
ATOM 2518 C CA . GLY A 1 332 ? 8.315 56.989 64.280 1.00 80.20 332 GLY A CA 1
ATOM 2519 C C . GLY A 1 332 ? 8.434 57.690 62.923 1.00 85.69 332 GLY A C 1
ATOM 2520 O O . GLY A 1 332 ? 8.456 58.935 62.825 1.00 81.37 332 GLY A O 1
ATOM 2521 N N . GLU A 1 333 ? 8.435 56.862 61.875 1.00 90.71 333 GLU A N 1
ATOM 2522 C CA . GLU A 1 333 ? 9.045 57.177 60.594 1.00 91.61 333 GLU A CA 1
ATOM 2523 C C . GLU A 1 333 ? 8.265 58.145 59.717 1.00 91.41 333 GLU A C 1
ATOM 2524 O O . GLU A 1 333 ? 8.790 59.194 59.322 1.00 117.72 333 GLU A O 1
ATOM 2530 N N . GLY A 1 334 ? 7.023 57.810 59.402 1.00 81.28 334 GLY A N 1
ATOM 2531 C CA . GLY A 1 334 ? 6.241 58.629 58.448 1.00 82.82 334 GLY A CA 1
ATOM 2532 C C . GLY A 1 334 ? 5.236 59.575 59.085 1.00 84.30 334 GLY A C 1
ATOM 2533 O O . GLY A 1 334 ? 4.152 59.781 58.540 1.00 85.31 334 GLY A O 1
ATOM 2534 N N . TYR A 1 335 ? 5.581 60.149 60.240 1.00 90.88 335 TYR A N 1
ATOM 2535 C CA . TYR A 1 335 ? 4.679 61.063 60.951 1.00 83.60 335 TYR A CA 1
ATOM 2536 C C . TYR A 1 335 ? 4.589 62.364 60.165 1.00 76.62 335 TYR A C 1
ATOM 2537 O O . TYR A 1 335 ? 5.533 62.741 59.477 1.00 69.02 335 TYR A O 1
ATOM 2546 N N . ASP A 1 336 ? 3.428 63.003 60.236 1.00 75.65 336 ASP A N 1
ATOM 2547 C CA . ASP A 1 336 ? 3.198 64.364 59.745 1.00 77.86 336 ASP A CA 1
ATOM 2548 C C . ASP A 1 336 ? 2.115 64.938 60.689 1.00 78.71 336 ASP A C 1
ATOM 2549 O O . ASP A 1 336 ? 1.691 64.243 61.595 1.00 71.15 336 ASP A O 1
ATOM 2554 N N . ASP A 1 337 ? 1.660 66.174 60.552 1.00 78.94 337 ASP A N 1
ATOM 2555 C CA . ASP A 1 337 ? 0.669 66.626 61.521 1.00 75.69 337 ASP A CA 1
ATOM 2556 C C . ASP A 1 337 ? -0.241 67.710 61.004 1.00 81.20 337 ASP A C 1
ATOM 2557 O O . ASP A 1 337 ? 0.227 68.579 60.287 1.00 96.93 337 ASP A O 1
ATOM 2562 N N . SER A 1 338 ? -1.531 67.666 61.351 1.00 81.70 338 SER A N 1
ATOM 2563 C CA . SER A 1 338 ? -2.393 68.856 61.208 1.00 79.18 338 SER A CA 1
ATOM 2564 C C . SER A 1 338 ? -1.872 69.914 62.154 1.00 84.54 338 SER A C 1
ATOM 2565 O O . SER A 1 338 ? -1.397 69.620 63.248 1.00 89.76 338 SER A O 1
ATOM 2568 N N . ASP A 1 339 ? -1.941 71.151 61.715 1.00 90.90 339 ASP A N 1
ATOM 2569 C CA . ASP A 1 339 ? -1.256 72.244 62.402 1.00 84.44 339 ASP A CA 1
ATOM 2570 C C . ASP A 1 339 ? -2.223 73.084 63.218 1.00 82.42 339 ASP A C 1
ATOM 2571 O O . ASP A 1 339 ? -1.829 73.606 64.254 1.00 75.82 339 ASP A O 1
ATOM 2576 N N . LYS A 1 340 ? -3.433 73.291 62.715 1.00 85.49 340 LYS A N 1
ATOM 2577 C CA . LYS A 1 340 ? -4.369 74.168 63.452 1.00 77.55 340 LYS A CA 1
ATOM 2578 C C . LYS A 1 340 ? -5.799 73.785 63.113 1.00 72.66 340 LYS A C 1
ATOM 2579 O O . LYS A 1 340 ? -6.261 74.154 62.050 1.00 74.33 340 LYS A O 1
ATOM 2585 N N . ARG A 1 341 ? -6.461 73.072 64.013 1.00 78.77 341 ARG A N 1
ATOM 2586 C CA . ARG A 1 341 ? -7.863 72.689 63.760 1.00 82.11 341 ARG A CA 1
ATOM 2587 C C . ARG A 1 341 ? -8.762 73.725 64.420 1.00 83.00 341 ARG A C 1
ATOM 2588 O O . ARG A 1 341 ? -8.643 73.898 65.629 1.00 80.68 341 ARG A O 1
ATOM 2596 N N . ILE A 1 342 ? -9.579 74.407 63.622 1.00 73.91 342 ILE A N 1
ATOM 2597 C CA . ILE A 1 342 ? -10.565 75.400 64.129 1.00 69.56 342 ILE A CA 1
ATOM 2598 C C . ILE A 1 342 ? -11.881 75.058 63.453 1.00 61.69 342 ILE A C 1
ATOM 2599 O O . ILE A 1 342 ? -12.014 75.337 62.278 1.00 58.08 342 ILE A O 1
ATOM 2604 N N . PRO A 1 343 ? -12.861 74.487 64.167 1.00 64.08 343 PRO A N 1
ATOM 2605 C CA . PRO A 1 343 ? -14.095 74.060 63.547 1.00 68.50 343 PRO A CA 1
ATOM 2606 C C . PRO A 1 343 ? -15.062 75.200 63.247 1.00 67.27 343 PRO A C 1
ATOM 2607 O O . PRO A 1 343 ? -15.309 75.983 64.100 1.00 67.42 343 PRO A O 1
ATOM 2611 N N . ASP A 1 344 ? -15.575 75.240 62.027 1.00 67.39 344 ASP A N 1
ATOM 2612 C CA . ASP A 1 344 ? -16.561 76.217 61.695 1.00 67.72 344 ASP A CA 1
ATOM 2613 C C . ASP A 1 344 ? -17.848 75.702 62.314 1.00 67.67 344 ASP A C 1
ATOM 2614 O O . ASP A 1 344 ? -18.186 74.492 62.262 1.00 67.30 344 ASP A O 1
ATOM 2619 N N . MET A 1 345 ? -18.596 76.612 62.879 1.00 69.77 345 MET A N 1
ATOM 2620 C CA . MET A 1 345 ? -19.832 76.209 63.596 1.00 74.47 345 MET A CA 1
ATOM 2621 C C . MET A 1 345 ? -21.131 76.432 62.822 1.00 71.62 345 MET A C 1
ATOM 2622 O O . MET A 1 345 ? -22.195 76.034 63.278 1.00 70.77 345 MET A O 1
ATOM 2627 N N . THR A 1 346 ? -21.041 77.145 61.701 1.00 69.67 346 THR A N 1
ATOM 2628 C CA . THR A 1 346 ? -22.226 77.629 61.008 1.00 67.02 346 THR A CA 1
ATOM 2629 C C . THR A 1 346 ? -23.240 76.537 60.773 1.00 70.59 346 THR A C 1
ATOM 2630 O O . THR A 1 346 ? -24.428 76.738 61.068 1.00 68.05 346 THR A O 1
ATOM 2634 N N . ILE A 1 347 ? -22.775 75.382 60.274 1.00 70.52 347 ILE A N 1
ATOM 2635 C CA . ILE A 1 347 ? -23.709 74.351 59.797 1.00 69.92 347 ILE A CA 1
ATOM 2636 C C . ILE A 1 347 ? -24.330 73.701 61.019 1.00 68.53 347 ILE A C 1
ATOM 2637 O O . ILE A 1 347 ? -25.550 73.678 61.125 1.00 60.55 347 ILE A O 1
ATOM 2642 N N . ILE A 1 348 ? -23.519 73.207 61.960 1.00 71.55 348 ILE A N 1
ATOM 2643 C CA . ILE A 1 348 ? -24.113 72.546 63.138 1.00 71.72 348 ILE A CA 1
ATOM 2644 C C . ILE A 1 348 ? -24.957 73.486 63.978 1.00 69.05 348 ILE A C 1
ATOM 2645 O O . ILE A 1 348 ? -25.995 73.090 64.516 1.00 66.15 348 ILE A O 1
ATOM 2650 N N . ASN A 1 349 ? -24.510 74.733 64.063 1.00 66.64 349 ASN A N 1
ATOM 2651 C CA . ASN A 1 349 ? -25.242 75.752 64.775 1.00 67.38 349 ASN A CA 1
ATOM 2652 C C . ASN A 1 349 ? -26.588 76.027 64.116 1.00 67.75 349 ASN A C 1
ATOM 2653 O O . ASN A 1 349 ? -27.592 76.079 64.801 1.00 64.10 349 ASN A O 1
ATOM 2658 N N . ARG A 1 350 ? -26.612 76.193 62.793 1.00 72.68 350 ARG A N 1
ATOM 2659 C CA . ARG A 1 350 ? -27.875 76.429 62.086 1.00 77.03 350 ARG A CA 1
ATOM 2660 C C . ARG A 1 350 ? -28.796 75.232 62.165 1.00 69.16 350 ARG A C 1
ATOM 2661 O O . ARG A 1 350 ? -29.980 75.418 62.371 1.00 79.25 350 ARG A O 1
ATOM 2669 N N . GLN A 1 351 ? -28.283 74.021 62.006 1.00 63.51 351 GLN A N 1
ATOM 2670 C CA . GLN A 1 351 ? -29.158 72.839 61.948 1.00 72.88 351 GLN A CA 1
ATOM 2671 C C . GLN A 1 351 ? -29.729 72.364 63.295 1.00 77.56 351 GLN A C 1
ATOM 2672 O O . GLN A 1 351 ? -30.912 72.005 63.368 1.00 66.10 351 GLN A O 1
ATOM 2678 N N . LEU A 1 352 ? -28.880 72.335 64.335 1.00 81.59 352 LEU A N 1
ATOM 2679 C CA . LEU A 1 352 ? -29.237 71.788 65.660 1.00 74.01 352 LEU A CA 1
ATOM 2680 C C . LEU A 1 352 ? -29.176 72.796 66.815 1.00 70.46 352 LEU A C 1
ATOM 2681 O O . LEU A 1 352 ? -29.560 72.480 67.938 1.00 76.63 352 LEU A O 1
ATOM 2686 N N . GLY A 1 353 ? -28.681 73.999 66.549 1.00 65.59 353 GLY A N 1
ATOM 2687 C CA . GLY A 1 353 ? -28.544 75.025 67.566 1.00 66.04 353 GLY A CA 1
ATOM 2688 C C . GLY A 1 353 ? -27.571 74.698 68.657 1.00 65.15 353 GLY A C 1
ATOM 2689 O O . GLY A 1 353 ? -27.704 75.213 69.749 1.00 84.24 353 GLY A O 1
ATOM 2690 N N . TRP A 1 354 ? -26.594 73.847 68.369 1.00 63.36 354 TRP A N 1
ATOM 2691 C CA . TRP A 1 354 ? -25.640 73.374 69.377 1.00 61.66 354 TRP A CA 1
ATOM 2692 C C . TRP A 1 354 ? -24.534 74.389 69.659 1.00 60.06 354 TRP A C 1
ATOM 2693 O O . TRP A 1 354 ? -24.121 75.114 68.758 1.00 65.58 354 TRP A O 1
ATOM 2704 N N . ASN A 1 355 ? -24.080 74.442 70.911 1.00 58.58 355 ASN A N 1
ATOM 2705 C CA . ASN A 1 355 ? -22.879 75.183 71.286 1.00 65.68 355 ASN A CA 1
ATOM 2706 C C . ASN A 1 355 ? -22.214 74.578 72.465 1.00 68.75 355 ASN A C 1
ATOM 2707 O O . ASN A 1 355 ? -22.894 74.190 73.394 1.00 92.98 355 ASN A O 1
ATOM 2712 N N . PRO A 1 356 ? -20.886 74.511 72.460 1.00 69.85 356 PRO A N 1
ATOM 2713 C CA . PRO A 1 356 ? -20.211 73.968 73.639 1.00 73.57 356 PRO A CA 1
ATOM 2714 C C . PRO A 1 356 ? -20.228 74.962 74.778 1.00 74.11 356 PRO A C 1
ATOM 2715 O O . PRO A 1 356 ? -19.696 76.046 74.630 1.00 73.40 356 PRO A O 1
ATOM 2719 N N . LYS A 1 357 ? -20.876 74.603 75.884 1.00 76.86 357 LYS A N 1
ATOM 2720 C CA . LYS A 1 357 ? -20.886 75.455 77.070 1.00 66.30 357 LYS A CA 1
ATOM 2721 C C . LYS A 1 357 ? -19.495 75.441 77.740 1.00 62.22 357 LYS A C 1
ATOM 2722 O O . LYS A 1 357 ? -19.068 76.474 78.173 1.00 59.69 357 LYS A O 1
ATOM 2724 N N . THR A 1 358 ? -18.758 74.329 77.747 1.00 63.04 358 THR A N 1
ATOM 2725 C CA . THR A 1 358 ? -17.653 74.122 78.711 1.00 59.45 358 THR A CA 1
ATOM 2726 C C . THR A 1 358 ? -16.242 74.561 78.302 1.00 60.41 358 THR A C 1
ATOM 2727 O O . THR A 1 358 ? -15.722 74.200 77.226 1.00 68.68 358 THR A O 1
ATOM 2731 N N . SER A 1 359 ? -15.622 75.259 79.248 1.00 63.71 359 SER A N 1
ATOM 2732 C CA . SER A 1 359 ? -14.255 75.782 79.154 1.00 65.58 359 SER A CA 1
ATOM 2733 C C . SER A 1 359 ? -13.219 74.704 79.137 1.00 61.93 359 SER A C 1
ATOM 2734 O O . SER A 1 359 ? -13.446 73.611 79.634 1.00 67.31 359 SER A O 1
ATOM 2737 N N . LEU A 1 360 ? -12.043 75.054 78.633 1.00 64.46 360 LEU A N 1
ATOM 2738 C CA . LEU A 1 360 ? -10.912 74.131 78.611 1.00 63.86 360 LEU A CA 1
ATOM 2739 C C . LEU A 1 360 ? -10.456 73.868 80.040 1.00 67.41 360 LEU A C 1
ATOM 2740 O O . LEU A 1 360 ? -10.361 72.717 80.480 1.00 60.33 360 LEU A O 1
ATOM 2745 N N . TRP A 1 361 ? -10.194 74.952 80.765 1.00 70.40 361 TRP A N 1
ATOM 2746 C CA . TRP A 1 361 ? -9.796 74.842 82.153 1.00 67.31 361 TRP A CA 1
ATOM 2747 C C . TRP A 1 361 ? -10.820 74.020 82.932 1.00 64.16 361 TRP A C 1
ATOM 2748 O O . TRP A 1 361 ? -10.444 73.058 83.591 1.00 61.09 361 TRP A O 1
ATOM 2759 N N . ASP A 1 362 ? -12.100 74.389 82.839 1.00 60.27 362 ASP A N 1
ATOM 2760 C CA . ASP A 1 362 ? -13.152 73.656 83.543 1.00 62.57 362 ASP A CA 1
ATOM 2761 C C . ASP A 1 362 ? -13.082 72.183 83.171 1.00 62.26 362 ASP A C 1
ATOM 2762 O O . ASP A 1 362 ? -13.043 71.339 84.060 1.00 69.12 362 ASP A O 1
ATOM 2767 N N . LEU A 1 363 ? -13.038 71.863 81.874 1.00 60.45 363 LEU A N 1
ATOM 2768 C CA . LEU A 1 363 ? -13.070 70.458 81.451 1.00 59.85 363 LEU A CA 1
ATOM 2769 C C . LEU A 1 363 ? -11.843 69.685 81.924 1.00 60.41 363 LEU A C 1
ATOM 2770 O O . LEU A 1 363 ? -11.935 68.489 82.187 1.00 64.20 363 LEU A O 1
ATOM 2775 N N . LEU A 1 364 ? -10.702 70.359 82.016 1.00 61.12 364 LEU A N 1
ATOM 2776 C CA . LEU A 1 364 ? -9.476 69.723 82.505 1.00 65.81 364 LEU A CA 1
ATOM 2777 C C . LEU A 1 364 ? -9.514 69.447 84.003 1.00 69.96 364 LEU A C 1
ATOM 2778 O O . LEU A 1 364 ? -9.052 68.394 84.448 1.00 63.46 364 LEU A O 1
ATOM 2783 N N . GLU A 1 365 ? -10.016 70.424 84.766 1.00 76.76 365 GLU A N 1
ATOM 2784 C CA . GLU A 1 365 ? -10.313 70.239 86.192 1.00 80.50 365 GLU A CA 1
ATOM 2785 C C . GLU A 1 365 ? -11.128 68.964 86.379 1.00 80.26 365 GLU A C 1
ATOM 2786 O O . GLU A 1 365 ? -10.691 68.063 87.102 1.00 80.22 365 GLU A O 1
ATOM 2792 N N . SER A 1 366 ? -12.271 68.891 85.689 1.00 76.58 366 SER A N 1
ATOM 2793 C CA . SER A 1 366 ? -13.148 67.716 85.728 1.00 76.75 366 SER A CA 1
ATOM 2794 C C . SER A 1 366 ? -12.415 66.448 85.356 1.00 72.79 366 SER A C 1
ATOM 2795 O O . SER A 1 366 ? -12.465 65.446 86.064 1.00 72.97 366 SER A O 1
ATOM 2798 N N . THR A 1 367 ? -11.736 66.490 84.227 1.00 74.39 367 THR A N 1
ATOM 2799 C CA . THR A 1 367 ? -11.150 65.285 83.685 1.00 73.59 367 THR A CA 1
ATOM 2800 C C . THR A 1 367 ? -9.983 64.850 84.588 1.00 71.88 367 THR A C 1
ATOM 2801 O O . THR A 1 367 ? -9.920 63.695 84.985 1.00 76.15 367 THR A O 1
ATOM 2805 N N . LEU A 1 368 ? -9.114 65.777 84.981 1.00 68.99 368 LEU A N 1
ATOM 2806 C CA . LEU A 1 368 ? -7.983 65.403 85.824 1.00 65.52 368 LEU A CA 1
ATOM 2807 C C . LEU A 1 368 ? -8.406 64.930 87.213 1.00 65.60 368 LEU A C 1
ATOM 2808 O O . LEU A 1 368 ? -7.762 64.022 87.745 1.00 65.20 368 LEU A O 1
ATOM 2813 N N . THR A 1 369 ? -9.484 65.479 87.789 1.00 65.93 369 THR A N 1
ATOM 2814 C CA . THR A 1 369 ? -10.039 64.892 89.035 1.00 68.49 369 THR A CA 1
ATOM 2815 C C . THR A 1 369 ? -10.424 63.422 88.798 1.00 65.35 369 THR A C 1
ATOM 2816 O O . THR A 1 369 ? -9.924 62.561 89.512 1.00 72.35 369 THR A O 1
ATOM 2820 N N . TYR A 1 370 ? -11.221 63.110 87.776 1.00 64.06 370 TYR A N 1
ATOM 2821 C CA . TYR A 1 370 ? -11.471 61.694 87.427 1.00 66.13 370 TYR A CA 1
ATOM 2822 C C . TYR A 1 370 ? -10.175 60.871 87.308 1.00 65.55 370 TYR A C 1
ATOM 2823 O O . TYR A 1 370 ? -10.122 59.717 87.735 1.00 63.90 370 TYR A O 1
ATOM 2832 N N . GLN A 1 371 ? -9.158 61.455 86.683 1.00 68.52 371 GLN A N 1
ATOM 2833 C CA . GLN A 1 371 ? -7.903 60.746 86.434 1.00 74.18 371 GLN A CA 1
ATOM 2834 C C . GLN A 1 371 ? -7.175 60.471 87.736 1.00 77.50 371 GLN A C 1
ATOM 2835 O O . GLN A 1 371 ? -6.660 59.375 87.938 1.00 68.86 371 GLN A O 1
ATOM 2841 N N . HIS A 1 372 ? -7.144 61.471 88.617 1.00 86.29 372 HIS A N 1
ATOM 2842 C CA . HIS A 1 372 ? -6.457 61.329 89.886 1.00 86.20 372 HIS A CA 1
ATOM 2843 C C . HIS A 1 372 ? -7.189 60.320 90.767 1.00 83.30 372 HIS A C 1
ATOM 2844 O O . HIS A 1 372 ? -6.580 59.354 91.218 1.00 81.29 372 HIS A O 1
ATOM 2851 N N . ARG A 1 373 ? -8.496 60.524 90.965 1.00 78.98 373 ARG A N 1
ATOM 2852 C CA . ARG A 1 373 ? -9.358 59.542 91.669 1.00 79.04 373 ARG A CA 1
ATOM 2853 C C . ARG A 1 373 ? -9.138 58.107 91.216 1.00 81.86 373 ARG A C 1
ATOM 2854 O O . ARG A 1 373 ? -9.098 57.204 92.033 1.00 97.65 373 ARG A O 1
ATOM 2862 N N . THR A 1 374 ? -9.002 57.899 89.918 1.00 80.72 374 THR A N 1
ATOM 2863 C CA . THR A 1 374 ? -8.978 56.563 89.374 1.00 75.38 374 THR A CA 1
ATOM 2864 C C . THR A 1 374 ? -7.575 55.993 89.428 1.00 75.59 374 THR A C 1
ATOM 2865 O O . THR A 1 374 ? -7.354 54.954 90.014 1.00 84.62 374 THR A O 1
ATOM 2869 N N . TYR A 1 375 ? -6.616 56.686 88.850 1.00 83.22 375 TYR A N 1
ATOM 2870 C CA . TYR A 1 375 ? -5.335 56.059 88.562 1.00 94.57 375 TYR A CA 1
ATOM 2871 C C . TYR A 1 375 ? -4.261 56.204 89.640 1.00 103.34 375 TYR A C 1
ATOM 2872 O O . TYR A 1 375 ? -3.285 55.450 89.615 1.00 118.40 375 TYR A O 1
ATOM 2881 N N . ALA A 1 376 ? -4.440 57.134 90.582 1.00 102.14 376 ALA A N 1
ATOM 2882 C CA . ALA A 1 376 ? -3.321 57.562 91.427 1.00 95.05 376 ALA A CA 1
ATOM 2883 C C . ALA A 1 376 ? -2.778 56.484 92.379 1.00 95.27 376 ALA A C 1
ATOM 2884 O O . ALA A 1 376 ? -1.562 56.344 92.508 1.00 92.96 376 ALA A O 1
ATOM 2886 N N . GLU A 1 377 ? -3.654 55.716 93.033 1.00 94.99 377 GLU A N 1
ATOM 2887 C CA . GLU A 1 377 ? -3.186 54.687 93.962 1.00 95.95 377 GLU A CA 1
ATOM 2888 C C . GLU A 1 377 ? -2.528 53.553 93.157 1.00 102.76 377 GLU A C 1
ATOM 2889 O O . GLU A 1 377 ? -1.429 53.091 93.497 1.00 109.35 377 GLU A O 1
ATOM 2895 N N . ALA A 1 378 ? -3.214 53.143 92.082 1.00 105.08 378 ALA A N 1
ATOM 2896 C CA . ALA A 1 378 ? -2.711 52.129 91.148 1.00 95.07 378 ALA A CA 1
ATOM 2897 C C . ALA A 1 378 ? -1.302 52.413 90.614 1.00 94.83 378 ALA A C 1
ATOM 2898 O O . ALA A 1 378 ? -0.478 51.503 90.552 1.00 101.11 378 ALA A O 1
ATOM 2900 N N . VAL A 1 379 ? -1.045 53.666 90.252 1.00 102.76 379 VAL A N 1
ATOM 2901 C CA . VAL A 1 379 ? 0.284 54.036 89.687 1.00 110.34 379 VAL A CA 1
ATOM 2902 C C . VAL A 1 379 ? 1.307 54.133 90.819 1.00 120.67 379 VAL A C 1
ATOM 2903 O O . VAL A 1 379 ? 2.509 54.087 90.524 1.00 109.79 379 VAL A O 1
ATOM 2907 N N . LYS A 1 380 ? 0.840 54.281 92.059 1.00 123.31 380 LYS A N 1
ATOM 2908 C CA . LYS A 1 380 ? 1.776 54.362 93.209 1.00 110.79 380 LYS A CA 1
ATOM 2909 C C . LYS A 1 380 ? 2.204 52.939 93.560 1.00 110.55 380 LYS A C 1
ATOM 2910 O O . LYS A 1 380 ? 3.367 52.740 93.931 1.00 115.07 380 LYS A O 1
ATOM 2912 N N . LYS A 1 381 ? 1.287 51.988 93.396 1.00 100.03 381 LYS A N 1
ATOM 2913 C CA . LYS A 1 381 ? 1.569 50.570 93.720 1.00 93.00 381 LYS A CA 1
ATOM 2914 C C . LYS A 1 381 ? 2.387 49.933 92.597 1.00 102.01 381 LYS A C 1
ATOM 2915 O O . LYS A 1 381 ? 3.014 48.902 92.854 1.00 116.27 381 LYS A O 1
ATOM 2917 N N . ALA A 1 382 ? 2.381 50.522 91.404 1.00 103.46 382 ALA A N 1
ATOM 2918 C CA . ALA A 1 382 ? 3.153 49.939 90.285 1.00 98.16 382 ALA A CA 1
ATOM 2919 C C . ALA A 1 382 ? 4.510 50.632 90.175 1.00 86.58 382 ALA A C 1
ATOM 2920 O O . ALA A 1 382 ? 5.221 50.375 89.202 1.00 77.68 382 ALA A O 1
ATOM 2922 N N . THR A 1 383 ? 4.851 51.476 91.146 1.00 98.67 383 THR A N 1
ATOM 2923 C CA . THR A 1 383 ? 6.205 52.086 91.174 1.00 123.17 383 THR A CA 1
ATOM 2924 C C . THR A 1 383 ? 7.097 51.305 92.142 1.00 129.73 383 THR A C 1
ATOM 2925 O O . THR A 1 383 ? 8.304 51.592 92.194 1.00 127.51 383 THR A O 1
ATOM 2929 N N . SER A 1 384 ? 6.505 50.357 92.873 1.00 129.81 384 SER A N 1
ATOM 2930 C CA . SER A 1 384 ? 7.242 49.518 93.853 1.00 118.07 384 SER A CA 1
ATOM 2931 C C . SER A 1 384 ? 6.891 48.041 93.636 1.00 117.98 384 SER A C 1
ATOM 2932 O O . SER A 1 384 ? 6.900 47.613 92.463 1.00 112.10 384 SER A O 1
ATOM 2935 N N . ARG B 1 7 ? 18.926 44.467 24.488 1.00 113.07 7 ARG B N 1
ATOM 2936 C CA . ARG B 1 7 ? 19.972 43.592 25.074 1.00 116.32 7 ARG B CA 1
ATOM 2937 C C . ARG B 1 7 ? 20.242 43.904 26.551 1.00 120.97 7 ARG B C 1
ATOM 2938 O O . ARG B 1 7 ? 20.573 42.999 27.315 1.00 138.52 7 ARG B O 1
ATOM 2946 N N . VAL B 1 8 ? 20.078 45.162 26.963 1.00 112.24 8 VAL B N 1
ATOM 2947 C CA . VAL B 1 8 ? 20.680 45.648 28.238 1.00 105.91 8 VAL B CA 1
ATOM 2948 C C . VAL B 1 8 ? 19.881 46.711 29.027 1.00 107.59 8 VAL B C 1
ATOM 2949 O O . VAL B 1 8 ? 19.420 47.711 28.438 1.00 117.78 8 VAL B O 1
ATOM 2953 N N . ASP B 1 9 ? 19.801 46.590 30.365 1.00 100.35 9 ASP B N 1
ATOM 2954 C CA . ASP B 1 9 ? 19.167 47.645 31.207 1.00 94.52 9 ASP B CA 1
ATOM 2955 C C . ASP B 1 9 ? 20.064 48.886 31.462 1.00 90.64 9 ASP B C 1
ATOM 2956 O O . ASP B 1 9 ? 21.162 48.965 30.934 1.00 99.51 9 ASP B O 1
ATOM 2961 N N . LEU B 1 10 ? 19.587 49.849 32.244 1.00 97.43 10 LEU B N 1
ATOM 2962 C CA . LEU B 1 10 ? 20.381 51.041 32.650 1.00 102.19 10 LEU B CA 1
ATOM 2963 C C . LEU B 1 10 ? 21.566 50.680 33.539 1.00 108.08 10 LEU B C 1
ATOM 2964 O O . LEU B 1 10 ? 22.688 51.070 33.251 1.00 109.67 10 LEU B O 1
ATOM 2969 N N . ASP B 1 11 ? 21.311 49.941 34.620 1.00 116.69 11 ASP B N 1
ATOM 2970 C CA . ASP B 1 11 ? 22.389 49.398 35.455 1.00 113.85 11 ASP B CA 1
ATOM 2971 C C . ASP B 1 11 ? 23.332 48.447 34.697 1.00 117.80 11 ASP B C 1
ATOM 2972 O O . ASP B 1 11 ? 23.961 47.602 35.325 1.00 143.17 11 ASP B O 1
ATOM 2977 N N . GLY B 1 12 ? 23.390 48.497 33.366 1.00 115.77 12 GLY B N 1
ATOM 2978 C CA . GLY B 1 12 ? 24.373 47.743 32.584 1.00 108.68 12 GLY B CA 1
ATOM 2979 C C . GLY B 1 12 ? 24.065 46.259 32.387 1.00 112.18 12 GLY B C 1
ATOM 2980 O O . GLY B 1 12 ? 24.514 45.701 31.399 1.00 100.34 12 GLY B O 1
ATOM 2981 N N . LYS B 1 13 ? 23.280 45.630 33.280 1.00 114.22 13 LYS B N 1
ATOM 2982 C CA . LYS B 1 13 ? 22.987 44.179 33.249 1.00 106.60 13 LYS B CA 1
ATOM 2983 C C . LYS B 1 13 ? 22.144 43.777 32.019 1.00 110.39 13 LYS B C 1
ATOM 2984 O O . LYS B 1 13 ? 21.519 44.636 31.381 1.00 117.12 13 LYS B O 1
ATOM 2986 N N . PRO B 1 14 ? 22.123 42.474 31.676 1.00 121.97 14 PRO B N 1
ATOM 2987 C CA . PRO B 1 14 ? 21.371 42.047 30.498 1.00 121.67 14 PRO B CA 1
ATOM 2988 C C . PRO B 1 14 ? 19.880 41.939 30.845 1.00 119.09 14 PRO B C 1
ATOM 2989 O O . PRO B 1 14 ? 19.570 41.783 32.031 1.00 134.86 14 PRO B O 1
ATOM 2993 N N . ILE B 1 15 ? 18.975 42.001 29.860 1.00 104.30 15 ILE B N 1
ATOM 2994 C CA . ILE B 1 15 ? 17.515 41.915 30.130 1.00 100.52 15 ILE B CA 1
ATOM 2995 C C . ILE B 1 15 ? 16.940 40.478 30.145 1.00 99.11 15 ILE B C 1
ATOM 2996 O O . ILE B 1 15 ? 16.704 39.869 29.095 1.00 95.91 15 ILE B O 1
ATOM 3001 N N . GLN B 1 16 ? 16.695 39.934 31.331 1.00 103.39 16 GLN B N 1
ATOM 3002 C CA . GLN B 1 16 ? 16.095 38.578 31.345 1.00 103.35 16 GLN B CA 1
ATOM 3003 C C . GLN B 1 16 ? 14.674 38.715 30.801 1.00 111.97 16 GLN B C 1
ATOM 3004 O O . GLN B 1 16 ? 14.011 39.679 31.174 1.00 130.97 16 GLN B O 1
ATOM 3006 N N . PRO B 1 17 ? 14.182 37.822 29.917 1.00 110.93 17 PRO B N 1
ATOM 3007 C CA . PRO B 1 17 ? 12.816 37.914 29.398 1.00 112.04 17 PRO B CA 1
ATOM 3008 C C . PRO B 1 17 ? 11.803 37.654 30.520 1.00 117.42 17 PRO B C 1
ATOM 3009 O O . PRO B 1 17 ? 12.106 36.898 31.417 1.00 127.35 17 PRO B O 1
ATOM 3013 N N . LEU B 1 18 ? 10.598 38.216 30.410 1.00 113.10 18 LEU B N 1
ATOM 3014 C CA . LEU B 1 18 ? 9.641 38.073 31.534 1.00 108.69 18 LEU B CA 1
ATOM 3015 C C . LEU B 1 18 ? 8.220 37.790 31.056 1.00 114.00 18 LEU B C 1
ATOM 3016 O O . LEU B 1 18 ? 7.874 38.186 29.937 1.00 115.00 18 LEU B O 1
ATOM 3021 N N . THR B 1 19 ? 7.441 37.125 31.907 1.00 110.19 19 THR B N 1
ATOM 3022 C CA . THR B 1 19 ? 6.001 36.909 31.641 1.00 106.34 19 THR B CA 1
ATOM 3023 C C . THR B 1 19 ? 5.305 38.047 32.378 1.00 106.53 19 THR B C 1
ATOM 3024 O O . THR B 1 19 ? 5.543 38.190 33.585 1.00 95.72 19 THR B O 1
ATOM 3028 N N . ILE B 1 20 ? 4.472 38.802 31.673 1.00 102.38 20 ILE B N 1
ATOM 3029 C CA . ILE B 1 20 ? 3.864 39.999 32.236 1.00 90.62 20 ILE B CA 1
ATOM 3030 C C . ILE B 1 20 ? 2.363 39.812 32.231 1.00 89.93 20 ILE B C 1
ATOM 3031 O O . ILE B 1 20 ? 1.767 39.593 31.167 1.00 89.51 20 ILE B O 1
ATOM 3036 N N . CYS B 1 21 ? 1.763 39.906 33.415 1.00 87.20 21 CYS B N 1
ATOM 3037 C CA . CYS B 1 21 ? 0.319 39.937 33.529 1.00 90.35 21 CYS B CA 1
ATOM 3038 C C . CYS B 1 21 ? -0.136 41.382 33.423 1.00 87.18 21 CYS B C 1
ATOM 3039 O O . CYS B 1 21 ? 0.135 42.189 34.304 1.00 95.61 21 CYS B O 1
ATOM 3042 N N . MET B 1 22 ? -0.814 41.712 32.335 1.00 84.71 22 MET B N 1
ATOM 3043 C CA . MET B 1 22 ? -1.283 43.063 32.125 1.00 84.93 22 MET B CA 1
ATOM 3044 C C . MET B 1 22 ? -2.799 43.087 32.265 1.00 88.40 22 MET B C 1
ATOM 3045 O O . MET B 1 22 ? -3.509 42.449 31.502 1.00 90.38 22 MET B O 1
ATOM 3050 N N . ILE B 1 23 ? -3.276 43.836 33.251 1.00 87.73 23 ILE B N 1
ATOM 3051 C CA . ILE B 1 23 ? -4.683 43.894 33.589 1.00 81.09 23 ILE B CA 1
ATOM 3052 C C . ILE B 1 23 ? -5.161 45.237 33.077 1.00 78.15 23 ILE B C 1
ATOM 3053 O O . ILE B 1 23 ? -4.523 46.251 33.357 1.00 79.08 23 ILE B O 1
ATOM 3058 N N . GLY B 1 24 ? -6.273 45.243 32.342 1.00 77.26 24 GLY B N 1
ATOM 3059 C CA . GLY B 1 24 ? -6.743 46.437 31.620 1.00 81.28 24 GLY B CA 1
ATOM 3060 C C . GLY B 1 24 ? -5.909 46.690 30.372 1.00 92.92 24 GLY B C 1
ATOM 3061 O O . GLY B 1 24 ? -5.631 47.862 29.985 1.00 103.30 24 GLY B O 1
ATOM 3062 N N . ALA B 1 25 ? -5.540 45.569 29.742 1.00 91.39 25 ALA B N 1
ATOM 3063 C CA . ALA B 1 25 ? -4.554 45.524 28.675 1.00 84.00 25 ALA B CA 1
ATOM 3064 C C . ALA B 1 25 ? -5.136 45.898 27.333 1.00 83.73 25 ALA B C 1
ATOM 3065 O O . ALA B 1 25 ? -4.388 46.205 26.406 1.00 86.80 25 ALA B O 1
ATOM 3067 N N . GLY B 1 26 ? -6.463 45.843 27.225 1.00 79.73 26 GLY B N 1
ATOM 3068 C CA . GLY B 1 26 ? -7.167 46.270 26.022 1.00 80.14 26 GLY B CA 1
ATOM 3069 C C . GLY B 1 26 ? -7.645 47.694 26.068 1.00 78.25 26 GLY B C 1
ATOM 3070 O O . GLY B 1 26 ? -8.447 48.088 25.228 1.00 75.34 26 GLY B O 1
ATOM 3071 N N . GLY B 1 27 ? -7.180 48.439 27.072 1.00 84.79 27 GLY B N 1
ATOM 3072 C CA . GLY B 1 27 ? -7.464 49.851 27.222 1.00 89.85 27 GLY B CA 1
ATOM 3073 C C . GLY B 1 27 ? -6.553 50.693 26.373 1.00 89.65 27 GLY B C 1
ATOM 3074 O O . GLY B 1 27 ? -5.716 50.174 25.635 1.00 94.98 27 GLY B O 1
ATOM 3075 N N . PHE B 1 28 ? -6.765 52.007 26.456 1.00 89.82 28 PHE B N 1
ATOM 3076 C CA . PHE B 1 28 ? -5.935 53.005 25.784 1.00 77.35 28 PHE B CA 1
ATOM 3077 C C . PHE B 1 28 ? -4.469 52.748 26.070 1.00 75.04 28 PHE B C 1
ATOM 3078 O O . PHE B 1 28 ? -3.699 52.462 25.178 1.00 83.64 28 PHE B O 1
ATOM 3086 N N . ILE B 1 29 ? -4.093 52.811 27.330 1.00 73.34 29 ILE B N 1
ATOM 3087 C CA . ILE B 1 29 ? -2.697 52.676 27.688 1.00 72.26 29 ILE B CA 1
ATOM 3088 C C . ILE B 1 29 ? -2.261 51.252 27.448 1.00 70.35 29 ILE B C 1
ATOM 3089 O O . ILE B 1 29 ? -1.193 51.023 26.903 1.00 64.09 29 ILE B O 1
ATOM 3094 N N . GLY B 1 30 ? -3.091 50.296 27.857 1.00 80.91 30 GLY B N 1
ATOM 3095 C CA . GLY B 1 30 ? -2.753 48.885 27.665 1.00 83.85 30 GLY B CA 1
ATOM 3096 C C . GLY B 1 30 ? -2.367 48.542 26.230 1.00 79.38 30 GLY B C 1
ATOM 3097 O O . GLY B 1 30 ? -1.369 47.857 25.980 1.00 76.22 30 GLY B O 1
ATOM 3098 N N . SER B 1 31 ? -3.161 49.047 25.293 1.00 73.58 31 SER B N 1
ATOM 3099 C CA . SER B 1 31 ? -3.032 48.679 23.909 1.00 77.17 31 SER B CA 1
ATOM 3100 C C . SER B 1 31 ? -1.705 49.141 23.365 1.00 81.35 31 SER B C 1
ATOM 3101 O O . SER B 1 31 ? -1.003 48.373 22.715 1.00 105.66 31 SER B O 1
ATOM 3104 N N . HIS B 1 32 ? -1.369 50.395 23.628 1.00 77.61 32 HIS B N 1
ATOM 3105 C CA . HIS B 1 32 ? -0.076 50.929 23.228 1.00 79.08 32 HIS B CA 1
ATOM 3106 C C . HIS B 1 32 ? 1.068 50.224 23.974 1.00 83.54 32 HIS B C 1
ATOM 3107 O O . HIS B 1 32 ? 2.157 50.023 23.434 1.00 91.15 32 HIS B O 1
ATOM 3114 N N . LEU B 1 33 ? 0.834 49.827 25.210 1.00 87.23 33 LEU B N 1
ATOM 3115 C CA . LEU B 1 33 ? 1.875 49.128 25.940 1.00 91.66 33 LEU B CA 1
ATOM 3116 C C . LEU B 1 33 ? 2.194 47.783 25.291 1.00 88.77 33 LEU B C 1
ATOM 3117 O O . LEU B 1 33 ? 3.366 47.430 25.154 1.00 89.21 33 LEU B O 1
ATOM 3122 N N . CYS B 1 34 ? 1.156 47.050 24.876 1.00 89.89 34 CYS B N 1
ATOM 3123 C CA . CYS B 1 34 ? 1.335 45.770 24.187 1.00 90.80 34 CYS B CA 1
ATOM 3124 C C . CYS B 1 34 ? 2.125 45.958 22.890 1.00 89.77 34 CYS B C 1
ATOM 3125 O O . CYS B 1 34 ? 3.121 45.278 22.708 1.00 79.67 34 CYS B O 1
ATOM 3128 N N . GLU B 1 35 ? 1.714 46.899 22.020 1.00 96.51 35 GLU B N 1
ATOM 3129 C CA . GLU B 1 35 ? 2.457 47.196 20.769 1.00 98.04 35 GLU B CA 1
ATOM 3130 C C . GLU B 1 35 ? 3.932 47.369 21.085 1.00 92.77 35 GLU B C 1
ATOM 3131 O O . GLU B 1 35 ? 4.753 46.792 20.407 1.00 96.17 35 GLU B O 1
ATOM 3137 N N . LYS B 1 36 ? 4.268 48.073 22.156 1.00 90.18 36 LYS B N 1
ATOM 3138 C CA . LYS B 1 36 ? 5.680 48.304 22.478 1.00 100.64 36 LYS B CA 1
ATOM 3139 C C . LYS B 1 36 ? 6.410 47.065 22.968 1.00 97.85 36 LYS B C 1
ATOM 3140 O O . LYS B 1 36 ? 7.562 46.849 22.626 1.00 99.77 36 LYS B O 1
ATOM 3146 N N . LEU B 1 37 ? 5.760 46.274 23.800 1.00 98.40 37 LEU B N 1
ATOM 3147 C CA . LEU B 1 37 ? 6.427 45.113 24.364 1.00 99.36 37 LEU B CA 1
ATOM 3148 C C . LEU B 1 37 ? 6.681 44.125 23.251 1.00 97.93 37 LEU B C 1
ATOM 3149 O O . LEU B 1 37 ? 7.766 43.556 23.156 1.00 96.77 37 LEU B O 1
ATOM 3154 N N . LEU B 1 38 ? 5.676 43.960 22.396 1.00 96.49 38 LEU B N 1
ATOM 3155 C CA . LEU B 1 38 ? 5.753 43.028 21.281 1.00 94.09 38 LEU B CA 1
ATOM 3156 C C . LEU B 1 38 ? 6.807 43.411 20.286 1.00 96.43 38 LEU B C 1
ATOM 3157 O O . LEU B 1 38 ? 7.624 42.583 19.934 1.00 118.11 38 LEU B O 1
ATOM 3162 N N . THR B 1 39 ? 6.817 44.664 19.860 1.00 91.81 39 THR B N 1
ATOM 3163 C CA . THR B 1 39 ? 7.710 45.067 18.784 1.00 82.75 39 THR B CA 1
ATOM 3164 C C . THR B 1 39 ? 9.143 45.346 19.231 1.00 79.97 39 THR B C 1
ATOM 3165 O O . THR B 1 39 ? 10.041 45.269 18.417 1.00 96.52 39 THR B O 1
ATOM 3169 N N . GLU B 1 40 ? 9.372 45.688 20.489 1.00 79.95 40 GLU B N 1
ATOM 3170 C CA . GLU B 1 40 ? 10.696 46.125 20.899 1.00 81.15 40 GLU B CA 1
ATOM 3171 C C . GLU B 1 40 ? 11.300 45.318 22.064 1.00 81.29 40 GLU B C 1
ATOM 3172 O O . GLU B 1 40 ? 12.376 45.677 22.538 1.00 76.91 40 GLU B O 1
ATOM 3178 N N . THR B 1 41 ? 10.659 44.229 22.512 1.00 83.09 41 THR B N 1
ATOM 3179 C CA . THR B 1 41 ? 11.213 43.435 23.630 1.00 97.70 41 THR B CA 1
ATOM 3180 C C . THR B 1 41 ? 10.901 41.956 23.557 1.00 98.77 41 THR B C 1
ATOM 3181 O O . THR B 1 41 ? 9.883 41.558 23.001 1.00 97.48 41 THR B O 1
ATOM 3185 N N . PRO B 1 42 ? 11.738 41.138 24.208 1.00 99.76 42 PRO B N 1
ATOM 3186 C CA . PRO B 1 42 ? 11.462 39.707 24.288 1.00 97.74 42 PRO B CA 1
ATOM 3187 C C . PRO B 1 42 ? 10.289 39.267 25.165 1.00 101.85 42 PRO B C 1
ATOM 3188 O O . PRO B 1 42 ? 9.998 38.090 25.167 1.00 104.78 42 PRO B O 1
ATOM 3192 N N . HIS B 1 43 ? 9.590 40.156 25.863 1.00 102.60 43 HIS B N 1
ATOM 3193 C CA . HIS B 1 43 ? 8.706 39.711 26.957 1.00 99.63 43 HIS B CA 1
ATOM 3194 C C . HIS B 1 43 ? 7.385 39.079 26.506 1.00 100.38 43 HIS B C 1
ATOM 3195 O O . HIS B 1 43 ? 6.891 39.372 25.426 1.00 106.70 43 HIS B O 1
ATOM 3202 N N . LYS B 1 44 ? 6.830 38.212 27.341 1.00 101.32 44 LYS B N 1
ATOM 3203 C CA . LYS B 1 44 ? 5.552 37.562 27.072 1.00 111.35 44 LYS B CA 1
ATOM 3204 C C . LYS B 1 44 ? 4.484 38.351 27.826 1.00 117.99 44 LYS B C 1
ATOM 3205 O O . LYS B 1 44 ? 4.708 38.747 28.965 1.00 118.09 44 LYS B O 1
ATOM 3211 N N . VAL B 1 45 ? 3.341 38.587 27.184 1.00 122.70 45 VAL B N 1
ATOM 3212 C CA . VAL B 1 45 ? 2.232 39.370 27.754 1.00 112.57 45 VAL B CA 1
ATOM 3213 C C . VAL B 1 45 ? 1.013 38.498 27.939 1.00 110.29 45 VAL B C 1
ATOM 3214 O O . VAL B 1 45 ? 0.600 37.803 27.018 1.00 105.87 45 VAL B O 1
ATOM 3218 N N . LEU B 1 46 ? 0.415 38.573 29.118 1.00 107.56 46 LEU B N 1
ATOM 3219 C CA . LEU B 1 46 ? -0.906 38.005 29.339 1.00 107.78 46 LEU B CA 1
ATOM 3220 C C . LEU B 1 46 ? -1.896 39.158 29.433 1.00 96.50 46 LEU B C 1
ATOM 3221 O O . LEU B 1 46 ? -1.905 39.895 30.421 1.00 96.32 46 LEU B O 1
ATOM 3226 N N . ALA B 1 47 ? -2.711 39.316 28.393 1.00 87.85 47 ALA B N 1
ATOM 3227 C CA . ALA B 1 47 ? -3.625 40.442 28.281 1.00 85.07 47 ALA B CA 1
ATOM 3228 C C . ALA B 1 47 ? -4.989 40.110 28.887 1.00 89.31 47 ALA B C 1
ATOM 3229 O O . ALA B 1 47 ? -5.785 39.350 28.321 1.00 99.39 47 ALA B O 1
ATOM 3231 N N . LEU B 1 48 ? -5.241 40.689 30.058 1.00 98.15 48 LEU B N 1
ATOM 3232 C CA . LEU B 1 48 ? -6.502 40.520 30.759 1.00 91.70 48 LEU B CA 1
ATOM 3233 C C . LEU B 1 48 ? -7.273 41.817 30.617 1.00 89.80 48 LEU B C 1
ATOM 3234 O O . LEU B 1 48 ? -6.745 42.915 30.846 1.00 85.03 48 LEU B O 1
ATOM 3239 N N . ASP B 1 49 ? -8.528 41.660 30.226 1.00 81.50 49 ASP B N 1
ATOM 3240 C CA . ASP B 1 49 ? -9.458 42.752 30.082 1.00 77.70 49 ASP B CA 1
ATOM 3241 C C . ASP B 1 49 ? -10.800 42.101 29.842 1.00 79.49 49 ASP B C 1
ATOM 3242 O O . ASP B 1 49 ? -10.864 40.918 29.527 1.00 77.75 49 ASP B O 1
ATOM 3247 N N . VAL B 1 50 ? -11.877 42.857 29.988 1.00 86.17 50 VAL B N 1
ATOM 3248 C CA . VAL B 1 50 ? -13.171 42.359 29.520 1.00 90.87 50 VAL B CA 1
ATOM 3249 C C . VAL B 1 50 ? -13.275 42.456 28.006 1.00 97.01 50 VAL B C 1
ATOM 3250 O O . VAL B 1 50 ? -13.826 41.552 27.386 1.00 114.80 50 VAL B O 1
ATOM 3254 N N . TYR B 1 51 ? -12.750 43.541 27.418 1.00 100.85 51 TYR B N 1
ATOM 3255 C CA . TYR B 1 51 ? -12.844 43.787 25.971 1.00 102.81 51 TYR B CA 1
ATOM 3256 C C . TYR B 1 51 ? -11.458 43.877 25.374 1.00 96.38 51 TYR B C 1
ATOM 3257 O O . TYR B 1 51 ? -10.525 44.300 26.029 1.00 88.89 51 TYR B O 1
ATOM 3266 N N . ASN B 1 52 ? -11.334 43.426 24.135 1.00 95.12 52 ASN B N 1
ATOM 3267 C CA . ASN B 1 52 ? -10.042 43.371 23.441 1.00 89.62 52 ASN B CA 1
ATOM 3268 C C . ASN B 1 52 ? -10.025 44.218 22.164 1.00 79.61 52 ASN B C 1
ATOM 3269 O O . ASN B 1 52 ? -9.081 44.134 21.396 1.00 76.56 52 ASN B O 1
ATOM 3274 N N . ASP B 1 53 ? -11.029 45.070 21.979 1.00 76.70 53 ASP B N 1
ATOM 3275 C CA . ASP B 1 53 ? -11.223 45.807 20.717 1.00 80.30 53 ASP B CA 1
ATOM 3276 C C . ASP B 1 53 ? -9.942 46.503 20.262 1.00 79.66 53 ASP B C 1
ATOM 3277 O O . ASP B 1 53 ? -9.510 46.373 19.131 1.00 86.07 53 ASP B O 1
ATOM 3282 N N . LYS B 1 54 ? -9.299 47.183 21.198 1.00 91.37 54 LYS B N 1
ATOM 3283 C CA . LYS B 1 54 ? -8.117 48.008 20.917 1.00 90.55 54 LYS B CA 1
ATOM 3284 C C . LYS B 1 54 ? -6.813 47.201 20.700 1.00 89.50 54 LYS B C 1
ATOM 3285 O O . LYS B 1 54 ? -5.813 47.755 20.244 1.00 90.93 54 LYS B O 1
ATOM 3291 N N . ILE B 1 55 ? -6.831 45.907 21.008 1.00 84.71 55 ILE B N 1
ATOM 3292 C CA . ILE B 1 55 ? -5.680 45.030 20.762 1.00 90.31 55 ILE B CA 1
ATOM 3293 C C . ILE B 1 55 ? -6.011 43.929 19.753 1.00 100.14 55 ILE B C 1
ATOM 3294 O O . ILE B 1 55 ? -5.221 42.980 19.572 1.00 113.59 55 ILE B O 1
ATOM 3299 N N . LYS B 1 56 ? -7.146 44.071 19.060 1.00 101.04 56 LYS B N 1
ATOM 3300 C CA . LYS B 1 56 ? -7.657 43.010 18.195 1.00 94.10 56 LYS B CA 1
ATOM 3301 C C . LYS B 1 56 ? -6.722 42.859 16.996 1.00 98.81 56 LYS B C 1
ATOM 3302 O O . LYS B 1 56 ? -6.425 41.733 16.589 1.00 97.65 56 LYS B O 1
ATOM 3308 N N . HIS B 1 57 ? -6.206 43.994 16.495 1.00 102.74 57 HIS B N 1
ATOM 3309 C CA . HIS B 1 57 ? -5.120 44.029 15.482 1.00 98.47 57 HIS B CA 1
ATOM 3310 C C . HIS B 1 57 ? -3.846 43.214 15.837 1.00 93.84 57 HIS B C 1
ATOM 3311 O O . HIS B 1 57 ? -3.083 42.882 14.937 1.00 92.24 57 HIS B O 1
ATOM 3318 N N . LEU B 1 58 ? -3.655 42.857 17.110 1.00 89.60 58 LEU B N 1
ATOM 3319 C CA . LEU B 1 58 ? -2.519 42.056 17.588 1.00 88.49 58 LEU B CA 1
ATOM 3320 C C . LEU B 1 58 ? -2.856 40.601 17.947 1.00 88.73 58 LEU B C 1
ATOM 3321 O O . LEU B 1 58 ? -2.100 39.969 18.695 1.00 83.99 58 LEU B O 1
ATOM 3326 N N . LEU B 1 59 ? -3.978 40.062 17.464 1.00 95.23 59 LEU B N 1
ATOM 3327 C CA . LEU B 1 59 ? -4.334 38.634 17.667 1.00 109.90 59 LEU B CA 1
ATOM 3328 C C . LEU B 1 59 ? -4.413 37.799 16.317 1.00 112.89 59 LEU B C 1
ATOM 3329 O O . LEU B 1 59 ? -5.339 36.983 16.089 1.00 102.29 59 LEU B O 1
ATOM 3334 N N . GLU B 1 60 ? -3.384 38.04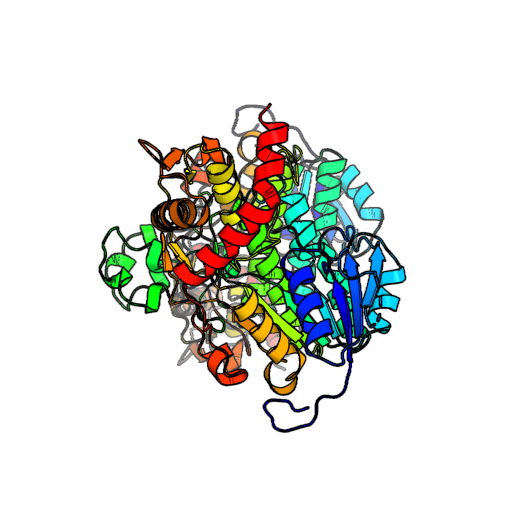3 15.462 1.00 111.54 60 GLU B N 1
ATOM 3335 C CA . GLU B 1 60 ? -3.082 37.392 14.147 1.00 97.97 60 GLU B CA 1
ATOM 3336 C C . GLU B 1 60 ? -1.779 36.591 14.227 1.00 91.19 60 GLU B C 1
ATOM 3337 O O . GLU B 1 60 ? -0.797 36.905 13.549 1.00 93.80 60 GLU B O 1
ATOM 3343 N N . ARG B 1 69 ? 3.586 35.024 22.278 1.00 113.44 69 ARG B N 1
ATOM 3344 C CA . ARG B 1 69 ? 4.032 36.078 23.203 1.00 106.40 69 ARG B CA 1
ATOM 3345 C C . ARG B 1 69 ? 2.949 37.103 23.592 1.00 107.71 69 ARG B C 1
ATOM 3346 O O . ARG B 1 69 ? 3.230 38.067 24.298 1.00 111.81 69 ARG B O 1
ATOM 3354 N N . ILE B 1 70 ? 1.723 36.887 23.144 1.00 104.63 70 ILE B N 1
ATOM 3355 C CA . ILE B 1 70 ? 0.582 37.590 23.704 1.00 108.77 70 ILE B CA 1
ATOM 3356 C C . ILE B 1 70 ? -0.586 36.610 23.768 1.00 117.42 70 ILE B C 1
ATOM 3357 O O . ILE B 1 70 ? -0.701 35.733 22.916 1.00 136.06 70 ILE B O 1
ATOM 3362 N N . GLN B 1 71 ? -1.423 36.756 24.792 1.00 116.61 71 GLN B N 1
ATOM 3363 C CA . GLN B 1 71 ? -2.495 35.802 25.082 1.00 115.18 71 GLN B CA 1
ATOM 3364 C C . GLN B 1 71 ? -3.639 36.542 25.751 1.00 110.30 71 GLN B C 1
ATOM 3365 O O . GLN B 1 71 ? -3.542 36.878 26.927 1.00 116.14 71 GLN B O 1
ATOM 3371 N N . PHE B 1 72 ? -4.706 36.818 25.003 1.00 102.78 72 PHE B N 1
ATOM 3372 C CA . PHE B 1 72 ? -5.889 37.446 25.590 1.00 91.21 72 PHE B CA 1
ATOM 3373 C C . PHE B 1 72 ? -6.558 36.478 26.556 1.00 92.54 72 PHE B C 1
ATOM 3374 O O . PHE B 1 72 ? -6.464 35.278 26.386 1.00 99.57 72 PHE B O 1
ATOM 3382 N N . HIS B 1 73 ? -7.184 37.009 27.597 1.00 103.94 73 HIS B N 1
ATOM 3383 C CA . HIS B 1 73 ? -8.022 36.226 28.517 1.00 102.60 73 HIS B CA 1
ATOM 3384 C C . HIS B 1 73 ? -9.178 37.123 28.862 1.00 94.25 73 HIS B C 1
ATOM 3385 O O . HIS B 1 73 ? -8.983 38.097 29.562 1.00 102.06 73 HIS B O 1
ATOM 3392 N N . ARG B 1 74 ? -10.363 36.838 28.336 1.00 97.39 74 ARG B N 1
ATOM 3393 C CA . ARG B 1 74 ? -11.549 37.659 28.636 1.00 98.53 74 ARG B CA 1
ATOM 3394 C C . ARG B 1 74 ? -11.850 37.377 30.099 1.00 99.08 74 ARG B C 1
ATOM 3395 O O . ARG B 1 74 ? -12.280 36.286 30.430 1.00 109.08 74 ARG B O 1
ATOM 3403 N N . ILE B 1 75 ? -11.520 38.324 30.976 1.00 102.10 75 ILE B N 1
ATOM 3404 C CA . ILE B 1 75 ? -11.670 38.167 32.443 1.00 96.56 75 ILE B CA 1
ATOM 3405 C C . ILE B 1 75 ? -12.109 39.492 33.021 1.00 94.03 75 ILE B C 1
ATOM 3406 O O . ILE B 1 75 ? -11.697 40.553 32.541 1.00 80.06 75 ILE B O 1
ATOM 3411 N N . ASN B 1 76 ? -12.982 39.400 34.030 1.00 97.68 76 ASN B N 1
ATOM 3412 C CA . ASN B 1 76 ? -13.504 40.544 34.783 1.00 95.56 76 ASN B CA 1
ATOM 3413 C C . ASN B 1 76 ? -13.035 40.363 36.222 1.00 89.20 76 ASN B C 1
ATOM 3414 O O . ASN B 1 76 ? -13.533 39.497 36.940 1.00 99.11 76 ASN B O 1
ATOM 3419 N N . ILE B 1 77 ? -12.090 41.195 36.644 1.00 86.27 77 ILE B N 1
ATOM 3420 C CA . ILE B 1 77 ? -11.441 40.991 37.936 1.00 86.39 77 ILE B CA 1
ATOM 3421 C C . ILE B 1 77 ? -12.349 41.174 39.163 1.00 84.58 77 ILE B C 1
ATOM 3422 O O . ILE B 1 77 ? -11.966 40.767 40.231 1.00 83.97 77 ILE B O 1
ATOM 3427 N N . LYS B 1 78 ? -13.542 41.744 39.026 1.00 89.56 78 LYS B N 1
ATOM 3428 C CA . LYS B 1 78 ? -14.470 41.836 40.164 1.00 95.57 78 LYS B CA 1
ATOM 3429 C C . LYS B 1 78 ? -14.689 40.441 40.801 1.00 100.71 78 LYS B C 1
ATOM 3430 O O . LYS B 1 78 ? -14.514 40.266 41.987 1.00 118.99 78 LYS B O 1
ATOM 3436 N N . HIS B 1 79 ? -15.072 39.456 39.996 1.00 100.59 79 HIS B N 1
ATOM 3437 C CA . HIS B 1 79 ? -15.417 38.114 40.462 1.00 101.65 79 HIS B CA 1
ATOM 3438 C C . HIS B 1 79 ? -14.898 37.058 39.472 1.00 103.58 79 HIS B C 1
ATOM 3439 O O . HIS B 1 79 ? -15.560 36.808 38.468 1.00 119.79 79 HIS B O 1
ATOM 3446 N N . ASP B 1 80 ? -13.721 36.465 39.730 1.00 98.07 80 ASP B N 1
ATOM 3447 C CA . ASP B 1 80 ? -13.106 35.477 38.815 1.00 98.26 80 ASP B CA 1
ATOM 3448 C C . ASP B 1 80 ? -11.885 34.703 39.414 1.00 103.79 80 ASP B C 1
ATOM 3449 O O . ASP B 1 80 ? -10.759 35.229 39.514 1.00 95.42 80 ASP B O 1
ATOM 3454 N N . SER B 1 81 ? -12.127 33.440 39.771 1.00 107.81 81 SER B N 1
ATOM 3455 C CA . SER B 1 81 ? -11.160 32.627 40.527 1.00 106.40 81 SER B CA 1
ATOM 3456 C C . SER B 1 81 ? -9.843 32.425 39.814 1.00 105.17 81 SER B C 1
ATOM 3457 O O . SER B 1 81 ? -8.793 32.314 40.477 1.00 107.08 81 SER B O 1
ATOM 3460 N N . ARG B 1 82 ? -9.908 32.348 38.476 1.00 108.00 82 ARG B N 1
ATOM 3461 C CA . ARG B 1 82 ? -8.705 32.085 37.670 1.00 111.66 82 ARG B CA 1
ATOM 3462 C C . ARG B 1 82 ? -7.692 33.217 37.744 1.00 113.46 82 ARG B C 1
ATOM 3463 O O . ARG B 1 82 ? -6.545 33.016 37.343 1.00 104.49 82 ARG B O 1
ATOM 3471 N N . LEU B 1 83 ? -8.079 34.384 38.272 1.00 114.85 83 LEU B N 1
ATOM 3472 C CA . LEU B 1 83 ? -7.122 35.469 38.453 1.00 110.35 83 LEU B CA 1
ATOM 3473 C C . LEU B 1 83 ? -5.864 35.084 39.230 1.00 99.02 83 LEU B C 1
ATOM 3474 O O . LEU B 1 83 ? -4.763 35.363 38.751 1.00 98.98 83 LEU B O 1
ATOM 3479 N N . GLU B 1 84 ? -6.006 34.465 40.403 1.00 89.32 84 GLU B N 1
ATOM 3480 C CA . GLU B 1 84 ? -4.818 34.204 41.223 1.00 94.93 84 GLU B CA 1
ATOM 3481 C C . GLU B 1 84 ? -3.788 33.345 40.480 1.00 95.91 84 GLU B C 1
ATOM 3482 O O . GLU B 1 84 ? -2.575 33.557 40.616 1.00 93.75 84 GLU B O 1
ATOM 3488 N N . GLY B 1 85 ? -4.278 32.393 39.689 1.00 99.62 85 GLY B N 1
ATOM 3489 C CA . GLY B 1 85 ? -3.404 31.525 38.898 1.00 101.78 85 GLY B CA 1
ATOM 3490 C C . GLY B 1 85 ? -2.734 32.292 37.775 1.00 96.48 85 GLY B C 1
ATOM 3491 O O . GLY B 1 85 ? -1.536 32.163 37.551 1.00 88.35 85 GLY B O 1
ATOM 3492 N N . LEU B 1 86 ? -3.528 33.095 37.074 1.00 89.35 86 LEU B N 1
ATOM 3493 C CA . LEU B 1 86 ? -3.019 34.009 36.062 1.00 92.88 86 LEU B CA 1
ATOM 3494 C C . LEU B 1 86 ? -1.927 34.942 36.605 1.00 101.20 86 LEU B C 1
ATOM 3495 O O . LEU B 1 86 ? -0.965 35.236 35.894 1.00 105.65 86 LEU B O 1
ATOM 3500 N N . VAL B 1 87 ? -2.074 35.409 37.846 1.00 99.79 87 VAL B N 1
ATOM 3501 C CA . VAL B 1 87 ? -1.023 36.214 38.487 1.00 97.88 87 VAL B CA 1
ATOM 3502 C C . VAL B 1 87 ? 0.179 35.327 38.774 1.00 100.92 87 VAL B C 1
ATOM 3503 O O . VAL B 1 87 ? 1.316 35.668 38.425 1.00 100.38 87 VAL B O 1
ATOM 3507 N N . LYS B 1 88 ? -0.088 34.168 39.374 1.00 101.53 88 LYS B N 1
ATOM 3508 C CA . LYS B 1 88 ? 0.980 33.234 39.737 1.00 102.33 88 LYS B CA 1
ATOM 3509 C C . LYS B 1 88 ? 1.750 32.778 38.484 1.00 101.93 88 LYS B C 1
ATOM 3510 O O . LYS B 1 88 ? 2.915 32.415 38.578 1.00 93.85 88 LYS B O 1
ATOM 3516 N N . MET B 1 89 ? 1.091 32.834 37.322 1.00 113.09 89 MET B N 1
ATOM 3517 C CA . MET B 1 89 ? 1.717 32.619 36.002 1.00 115.81 89 MET B CA 1
ATOM 3518 C C . MET B 1 89 ? 2.878 33.559 35.650 1.00 107.75 89 MET B C 1
ATOM 3519 O O . MET B 1 89 ? 3.857 33.129 35.040 1.00 93.57 89 MET B O 1
ATOM 3524 N N . ALA B 1 90 ? 2.736 34.842 35.980 1.00 116.63 90 ALA B N 1
ATOM 3525 C CA . ALA B 1 90 ? 3.660 35.868 35.496 1.00 110.14 90 ALA B CA 1
ATOM 3526 C C . ALA B 1 90 ? 4.703 36.238 36.538 1.00 97.82 90 ALA B C 1
ATOM 3527 O O . ALA B 1 90 ? 4.643 35.811 37.697 1.00 87.17 90 ALA B O 1
ATOM 3529 N N . ASP B 1 91 ? 5.663 37.034 36.094 1.00 96.76 91 ASP B N 1
ATOM 3530 C CA . ASP B 1 91 ? 6.683 37.596 36.978 1.00 111.36 91 ASP B CA 1
ATOM 3531 C C . ASP B 1 91 ? 6.377 39.036 37.389 1.00 110.54 91 ASP B C 1
ATOM 3532 O O . ASP B 1 91 ? 6.870 39.507 38.417 1.00 109.11 91 ASP B O 1
ATOM 3537 N N . LEU B 1 92 ? 5.558 39.720 36.593 1.00 99.07 92 LEU B N 1
ATOM 3538 C CA . LEU B 1 92 ? 5.285 41.120 36.788 1.00 92.04 92 LEU B CA 1
ATOM 3539 C C . LEU B 1 92 ? 3.835 41.363 36.458 1.00 93.72 92 LEU B C 1
ATOM 3540 O O . LEU B 1 92 ? 3.363 40.951 35.396 1.00 96.47 92 LEU B O 1
ATOM 3545 N N . ILE B 1 93 ? 3.127 42.020 37.367 1.00 92.81 93 ILE B N 1
ATOM 3546 C CA . ILE B 1 93 ? 1.740 42.362 37.142 1.00 87.64 93 ILE B CA 1
ATOM 3547 C C . ILE B 1 93 ? 1.730 43.863 36.891 1.00 81.99 93 ILE B C 1
ATOM 3548 O O . ILE B 1 93 ? 2.465 44.590 37.535 1.00 72.45 93 ILE B O 1
ATOM 3553 N N . ILE B 1 94 ? 0.930 44.301 35.921 1.00 84.35 94 ILE B N 1
ATOM 3554 C CA . ILE B 1 94 ? 0.717 45.719 35.625 1.00 80.01 94 ILE B CA 1
ATOM 3555 C C . ILE B 1 94 ? -0.795 45.928 35.638 1.00 84.81 94 ILE B C 1
ATOM 3556 O O . ILE B 1 94 ? -1.500 45.316 34.827 1.00 86.30 94 ILE B O 1
ATOM 3561 N N . ASN B 1 95 ? -1.280 46.763 36.569 1.00 84.78 95 ASN B N 1
ATOM 3562 C CA . ASN B 1 95 ? -2.720 46.966 36.785 1.00 80.61 95 ASN B CA 1
ATOM 3563 C C . ASN B 1 95 ? -3.113 48.314 36.242 1.00 79.46 95 ASN B C 1
ATOM 3564 O O . ASN B 1 95 ? -2.826 49.336 36.856 1.00 93.94 95 ASN B O 1
ATOM 3569 N N . LEU B 1 96 ? -3.753 48.299 35.081 1.00 75.39 96 LEU B N 1
ATOM 3570 C CA . LEU B 1 96 ? -4.311 49.492 34.459 1.00 75.70 96 LEU B CA 1
ATOM 3571 C C . LEU B 1 96 ? -5.818 49.583 34.669 1.00 72.78 96 LEU B C 1
ATOM 3572 O O . LEU B 1 96 ? -6.427 50.593 34.294 1.00 68.23 96 LEU B O 1
ATOM 3577 N N . ALA B 1 97 ? -6.426 48.537 35.240 1.00 70.15 97 ALA B N 1
ATOM 3578 C CA . ALA B 1 97 ? -7.889 48.372 35.151 1.00 74.03 97 ALA B CA 1
ATOM 3579 C C . ALA B 1 97 ? -8.559 49.328 36.077 1.00 69.75 97 ALA B C 1
ATOM 3580 O O . ALA B 1 97 ? -8.361 49.223 37.266 1.00 77.86 97 ALA B O 1
ATOM 3582 N N . ALA B 1 98 ? -9.327 50.270 35.536 1.00 71.86 98 ALA B N 1
ATOM 3583 C CA . ALA B 1 98 ? -9.774 51.434 36.325 1.00 74.31 98 ALA B CA 1
ATOM 3584 C C . ALA B 1 98 ? -10.692 52.335 35.531 1.00 72.33 98 ALA B C 1
ATOM 3585 O O . ALA B 1 98 ? -10.408 52.636 34.370 1.00 78.85 98 ALA B O 1
ATOM 3587 N N . ILE B 1 99 ? -11.774 52.774 36.162 1.00 64.68 99 ILE B N 1
ATOM 3588 C CA . ILE B 1 99 ? -12.632 53.796 35.582 1.00 66.13 99 ILE B CA 1
ATOM 3589 C C . ILE B 1 99 ? -11.879 55.094 35.725 1.00 66.39 99 ILE B C 1
ATOM 3590 O O . ILE B 1 99 ? -11.553 55.477 36.843 1.00 75.02 99 ILE B O 1
ATOM 3595 N N . CYS B 1 100 ? -11.605 55.770 34.612 1.00 69.53 100 CYS B N 1
ATOM 3596 C CA . CYS B 1 100 ? -10.768 56.955 34.653 1.00 72.78 100 CYS B CA 1
ATOM 3597 C C . CYS B 1 100 ? -11.195 58.125 33.783 1.00 68.89 100 CYS B C 1
ATOM 3598 O O . CYS B 1 100 ? -10.364 58.989 33.522 1.00 78.55 100 CYS B O 1
ATOM 3601 N N . THR B 1 101 ? -12.477 58.198 33.423 1.00 62.73 101 THR B N 1
ATOM 3602 C CA . THR B 1 101 ? -13.067 59.363 32.743 1.00 63.18 101 THR B CA 1
ATOM 3603 C C . THR B 1 101 ? -13.827 60.256 33.733 1.00 62.83 101 THR B C 1
ATOM 3604 O O . THR B 1 101 ? -14.825 59.819 34.321 1.00 66.40 101 THR B O 1
ATOM 3608 N N . PRO B 1 102 ? -13.377 61.503 33.925 1.00 67.13 102 PRO B N 1
ATOM 3609 C CA . PRO B 1 102 ? -13.999 62.403 34.912 1.00 72.73 102 PRO B CA 1
ATOM 3610 C C . PRO B 1 102 ? -15.507 62.500 34.882 1.00 69.36 102 PRO B C 1
ATOM 3611 O O . PRO B 1 102 ? -16.144 62.669 35.924 1.00 66.69 102 PRO B O 1
ATOM 3615 N N . ALA B 1 103 ? -16.045 62.412 33.680 1.00 78.39 103 ALA B N 1
ATOM 3616 C CA . ALA B 1 103 ? -17.471 62.362 33.444 1.00 81.03 103 ALA B CA 1
ATOM 3617 C C . ALA B 1 103 ? -18.275 61.638 34.521 1.00 74.77 103 ALA B C 1
ATOM 3618 O O . ALA B 1 103 ? -19.294 62.157 34.975 1.00 75.57 103 ALA B O 1
ATOM 3620 N N . ASP B 1 104 ? -17.826 60.462 34.939 1.00 69.50 104 ASP B N 1
ATOM 3621 C CA . ASP B 1 104 ? -18.629 59.678 35.869 1.00 73.96 104 ASP B CA 1
ATOM 3622 C C . ASP B 1 104 ? -17.953 59.412 37.213 1.00 74.11 104 ASP B C 1
ATOM 3623 O O . ASP B 1 104 ? -18.187 58.391 37.872 1.00 79.42 104 ASP B O 1
ATOM 3628 N N . TYR B 1 105 ? -17.166 60.385 37.646 1.00 74.27 105 TYR B N 1
ATOM 3629 C CA . TYR B 1 105 ? -16.704 60.437 39.028 1.00 71.51 105 TYR B CA 1
ATOM 3630 C C . TYR B 1 105 ? -17.818 60.973 39.916 1.00 70.28 105 TYR B C 1
ATOM 3631 O O . TYR B 1 105 ? -18.036 60.461 41.017 1.00 67.56 105 TYR B O 1
ATOM 3640 N N . ASN B 1 106 ? -18.505 62.011 39.429 1.00 70.82 106 ASN B N 1
ATOM 3641 C CA . ASN B 1 106 ? -19.675 62.568 40.107 1.00 68.42 106 ASN B CA 1
ATOM 3642 C C . ASN B 1 106 ? -21.000 61.933 39.722 1.00 68.55 106 ASN B C 1
ATOM 3643 O O . ASN B 1 106 ? -21.995 62.172 40.362 1.00 74.67 106 ASN B O 1
ATOM 3648 N N . THR B 1 107 ? -21.032 61.083 38.717 1.00 75.43 107 THR B N 1
ATOM 3649 C CA . THR B 1 107 ? -22.299 60.479 38.302 1.00 71.42 107 THR B CA 1
ATOM 3650 C C . THR B 1 107 ? -22.402 59.012 38.726 1.00 68.14 107 THR B C 1
ATOM 3651 O O . THR B 1 107 ? -23.456 58.600 39.164 1.00 81.02 107 THR B O 1
ATOM 3655 N N . ARG B 1 108 ? -21.316 58.251 38.645 1.00 68.82 108 ARG B N 1
ATOM 3656 C CA . ARG B 1 108 ? -21.254 56.909 39.235 1.00 74.64 108 ARG B CA 1
ATOM 3657 C C . ARG B 1 108 ? -20.170 56.772 40.329 1.00 69.57 108 ARG B C 1
ATOM 3658 O O . ARG B 1 108 ? -19.287 55.909 40.240 1.00 59.04 108 ARG B O 1
ATOM 3666 N N . PRO B 1 109 ? -20.262 57.602 41.389 1.00 67.15 109 PRO B N 1
ATOM 3667 C CA . PRO B 1 109 ? -19.222 57.605 42.434 1.00 63.87 109 PRO B CA 1
ATOM 3668 C C . PRO B 1 109 ? -18.947 56.252 43.099 1.00 59.74 109 PRO B C 1
ATOM 3669 O O . PRO B 1 109 ? -17.801 55.944 43.393 1.00 54.68 109 PRO B O 1
ATOM 3673 N N . LEU B 1 110 ? -19.973 55.442 43.313 1.00 62.71 110 LEU B N 1
ATOM 3674 C CA . LEU B 1 110 ? -19.775 54.137 43.950 1.00 67.09 110 LEU B CA 1
ATOM 3675 C C . LEU B 1 110 ? -18.943 53.221 43.068 1.00 72.19 110 LEU B C 1
ATOM 3676 O O . LEU B 1 110 ? -17.910 52.701 43.507 1.00 66.85 110 LEU B O 1
ATOM 3681 N N . ASP B 1 111 ? -19.375 53.077 41.813 1.00 81.80 111 ASP B N 1
ATOM 3682 C CA . ASP B 1 111 ? -18.648 52.263 40.814 1.00 81.70 111 ASP B CA 1
ATOM 3683 C C . ASP B 1 111 ? -17.208 52.765 40.649 1.00 78.67 111 ASP B C 1
ATOM 3684 O O . ASP B 1 111 ? -16.304 51.960 40.452 1.00 79.12 111 ASP B O 1
ATOM 3689 N N . THR B 1 112 ? -16.999 54.083 40.730 1.00 69.19 112 THR B N 1
ATOM 3690 C CA . THR B 1 112 ? -15.657 54.675 40.645 1.00 63.57 112 THR B CA 1
ATOM 3691 C C . THR B 1 112 ? -14.746 54.223 41.781 1.00 65.32 112 THR B C 1
ATOM 3692 O O . THR B 1 112 ? -13.588 53.844 41.571 1.00 65.60 112 THR B O 1
ATOM 3696 N N . ILE B 1 113 ? -15.282 54.283 42.991 1.00 68.80 113 ILE B N 1
ATOM 3697 C CA . ILE B 1 113 ? -14.531 53.922 44.182 1.00 70.40 113 ILE B CA 1
ATOM 3698 C C . ILE B 1 113 ? -14.258 52.430 44.189 1.00 71.98 113 ILE B C 1
ATOM 3699 O O . ILE B 1 113 ? -13.139 51.985 44.469 1.00 71.95 113 ILE B O 1
ATOM 3704 N N . TYR B 1 114 ? -15.293 51.659 43.898 1.00 73.24 114 TYR B N 1
ATOM 3705 C CA . TYR B 1 114 ? -15.127 50.224 43.800 1.00 75.42 114 TYR B CA 1
ATOM 3706 C C . TYR B 1 114 ? -14.120 49.860 42.723 1.00 71.76 114 TYR B C 1
ATOM 3707 O O . TYR B 1 114 ? -13.295 48.978 42.935 1.00 70.54 114 TYR B O 1
ATOM 3716 N N . SER B 1 115 ? -14.164 50.559 41.592 1.00 70.18 115 SER B N 1
ATOM 3717 C CA . SER B 1 115 ? -13.225 50.296 40.501 1.00 68.15 115 SER B CA 1
ATOM 3718 C C . SER B 1 115 ? -11.807 50.567 40.918 1.00 67.19 115 SER B C 1
ATOM 3719 O O . SER B 1 115 ? -10.964 49.701 40.768 1.00 65.97 115 SER B O 1
ATOM 3722 N N . ASN B 1 116 ? -11.572 51.767 41.455 1.00 68.58 116 ASN B N 1
ATOM 3723 C CA . ASN B 1 116 ? -10.216 52.280 41.691 1.00 68.20 116 ASN B CA 1
ATOM 3724 C C . ASN B 1 116 ? -9.577 51.912 43.014 1.00 70.71 116 ASN B C 1
ATOM 3725 O O . ASN B 1 116 ? -8.350 51.979 43.146 1.00 67.05 116 ASN B O 1
ATOM 3730 N N . PHE B 1 117 ? -10.393 51.537 43.993 1.00 77.69 117 PHE B N 1
ATOM 3731 C CA . PHE B 1 117 ? -9.866 51.013 45.246 1.00 79.11 117 PHE B CA 1
ATOM 3732 C C . PHE B 1 117 ? -10.159 49.540 45.470 1.00 82.07 117 PHE B C 1
ATOM 3733 O O . PHE B 1 117 ? -9.240 48.726 45.570 1.00 89.94 117 PHE B O 1
ATOM 3741 N N . ILE B 1 118 ? -11.434 49.197 45.573 1.00 75.70 118 ILE B N 1
ATOM 3742 C CA . ILE B 1 118 ? -11.808 47.884 46.109 1.00 77.54 118 ILE B CA 1
ATOM 3743 C C . ILE B 1 118 ? -11.394 46.727 45.199 1.00 75.73 118 ILE B C 1
ATOM 3744 O O . ILE B 1 118 ? -10.791 45.750 45.666 1.00 69.07 118 ILE B O 1
ATOM 3749 N N . ASP B 1 119 ? -11.702 46.862 43.905 1.00 74.61 119 ASP B N 1
ATOM 3750 C CA . ASP B 1 119 ? -11.414 45.845 42.897 1.00 72.32 119 ASP B CA 1
ATOM 3751 C C . ASP B 1 119 ? -9.935 45.598 42.743 1.00 75.96 119 ASP B C 1
ATOM 3752 O O . ASP B 1 119 ? -9.570 44.536 42.263 1.00 88.91 119 ASP B O 1
ATOM 3757 N N . ALA B 1 120 ? -9.087 46.567 43.103 1.00 70.88 120 ALA B N 1
ATOM 3758 C CA . ALA B 1 120 ? -7.637 46.375 43.005 1.00 74.84 120 ALA B CA 1
ATOM 3759 C C . ALA B 1 120 ? -7.035 45.578 44.167 1.00 79.59 120 ALA B C 1
ATOM 3760 O O . ALA B 1 120 ? -5.917 45.069 44.049 1.00 87.09 120 ALA B O 1
ATOM 3762 N N . LEU B 1 121 ? -7.757 45.476 45.281 1.00 77.49 121 LEU B N 1
ATOM 3763 C CA . LEU B 1 121 ? -7.200 44.878 46.504 1.00 76.72 121 LEU B CA 1
ATOM 3764 C C . LEU B 1 121 ? -6.708 43.455 46.319 1.00 73.95 121 LEU B C 1
ATOM 3765 O O . LEU B 1 121 ? -5.573 43.146 46.719 1.00 74.47 121 LEU B O 1
ATOM 3770 N N . PRO B 1 122 ? -7.544 42.593 45.706 1.00 74.17 122 PRO B N 1
ATOM 3771 C CA . PRO B 1 122 ? -7.109 41.217 45.410 1.00 76.50 122 PRO B CA 1
ATOM 3772 C C . PRO B 1 122 ? -5.779 41.140 44.652 1.00 82.28 122 PRO B C 1
ATOM 3773 O O . PRO B 1 122 ? -4.888 40.358 45.039 1.00 73.79 122 PRO B O 1
ATOM 3777 N N . VAL B 1 123 ? -5.654 41.970 43.608 1.00 81.82 123 VAL B N 1
ATOM 3778 C CA . VAL B 1 123 ? -4.435 42.057 42.792 1.00 77.98 123 VAL B CA 1
ATOM 3779 C C . VAL B 1 123 ? -3.195 42.249 43.687 1.00 80.00 123 VAL B C 1
ATOM 3780 O O . VAL B 1 123 ? -2.153 41.576 43.517 1.00 70.62 123 VAL B O 1
ATOM 3784 N N . VAL B 1 124 ? -3.356 43.155 44.653 1.00 82.95 124 VAL B N 1
ATOM 3785 C CA . VAL B 1 124 ? -2.329 43.488 45.627 1.00 90.10 124 VAL B CA 1
ATOM 3786 C C . VAL B 1 124 ? -2.080 42.305 46.571 1.00 91.95 124 VAL B C 1
ATOM 3787 O O . VAL B 1 124 ? -0.914 41.973 46.851 1.00 84.95 124 VAL B O 1
ATOM 3791 N N . LYS B 1 125 ? -3.170 41.682 47.047 1.00 88.22 125 LYS B N 1
ATOM 3792 C CA . LYS B 1 125 ? -3.079 40.459 47.839 1.00 89.89 125 LYS B CA 1
ATOM 3793 C C . LYS B 1 125 ? -2.172 39.424 47.151 1.00 90.31 125 LYS B C 1
ATOM 3794 O O . LYS B 1 125 ? -1.157 38.982 47.725 1.00 87.14 125 LYS B O 1
ATOM 3800 N N . TYR B 1 126 ? -2.496 39.109 45.901 1.00 91.45 126 TYR B N 1
ATOM 3801 C CA . TYR B 1 126 ? -1.810 38.027 45.207 1.00 93.74 126 TYR B CA 1
ATOM 3802 C C . TYR B 1 126 ? -0.373 38.370 44.922 1.00 95.61 126 TYR B C 1
ATOM 3803 O O . TYR B 1 126 ? 0.494 37.535 45.139 1.00 114.02 126 TYR B O 1
ATOM 3812 N N . CYS B 1 127 ? -0.105 39.588 44.461 1.00 83.99 127 CYS B N 1
ATOM 3813 C CA . CYS B 1 127 ? 1.282 39.969 44.248 1.00 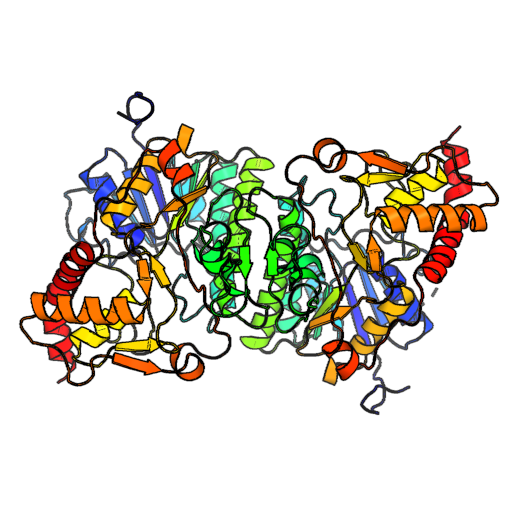87.59 127 CYS B CA 1
ATOM 3814 C C . CYS B 1 127 ? 2.156 39.843 45.502 1.00 86.13 127 CYS B C 1
ATOM 3815 O O . CYS B 1 127 ? 3.311 39.444 45.408 1.00 85.81 127 CYS B O 1
ATOM 3818 N N . SER B 1 128 ? 1.611 40.169 46.670 1.00 88.78 128 SER B N 1
ATOM 3819 C CA . SER B 1 128 ? 2.404 40.134 47.906 1.00 91.61 128 SER B CA 1
ATOM 3820 C C . SER B 1 128 ? 2.570 38.727 48.443 1.00 88.10 128 SER B C 1
ATOM 3821 O O . SER B 1 128 ? 3.680 38.359 48.892 1.00 82.87 128 SER B O 1
ATOM 3824 N N . GLU B 1 129 ? 1.479 37.952 48.388 1.00 85.76 129 GLU B N 1
ATOM 3825 C CA . GLU B 1 129 ? 1.479 36.540 48.804 1.00 91.41 129 GLU B CA 1
ATOM 3826 C C . GLU B 1 129 ? 2.477 35.722 48.018 1.00 99.09 129 GLU B C 1
ATOM 3827 O O . GLU B 1 129 ? 3.306 35.029 48.601 1.00 110.81 129 GLU B O 1
ATOM 3833 N N . ASN B 1 130 ? 2.379 35.818 46.692 1.00 102.98 130 ASN B N 1
ATOM 3834 C CA . ASN B 1 130 ? 3.167 34.995 45.756 1.00 99.39 130 ASN B CA 1
ATOM 3835 C C . ASN B 1 130 ? 4.483 35.675 45.300 1.00 99.00 130 ASN B C 1
ATOM 3836 O O . ASN B 1 130 ? 5.098 35.245 44.324 1.00 114.04 130 ASN B O 1
ATOM 3841 N N . ASN B 1 131 ? 4.900 36.733 45.991 1.00 87.45 131 ASN B N 1
ATOM 3842 C CA . ASN B 1 131 ? 6.168 37.416 45.732 1.00 82.32 131 ASN B CA 1
ATOM 3843 C C . ASN B 1 131 ? 6.396 37.796 44.279 1.00 82.48 131 ASN B C 1
ATOM 3844 O O . ASN B 1 131 ? 7.444 37.534 43.703 1.00 81.52 131 ASN B O 1
ATOM 3849 N N . LYS B 1 132 ? 5.374 38.433 43.715 1.00 92.87 132 LYS B N 1
ATOM 3850 C CA . LYS B 1 132 ? 5.455 39.088 42.422 1.00 93.64 132 LYS B CA 1
ATOM 3851 C C . LYS B 1 132 ? 5.643 40.592 42.599 1.00 97.29 132 LYS B C 1
ATOM 3852 O O . LYS B 1 132 ? 5.338 41.175 43.652 1.00 96.31 132 LYS B O 1
ATOM 3858 N N . ARG B 1 133 ? 6.125 41.193 41.520 1.00 95.23 133 ARG B N 1
ATOM 3859 C CA . ARG B 1 133 ? 6.345 42.612 41.423 1.00 92.46 133 ARG B CA 1
ATOM 3860 C C . ARG B 1 133 ? 5.086 43.236 40.860 1.00 96.14 133 ARG B C 1
ATOM 3861 O O . ARG B 1 133 ? 4.460 42.659 39.972 1.00 98.82 133 ARG B O 1
ATOM 3869 N N . LEU B 1 134 ? 4.713 44.411 41.366 1.00 100.49 134 LEU B N 1
ATOM 3870 C CA . LEU B 1 134 ? 3.492 45.097 40.915 1.00 94.71 134 LEU B CA 1
ATOM 3871 C C . LEU B 1 134 ? 3.795 46.504 40.413 1.00 85.89 134 LEU B C 1
ATOM 3872 O O . LEU B 1 134 ? 4.508 47.266 41.059 1.00 85.98 134 LEU B O 1
ATOM 3877 N N . ILE B 1 135 ? 3.251 46.837 39.250 1.00 81.95 135 ILE B N 1
ATOM 3878 C CA . ILE B 1 135 ? 3.232 48.206 38.769 1.00 84.75 135 ILE B CA 1
ATOM 3879 C C . ILE B 1 135 ? 1.769 48.629 38.781 1.00 88.49 135 ILE B C 1
ATOM 3880 O O . ILE B 1 135 ? 0.940 48.083 38.028 1.00 85.10 135 ILE B O 1
ATOM 3885 N N . HIS B 1 136 ? 1.442 49.567 39.673 1.00 86.36 136 HIS B N 1
ATOM 3886 C CA . HIS B 1 136 ? 0.082 50.060 39.766 1.00 79.48 136 HIS B CA 1
ATOM 3887 C C . HIS B 1 136 ? -0.008 51.437 39.185 1.00 71.85 136 HIS B C 1
ATOM 3888 O O . HIS B 1 136 ? 0.837 52.292 39.459 1.00 70.47 136 HIS B O 1
ATOM 3895 N N . PHE B 1 137 ? -1.052 51.643 38.399 1.00 68.81 137 PHE B N 1
ATOM 3896 C CA . PHE B 1 137 ? -1.284 52.917 37.779 1.00 73.40 137 PHE B CA 1
ATOM 3897 C C . PHE B 1 137 ? -2.212 53.709 38.646 1.00 74.07 137 PHE B C 1
ATOM 3898 O O . PHE B 1 137 ? -3.367 53.338 38.818 1.00 82.34 137 PHE B O 1
ATOM 3906 N N . SER B 1 138 ? -1.683 54.792 39.200 1.00 75.20 138 SER B N 1
ATOM 3907 C CA . SER B 1 138 ? -2.481 55.786 39.892 1.00 74.41 138 SER B CA 1
ATOM 3908 C C . SER B 1 138 ? -2.765 56.943 38.900 1.00 67.84 138 SER B C 1
ATOM 3909 O O . SER B 1 138 ? -3.140 56.674 37.756 1.00 56.39 138 SER B O 1
ATOM 3912 N N . THR B 1 139 ? -2.577 58.197 39.328 1.00 62.36 139 THR B N 1
ATOM 3913 C CA . THR B 1 139 ? -2.909 59.359 38.520 1.00 64.83 139 THR B CA 1
ATOM 3914 C C . THR B 1 139 ? -2.339 60.626 39.127 1.00 65.69 139 THR B C 1
ATOM 3915 O O . THR B 1 139 ? -2.174 60.734 40.324 1.00 67.79 139 THR B O 1
ATOM 3919 N N . CYS B 1 140 ? -2.078 61.602 38.275 1.00 72.49 140 CYS B N 1
ATOM 3920 C CA . CYS B 1 140 ? -1.791 62.978 38.693 1.00 70.79 140 CYS B CA 1
ATOM 3921 C C . CYS B 1 140 ? -2.952 63.627 39.490 1.00 72.33 140 CYS B C 1
ATOM 3922 O O . CYS B 1 140 ? -2.782 64.672 40.149 1.00 72.30 140 CYS B O 1
ATOM 3925 N N . GLU B 1 141 ? -4.152 63.058 39.367 1.00 73.36 141 GLU B N 1
ATOM 3926 C CA . GLU B 1 141 ? -5.294 63.555 40.113 1.00 77.32 141 GLU B CA 1
ATOM 3927 C C . GLU B 1 141 ? -5.094 63.379 41.603 1.00 72.62 141 GLU B C 1
ATOM 3928 O O . GLU B 1 141 ? -5.735 64.068 42.383 1.00 75.62 141 GLU B O 1
ATOM 3934 N N . VAL B 1 142 ? -4.192 62.499 42.007 1.00 66.35 142 VAL B N 1
ATOM 3935 C CA . VAL B 1 142 ? -3.890 62.326 43.422 1.00 66.41 142 VAL B CA 1
ATOM 3936 C C . VAL B 1 142 ? -3.412 63.607 44.096 1.00 64.54 142 VAL B C 1
ATOM 3937 O O . VAL B 1 142 ? -3.759 63.832 45.242 1.00 75.81 142 VAL B O 1
ATOM 3941 N N . TYR B 1 143 ? -2.621 64.429 43.404 1.00 61.14 143 TYR B N 1
ATOM 3942 C CA . TYR B 1 143 ? -2.258 65.777 43.893 1.00 61.04 143 TYR B CA 1
ATOM 3943 C C . TYR B 1 143 ? -3.479 66.702 43.987 1.00 60.09 143 TYR B C 1
ATOM 3944 O O . TYR B 1 143 ? -3.521 67.617 44.819 1.00 61.85 143 TYR B O 1
ATOM 3953 N N . GLY B 1 144 ? -4.431 66.487 43.079 1.00 63.57 144 GLY B N 1
ATOM 3954 C CA . GLY B 1 144 ? -5.665 67.251 43.010 1.00 62.75 144 GLY B CA 1
ATOM 3955 C C . GLY B 1 144 ? -5.370 68.663 42.589 1.00 65.04 144 GLY B C 1
ATOM 3956 O O . GLY B 1 144 ? -4.882 68.908 41.465 1.00 79.23 144 GLY B O 1
ATOM 3957 N N . LYS B 1 145 ? -5.617 69.574 43.534 1.00 63.15 145 LYS B N 1
ATOM 3958 C CA . LYS B 1 145 ? -5.419 71.016 43.358 1.00 64.90 145 LYS B CA 1
ATOM 3959 C C . LYS B 1 145 ? -4.072 71.495 43.883 1.00 67.18 145 LYS B C 1
ATOM 3960 O O . LYS B 1 145 ? -3.402 70.866 44.741 1.00 61.73 145 LYS B O 1
ATOM 3966 N N . THR B 1 146 ? -3.658 72.615 43.316 1.00 72.42 146 THR B N 1
ATOM 3967 C CA . THR B 1 146 ? -2.411 73.224 43.695 1.00 75.28 146 THR B CA 1
ATOM 3968 C C . THR B 1 146 ? -2.725 74.097 44.865 1.00 73.34 146 THR B C 1
ATOM 3969 O O . THR B 1 146 ? -3.738 74.817 44.890 1.00 66.08 146 THR B O 1
ATOM 3973 N N . ILE B 1 147 ? -1.840 74.021 45.834 1.00 73.91 147 ILE B N 1
ATOM 3974 C CA . ILE B 1 147 ? -1.877 74.981 46.911 1.00 80.95 147 ILE B CA 1
ATOM 3975 C C . ILE B 1 147 ? -1.931 76.445 46.456 1.00 70.78 147 ILE B C 1
ATOM 3976 O O . ILE B 1 147 ? -2.628 77.236 47.075 1.00 67.25 147 ILE B O 1
ATOM 3981 N N . GLY B 1 148 ? -1.262 76.778 45.358 1.00 67.05 148 GLY B N 1
ATOM 3982 C CA . GLY B 1 148 ? -1.336 78.097 44.757 1.00 62.09 148 GLY B CA 1
ATOM 3983 C C . GLY B 1 148 ? -2.745 78.563 44.420 1.00 58.96 148 GLY B C 1
ATOM 3984 O O . GLY B 1 148 ? -3.050 79.762 44.483 1.00 53.58 148 GLY B O 1
ATOM 3985 N N . SER B 1 149 ? -3.619 77.609 44.110 1.00 54.86 149 SER B N 1
ATOM 3986 C CA . SER B 1 149 ? -4.992 77.926 43.722 1.00 56.47 149 SER B CA 1
ATOM 3987 C C . SER B 1 149 ? -5.832 78.648 44.761 1.00 61.14 149 SER B C 1
ATOM 3988 O O . SER B 1 149 ? -6.890 79.180 44.428 1.00 65.21 149 SER B O 1
ATOM 3991 N N . PHE B 1 150 ? -5.392 78.616 46.019 1.00 68.44 150 PHE B N 1
ATOM 3992 C CA . PHE B 1 150 ? -6.125 79.215 47.145 1.00 67.67 150 PHE B CA 1
ATOM 3993 C C . PHE B 1 150 ? -5.626 80.586 47.533 1.00 65.60 150 PHE B C 1
ATOM 3994 O O . PHE B 1 150 ? -6.242 81.244 48.360 1.00 73.18 150 PHE B O 1
ATOM 4002 N N . LEU B 1 151 ? -4.517 81.013 46.947 1.00 63.68 151 LEU B N 1
ATOM 4003 C CA . LEU B 1 151 ? -4.002 82.346 47.187 1.00 63.60 151 LEU B CA 1
ATOM 4004 C C . LEU B 1 151 ? -4.875 83.253 46.347 1.00 62.66 151 LEU B C 1
ATOM 4005 O O . LEU B 1 151 ? -5.416 82.795 45.340 1.00 69.34 151 LEU B O 1
ATOM 4010 N N . PRO B 1 152 ? -5.024 84.529 46.740 1.00 62.43 152 PRO B N 1
ATOM 4011 C CA . PRO B 1 152 ? -5.837 85.538 46.031 1.00 62.57 152 PRO B CA 1
ATOM 4012 C C . PRO B 1 152 ? -5.556 85.688 44.536 1.00 64.82 152 PRO B C 1
ATOM 4013 O O . PRO B 1 152 ? -4.452 85.372 44.096 1.00 64.68 152 PRO B O 1
ATOM 4017 N N . LYS B 1 153 ? -6.537 86.198 43.775 1.00 73.20 153 LYS B N 1
ATOM 4018 C CA . LYS B 1 153 ? -6.386 86.385 42.318 1.00 74.94 153 LYS B CA 1
ATOM 4019 C C . LYS B 1 153 ? -5.154 87.249 42.109 1.00 78.85 153 LYS B C 1
ATOM 4020 O O . LYS B 1 153 ? -4.925 88.200 42.857 1.00 84.09 153 LYS B O 1
ATOM 4022 N N . ASP B 1 154 ? -4.305 86.852 41.173 1.00 86.82 154 ASP B N 1
ATOM 4023 C CA . ASP B 1 154 ? -3.125 87.641 40.836 1.00 93.62 154 ASP B CA 1
ATOM 4024 C C . ASP B 1 154 ? -2.195 87.935 42.042 1.00 80.39 154 ASP B C 1
ATOM 4025 O O . ASP B 1 154 ? -1.489 88.921 42.027 1.00 81.47 154 ASP B O 1
ATOM 4030 N N . HIS B 1 155 ? -2.205 87.114 43.089 1.00 80.13 155 HIS B N 1
ATOM 4031 C CA . HIS B 1 155 ? -1.221 87.261 44.172 1.00 83.04 155 HIS B CA 1
ATOM 4032 C C . HIS B 1 155 ? 0.114 86.712 43.682 1.00 76.73 155 HIS B C 1
ATOM 4033 O O . HIS B 1 155 ? 0.166 85.600 43.187 1.00 76.11 155 HIS B O 1
ATOM 4040 N N . PRO B 1 156 ? 1.207 87.468 43.853 1.00 72.74 156 PRO B N 1
ATOM 4041 C CA . PRO B 1 156 ? 2.536 87.053 43.342 1.00 71.44 156 PRO B CA 1
ATOM 4042 C C . PRO B 1 156 ? 3.060 85.683 43.772 1.00 65.75 156 PRO B C 1
ATOM 4043 O O . PRO B 1 156 ? 3.859 85.090 43.058 1.00 68.57 156 PRO B O 1
ATOM 4047 N N . LEU B 1 157 ? 2.634 85.220 44.939 1.00 63.11 157 LEU B N 1
ATOM 4048 C CA . LEU B 1 157 ? 3.117 83.910 45.428 1.00 66.82 157 LEU B CA 1
ATOM 4049 C C . LEU B 1 157 ? 2.674 82.829 44.451 1.00 66.20 157 LEU B C 1
ATOM 4050 O O . LEU B 1 157 ? 3.186 81.724 44.540 1.00 59.65 157 LEU B O 1
ATOM 4055 N N . ARG B 1 158 ? 1.798 83.171 43.511 1.00 67.60 158 ARG B N 1
ATOM 4056 C CA . ARG B 1 158 ? 1.291 82.179 42.532 1.00 69.48 158 ARG B CA 1
ATOM 4057 C C . ARG B 1 158 ? 2.376 81.873 41.504 1.00 63.12 158 ARG B C 1
ATOM 4058 O O . ARG B 1 158 ? 2.362 80.780 40.956 1.00 65.35 158 ARG B O 1
ATOM 4066 N N . ASP B 1 159 ? 3.290 82.817 41.282 1.00 59.98 159 ASP B N 1
ATOM 4067 C CA . ASP B 1 159 ? 4.400 82.670 40.313 1.00 61.22 159 ASP B CA 1
ATOM 4068 C C . ASP B 1 159 ? 5.524 81.819 40.908 1.00 61.69 159 ASP B C 1
ATOM 4069 O O . ASP B 1 159 ? 6.391 81.425 40.145 1.00 71.82 159 ASP B O 1
ATOM 4074 N N . ASP B 1 160 ? 5.513 81.562 42.216 1.00 67.38 160 ASP B N 1
ATOM 4075 C CA . ASP B 1 160 ? 6.571 80.769 42.896 1.00 65.21 160 ASP B CA 1
ATOM 4076 C C . ASP B 1 160 ? 6.313 79.281 42.694 1.00 59.68 160 ASP B C 1
ATOM 4077 O O . ASP B 1 160 ? 5.393 78.757 43.297 1.00 66.97 160 ASP B O 1
ATOM 4082 N N . PRO B 1 161 ? 7.156 78.562 41.944 1.00 57.29 161 PRO B N 1
ATOM 4083 C CA . PRO B 1 161 ? 6.934 77.129 41.666 1.00 58.09 161 PRO B CA 1
ATOM 4084 C C . PRO B 1 161 ? 6.668 76.325 42.907 1.00 59.84 161 PRO B C 1
ATOM 4085 O O . PRO B 1 161 ? 5.998 75.275 42.848 1.00 70.51 161 PRO B O 1
ATOM 4089 N N . ALA B 1 162 ? 7.182 76.826 44.023 1.00 61.44 162 ALA B N 1
ATOM 4090 C CA . ALA B 1 162 ? 6.828 76.334 45.350 1.00 62.57 162 ALA B CA 1
ATOM 4091 C C . ALA B 1 162 ? 5.356 75.989 45.509 1.00 59.78 162 ALA B C 1
ATOM 4092 O O . ALA B 1 162 ? 5.040 75.085 46.232 1.00 62.49 162 ALA B O 1
ATOM 4094 N N . PHE B 1 163 ? 4.475 76.709 44.832 1.00 56.85 163 PHE B N 1
ATOM 4095 C CA . PHE B 1 163 ? 3.058 76.554 45.006 1.00 57.30 163 PHE B CA 1
ATOM 4096 C C . PHE B 1 163 ? 2.342 75.813 43.900 1.00 59.05 163 PHE B C 1
ATOM 4097 O O . PHE B 1 163 ? 1.148 75.535 44.064 1.00 64.43 163 PHE B O 1
ATOM 4105 N N . TYR B 1 164 ? 3.015 75.475 42.794 1.00 61.96 164 TYR B N 1
ATOM 4106 C CA . TYR B 1 164 ? 2.337 74.659 41.752 1.00 65.61 164 TYR B CA 1
ATOM 4107 C C . TYR B 1 164 ? 3.005 73.378 41.213 1.00 62.12 164 TYR B C 1
ATOM 4108 O O . TYR B 1 164 ? 2.310 72.527 40.609 1.00 63.31 164 TYR B O 1
ATOM 4117 N N . VAL B 1 165 ? 4.311 73.249 41.405 1.00 58.37 165 VAL B N 1
ATOM 4118 C CA . VAL B 1 165 ? 5.030 72.098 40.882 1.00 61.24 165 VAL B CA 1
ATOM 4119 C C . VAL B 1 165 ? 4.716 70.923 41.757 1.00 61.67 165 VAL B C 1
ATOM 4120 O O . VAL B 1 165 ? 4.700 71.072 42.959 1.00 78.50 165 VAL B O 1
ATOM 4124 N N . LEU B 1 166 ? 4.499 69.762 41.163 1.00 62.94 166 LEU B N 1
ATOM 4125 C CA . LEU B 1 166 ? 3.949 68.648 41.896 1.00 68.88 166 LEU B CA 1
ATOM 4126 C C . LEU B 1 166 ? 4.990 67.584 42.029 1.00 66.74 166 LEU B C 1
ATOM 4127 O O . LEU B 1 166 ? 5.146 66.756 41.138 1.00 62.97 166 LEU B O 1
ATOM 4132 N N . LYS B 1 167 ? 5.713 67.635 43.146 1.00 70.15 167 LYS B N 1
ATOM 4133 C CA . LYS B 1 167 ? 6.769 66.669 43.430 1.00 76.73 167 LYS B CA 1
ATOM 4134 C C . LYS B 1 167 ? 6.157 65.474 44.165 1.00 70.98 167 LYS B C 1
ATOM 4135 O O . LYS B 1 167 ? 5.319 65.649 45.033 1.00 68.80 167 LYS B O 1
ATOM 4141 N N . GLU B 1 168 ? 6.569 64.265 43.791 1.00 66.89 168 GLU B N 1
ATOM 4142 C CA . GLU B 1 168 ? 5.865 63.042 44.211 1.00 65.02 168 GLU B CA 1
ATOM 4143 C C . GLU B 1 168 ? 6.146 62.662 45.654 1.00 60.25 168 GLU B C 1
ATOM 4144 O O . GLU B 1 168 ? 5.255 62.223 46.345 1.00 65.59 168 GLU B O 1
ATOM 4150 N N . ASP B 1 169 ? 7.369 62.852 46.111 1.00 61.80 169 ASP B N 1
ATOM 4151 C CA . ASP B 1 169 ? 7.723 62.560 47.505 1.00 66.33 169 ASP B CA 1
ATOM 4152 C C . ASP B 1 169 ? 7.276 63.598 48.539 1.00 65.77 169 ASP B C 1
ATOM 4153 O O . ASP B 1 169 ? 7.316 63.283 49.719 1.00 72.04 169 ASP B O 1
ATOM 4158 N N . ILE B 1 170 ? 6.898 64.824 48.135 1.00 66.92 170 ILE B N 1
ATOM 4159 C CA . ILE B 1 170 ? 6.502 65.867 49.110 1.00 65.90 170 ILE B CA 1
ATOM 4160 C C . ILE B 1 170 ? 5.318 66.761 48.834 1.00 64.83 170 ILE B C 1
ATOM 4161 O O . ILE B 1 170 ? 4.745 67.260 49.777 1.00 70.53 170 ILE B O 1
ATOM 4166 N N . SER B 1 171 ? 4.941 67.023 47.600 1.00 67.85 171 SER B N 1
ATOM 4167 C CA . SER B 1 171 ? 3.727 67.829 47.425 1.00 74.72 171 SER B CA 1
ATOM 4168 C C . SER B 1 171 ? 2.475 67.175 48.084 1.00 72.03 171 SER B C 1
ATOM 4169 O O . SER B 1 171 ? 2.391 65.951 48.236 1.00 73.49 171 SER B O 1
ATOM 4172 N N . PRO B 1 172 ? 1.525 67.998 48.524 1.00 68.43 172 PRO B N 1
ATOM 4173 C CA . PRO B 1 172 ? 0.370 67.435 49.180 1.00 72.88 172 PRO B CA 1
ATOM 4174 C C . PRO B 1 172 ? -0.738 67.060 48.201 1.00 80.31 172 PRO B C 1
ATOM 4175 O O . PRO B 1 172 ? -0.782 67.564 47.040 1.00 82.08 172 PRO B O 1
ATOM 4179 N N . CYS B 1 173 ? -1.621 66.200 48.717 1.00 74.37 173 CYS B N 1
ATOM 4180 C CA . CYS B 1 173 ? -2.852 65.803 48.065 1.00 70.06 173 CYS B CA 1
ATOM 4181 C C . CYS B 1 173 ? -3.942 66.731 48.559 1.00 67.68 173 CYS B C 1
ATOM 4182 O O . CYS B 1 173 ? -4.354 66.660 49.728 1.00 75.01 173 CYS B O 1
ATOM 4185 N N . ILE B 1 174 ? -4.424 67.588 47.673 1.00 62.54 174 ILE B N 1
ATOM 4186 C CA . ILE B 1 174 ? -5.458 68.544 48.021 1.00 59.65 174 ILE B CA 1
ATOM 4187 C C . ILE B 1 174 ? -6.719 68.280 47.225 1.00 59.28 174 ILE B C 1
ATOM 4188 O O . ILE B 1 174 ? -6.736 68.463 46.011 1.00 59.71 174 ILE B O 1
ATOM 4193 N N . PHE B 1 175 ? -7.780 67.867 47.910 1.00 58.70 175 PHE B N 1
ATOM 4194 C CA . PHE B 1 175 ? -9.070 67.698 47.252 1.00 61.58 175 PHE B CA 1
ATOM 4195 C C . PHE B 1 175 ? -10.108 68.652 47.787 1.00 57.78 175 PHE B C 1
ATOM 4196 O O . PHE B 1 175 ? -9.981 69.169 48.901 1.00 59.63 175 PHE B O 1
ATOM 4204 N N . GLY B 1 176 ? -11.136 68.858 46.971 1.00 53.42 176 GLY B N 1
ATOM 4205 C CA . GLY B 1 176 ? -12.384 69.502 47.381 1.00 53.61 176 GLY B CA 1
ATOM 4206 C C . GLY B 1 176 ? -13.090 68.870 48.578 1.00 55.20 176 GLY B C 1
ATOM 4207 O O . GLY B 1 176 ? -12.712 67.822 49.096 1.00 53.66 176 GLY B O 1
ATOM 4208 N N . SER B 1 177 ? -14.138 69.528 49.033 1.00 56.38 177 SER B N 1
ATOM 4209 C CA . SER B 1 177 ? -14.943 68.978 50.089 1.00 56.91 177 SER B CA 1
ATOM 4210 C C . SER B 1 177 ? -15.650 67.705 49.591 1.00 57.17 177 SER B C 1
ATOM 4211 O O . SER B 1 177 ? -15.586 67.364 48.425 1.00 55.07 177 SER B O 1
ATOM 4214 N N . ILE B 1 178 ? -16.355 67.034 50.484 1.00 64.80 178 ILE B N 1
ATOM 4215 C CA . ILE B 1 178 ? -16.960 65.726 50.193 1.00 68.52 178 ILE B CA 1
ATOM 4216 C C . ILE B 1 178 ? -18.035 65.819 49.120 1.00 70.14 178 ILE B C 1
ATOM 4217 O O . ILE B 1 178 ? -18.121 64.938 48.234 1.00 69.13 178 ILE B O 1
ATOM 4222 N N . GLU B 1 179 ? -18.828 66.894 49.202 1.00 70.08 179 GLU B N 1
ATOM 4223 C CA . GLU B 1 179 ? -19.913 67.143 48.270 1.00 70.71 179 GLU B CA 1
ATOM 4224 C C . GLU B 1 179 ? -19.411 67.294 46.846 1.00 69.79 179 GLU B C 1
ATOM 4225 O O . GLU B 1 179 ? -20.197 67.115 45.922 1.00 74.76 179 GLU B O 1
ATOM 4231 N N . LYS B 1 180 ? -18.130 67.649 46.670 1.00 65.29 180 LYS B N 1
ATOM 4232 C CA . LYS B 1 180 ? -17.485 67.586 45.356 1.00 62.45 180 LYS B CA 1
ATOM 4233 C C . LYS B 1 180 ? -17.084 66.166 45.063 1.00 64.19 180 LYS B C 1
ATOM 4234 O O . LYS B 1 180 ? -15.947 65.734 45.294 1.00 66.92 180 LYS B O 1
ATOM 4240 N N . GLN B 1 181 ? -18.076 65.453 44.540 1.00 66.13 181 GLN B N 1
ATOM 4241 C CA . GLN B 1 181 ? -17.990 64.035 44.235 1.00 65.18 181 GLN B CA 1
ATOM 4242 C C . GLN B 1 181 ? -16.964 63.670 43.153 1.00 62.02 181 GLN B C 1
ATOM 4243 O O . GLN B 1 181 ? -16.607 62.506 43.063 1.00 54.74 181 GLN B O 1
ATOM 4249 N N . ARG B 1 182 ? -16.483 64.616 42.341 1.00 62.29 182 ARG B N 1
ATOM 4250 C CA . ARG B 1 182 ? -15.412 64.291 41.384 1.00 71.71 182 ARG B CA 1
ATOM 4251 C C . ARG B 1 182 ? -14.162 63.677 42.028 1.00 71.52 182 ARG B C 1
ATOM 4252 O O . ARG B 1 182 ? -13.386 62.913 41.401 1.00 74.44 182 ARG B O 1
ATOM 4260 N N . TRP B 1 183 ? -13.942 64.037 43.279 1.00 66.10 183 TRP B N 1
ATOM 4261 C CA . TRP B 1 183 ? -12.761 63.572 43.958 1.00 64.17 183 TRP B CA 1
ATOM 4262 C C . TRP B 1 183 ? -12.915 62.129 44.415 1.00 61.12 183 TRP B C 1
ATOM 4263 O O . TRP B 1 183 ? -11.929 61.514 44.801 1.00 66.92 183 TRP B O 1
ATOM 4274 N N . SER B 1 184 ? -14.124 61.565 44.339 1.00 59.30 184 SER B N 1
ATOM 4275 C CA . SER B 1 184 ? -14.303 60.098 44.444 1.00 60.57 184 SER B CA 1
ATOM 4276 C C . SER B 1 184 ? -13.130 59.340 43.844 1.00 61.09 184 SER B C 1
ATOM 4277 O O . SER B 1 184 ? -12.485 58.532 44.506 1.00 53.10 184 SER B O 1
ATOM 4280 N N . TYR B 1 185 ? -12.854 59.655 42.581 1.00 67.62 185 TYR B N 1
ATOM 4281 C CA . TYR B 1 185 ? -11.778 59.030 41.830 1.00 65.45 185 TYR B CA 1
ATOM 4282 C C . TYR B 1 185 ? -10.427 59.282 42.472 1.00 64.92 185 TYR B C 1
ATOM 4283 O O . TYR B 1 185 ? -9.681 58.349 42.781 1.00 58.72 185 TYR B O 1
ATOM 4292 N N . ALA B 1 186 ? -10.114 60.548 42.686 1.00 63.74 186 ALA B N 1
ATOM 4293 C CA . ALA B 1 186 ? -8.823 60.861 43.271 1.00 64.84 186 ALA B CA 1
ATOM 4294 C C . ALA B 1 186 ? -8.591 60.226 44.668 1.00 66.05 186 ALA B C 1
ATOM 4295 O O . ALA B 1 186 ? -7.501 59.721 44.966 1.00 61.23 186 ALA B O 1
ATOM 4297 N N . CYS B 1 187 ? -9.628 60.241 45.508 1.00 65.13 187 CYS B N 1
ATOM 4298 C CA . CYS B 1 187 ? -9.507 59.755 46.870 1.00 62.34 187 CYS B CA 1
ATOM 4299 C C . CYS B 1 187 ? -9.283 58.259 46.865 1.00 58.44 187 CYS B C 1
ATOM 4300 O O . CYS B 1 187 ? -8.489 57.736 47.633 1.00 60.82 187 CYS B O 1
ATOM 4303 N N . ALA B 1 188 ? -9.978 57.568 45.986 1.00 57.60 188 ALA B N 1
ATOM 4304 C CA . ALA B 1 188 ? -9.773 56.140 45.829 1.00 65.82 188 ALA B CA 1
ATOM 4305 C C . ALA B 1 188 ? -8.358 55.817 45.356 1.00 63.53 188 ALA B C 1
ATOM 4306 O O . ALA B 1 188 ? -7.716 54.876 45.850 1.00 59.12 188 ALA B O 1
ATOM 4308 N N . LYS B 1 189 ? -7.874 56.599 44.398 1.00 63.71 189 LYS B N 1
ATOM 4309 C CA . LYS B 1 189 ? -6.517 56.418 43.907 1.00 68.69 189 LYS B CA 1
ATOM 4310 C C . LYS B 1 189 ? -5.508 56.731 45.016 1.00 67.90 189 LYS B C 1
ATOM 4311 O O . LYS B 1 189 ? -4.511 56.010 45.184 1.00 63.77 189 LYS B O 1
ATOM 4317 N N . GLN B 1 190 ? -5.787 57.783 45.790 1.00 63.97 190 GLN B N 1
ATOM 4318 C CA . GLN B 1 190 ? -4.932 58.114 46.918 1.00 63.42 190 GLN B CA 1
ATOM 4319 C C . GLN B 1 190 ? -4.823 56.933 47.853 1.00 61.99 190 GLN B C 1
ATOM 4320 O O . GLN B 1 190 ? -3.711 56.554 48.195 1.00 64.53 190 GLN B O 1
ATOM 4326 N N . LEU B 1 191 ? -5.958 56.337 48.234 1.00 61.43 191 LEU B N 1
ATOM 4327 C CA . LEU B 1 191 ? -5.943 55.259 49.227 1.00 62.16 191 LEU B CA 1
ATOM 4328 C C . LEU B 1 191 ? -5.242 54.011 48.696 1.00 69.18 191 LEU B C 1
ATOM 4329 O O . LEU B 1 191 ? -4.471 53.377 49.436 1.00 69.91 191 LEU B O 1
ATOM 4334 N N . ILE B 1 192 ? -5.469 53.672 47.423 1.00 66.45 192 ILE B N 1
ATOM 4335 C CA . ILE B 1 192 ? -4.786 52.520 46.867 1.00 75.13 192 ILE B CA 1
ATOM 4336 C C . ILE B 1 192 ? -3.268 52.724 46.884 1.00 73.26 192 ILE B C 1
ATOM 4337 O O . ILE B 1 192 ? -2.516 51.774 47.102 1.00 67.75 192 ILE B O 1
ATOM 4342 N N . GLU B 1 193 ? -2.829 53.961 46.675 1.00 68.89 193 GLU B N 1
ATOM 4343 C CA . GLU B 1 193 ? -1.411 54.262 46.751 1.00 69.95 193 GLU B CA 1
ATOM 4344 C C . GLU B 1 193 ? -0.894 54.073 48.165 1.00 66.30 193 GLU B C 1
ATOM 4345 O O . GLU B 1 193 ? 0.186 53.524 48.348 1.00 64.41 193 GLU B O 1
ATOM 4351 N N . ARG B 1 194 ? -1.654 54.521 49.162 1.00 66.78 194 ARG B N 1
ATOM 4352 C CA . ARG B 1 194 ? -1.186 54.449 50.555 1.00 73.35 194 ARG B CA 1
ATOM 4353 C C . ARG B 1 194 ? -1.130 53.039 51.022 1.00 71.14 194 ARG B C 1
ATOM 4354 O O . ARG B 1 194 ? -0.316 52.702 51.886 1.00 77.24 194 ARG B O 1
ATOM 4362 N N . LEU B 1 195 ? -2.018 52.234 50.454 1.00 70.75 195 LEU B N 1
ATOM 4363 C CA . LEU B 1 195 ? -2.104 50.822 50.768 1.00 73.73 195 LEU B CA 1
ATOM 4364 C C . LEU B 1 195 ? -0.986 50.054 50.112 1.00 73.67 195 LEU B C 1
ATOM 4365 O O . LEU B 1 195 ? -0.390 49.187 50.726 1.00 73.81 195 LEU B O 1
ATOM 4370 N N . VAL B 1 196 ? -0.734 50.347 48.844 1.00 75.75 196 VAL B N 1
ATOM 4371 C CA . VAL B 1 196 ? 0.339 49.686 48.132 1.00 73.79 196 VAL B CA 1
ATOM 4372 C C . VAL B 1 196 ? 1.667 49.990 48.814 1.00 72.70 196 VAL B C 1
ATOM 4373 O O . VAL B 1 196 ? 2.491 49.100 49.032 1.00 74.57 196 VAL B O 1
ATOM 4377 N N . TYR B 1 197 ? 1.849 51.258 49.151 1.00 73.38 197 TYR B N 1
ATOM 4378 C CA . TYR B 1 197 ? 3.053 51.723 49.805 1.00 74.92 197 TYR B CA 1
ATOM 4379 C C . TYR B 1 197 ? 3.171 51.100 51.189 1.00 76.03 197 TYR B C 1
ATOM 4380 O O . TYR B 1 197 ? 4.267 50.747 51.620 1.00 76.76 197 TYR B O 1
ATOM 4389 N N . ALA B 1 198 ? 2.039 50.989 51.875 1.00 80.42 198 ALA B N 1
ATOM 4390 C CA . ALA B 1 198 ? 1.967 50.334 53.178 1.00 85.42 198 ALA B CA 1
ATOM 4391 C C . ALA B 1 198 ? 2.335 48.876 53.068 1.00 82.46 198 ALA B C 1
ATOM 4392 O O . ALA B 1 198 ? 3.153 48.389 53.829 1.00 92.67 198 ALA B O 1
ATOM 4394 N N . GLU B 1 199 ? 1.737 48.187 52.106 1.00 82.06 199 GLU B N 1
ATOM 4395 C CA . GLU B 1 199 ? 2.049 46.789 51.859 1.00 79.06 199 GLU B CA 1
ATOM 4396 C C . GLU B 1 199 ? 3.528 46.615 51.514 1.00 75.65 199 GLU B C 1
ATOM 4397 O O . GLU B 1 199 ? 4.115 45.612 51.862 1.00 87.08 199 GLU B O 1
ATOM 4403 N N . GLY B 1 200 ? 4.126 47.587 50.838 1.00 77.59 200 GLY B N 1
ATOM 4404 C CA . GLY B 1 200 ? 5.570 47.600 50.617 1.00 76.58 200 GLY B CA 1
ATOM 4405 C C . GLY B 1 200 ? 6.352 47.799 51.894 1.00 80.20 200 GLY B C 1
ATOM 4406 O O . GLY B 1 200 ? 7.472 47.318 51.999 1.00 97.63 200 GLY B O 1
ATOM 4407 N N . ALA B 1 201 ? 5.767 48.517 52.851 1.00 79.42 201 ALA B N 1
ATOM 4408 C CA . ALA B 1 201 ? 6.350 48.730 54.176 1.00 76.78 201 ALA B CA 1
ATOM 4409 C C . ALA B 1 201 ? 6.043 47.616 55.184 1.00 76.61 201 ALA B C 1
ATOM 4410 O O . ALA B 1 201 ? 6.958 46.972 55.618 1.00 81.11 201 ALA B O 1
ATOM 4412 N N . GLU B 1 202 ? 4.784 47.399 55.569 1.00 81.09 202 GLU B N 1
ATOM 4413 C CA . GLU B 1 202 ? 4.425 46.354 56.570 1.00 85.60 202 GLU B CA 1
ATOM 4414 C C . GLU B 1 202 ? 4.913 44.933 56.152 1.00 86.95 202 GLU B C 1
ATOM 4415 O O . GLU B 1 202 ? 5.410 44.166 56.995 1.00 101.02 202 GLU B O 1
ATOM 4421 N N . ASN B 1 203 ? 4.778 44.581 54.870 1.00 83.67 203 ASN B N 1
ATOM 4422 C CA . ASN B 1 203 ? 5.416 43.383 54.285 1.00 80.16 203 ASN B CA 1
ATOM 4423 C C . ASN B 1 203 ? 6.301 43.887 53.195 1.00 83.28 203 ASN B C 1
ATOM 4424 O O . ASN B 1 203 ? 6.431 45.101 53.043 1.00 99.04 203 ASN B O 1
ATOM 4429 N N . GLY B 1 204 ? 6.893 42.993 52.412 1.00 78.85 204 GLY B N 1
ATOM 4430 C CA . GLY B 1 204 ? 7.986 43.409 51.540 1.00 82.20 204 GLY B CA 1
ATOM 4431 C C . GLY B 1 204 ? 7.691 43.693 50.084 1.00 82.21 204 GLY B C 1
ATOM 4432 O O . GLY B 1 204 ? 8.614 43.647 49.293 1.00 89.33 204 GLY B O 1
ATOM 4433 N N . LEU B 1 205 ? 6.451 44.035 49.738 1.00 82.53 205 LEU B N 1
ATOM 4434 C CA . LEU B 1 205 ? 6.035 44.115 48.331 1.00 82.75 205 LEU B CA 1
ATOM 4435 C C . LEU B 1 205 ? 6.943 44.986 47.439 1.00 83.28 205 LEU B C 1
ATOM 4436 O O . LEU B 1 205 ? 7.194 46.160 47.735 1.00 82.54 205 LEU B O 1
ATOM 4441 N N . GLU B 1 206 ? 7.446 44.377 46.369 1.00 88.97 206 GLU B N 1
ATOM 4442 C CA . GLU B 1 206 ? 8.186 45.095 45.332 1.00 93.17 206 GLU B CA 1
ATOM 4443 C C . GLU B 1 206 ? 7.153 45.747 44.457 1.00 89.19 206 GLU B C 1
ATOM 4444 O O . GLU B 1 206 ? 6.331 45.057 43.853 1.00 82.40 206 GLU B O 1
ATOM 4450 N N . PHE B 1 207 ? 7.186 47.072 44.397 1.00 91.82 207 PHE B N 1
ATOM 4451 C CA . PHE B 1 207 ? 6.195 47.813 43.624 1.00 91.08 207 PHE B CA 1
ATOM 4452 C C . PHE B 1 207 ? 6.745 49.083 43.017 1.00 88.92 207 PHE B C 1
ATOM 4453 O O . PHE B 1 207 ? 7.778 49.625 43.441 1.00 85.55 207 PHE B O 1
ATOM 4461 N N . THR B 1 208 ? 5.989 49.563 42.042 1.00 87.30 208 THR B N 1
ATOM 4462 C CA . THR B 1 208 ? 6.203 50.870 41.460 1.00 87.86 208 THR B CA 1
ATOM 4463 C C . THR B 1 208 ? 4.821 51.490 41.210 1.00 83.88 208 THR B C 1
ATOM 4464 O O . THR B 1 208 ? 3.875 50.787 40.833 1.00 80.24 208 THR B O 1
ATOM 4468 N N . ILE B 1 209 ? 4.688 52.792 41.445 1.00 79.76 209 ILE B N 1
ATOM 4469 C CA . ILE B 1 209 ? 3.439 53.466 41.144 1.00 79.22 209 ILE B CA 1
ATOM 4470 C C . ILE B 1 209 ? 3.673 54.521 40.082 1.00 81.63 209 ILE B C 1
ATOM 4471 O O . ILE B 1 209 ? 4.656 55.272 40.151 1.00 82.21 209 ILE B O 1
ATOM 4476 N N . VAL B 1 210 ? 2.736 54.576 39.131 1.00 79.76 210 VAL B N 1
ATOM 4477 C CA . VAL B 1 210 ? 2.775 55.482 37.996 1.00 78.04 210 VAL B CA 1
ATOM 4478 C C . VAL B 1 210 ? 1.677 56.530 38.121 1.00 72.60 210 VAL B C 1
ATOM 4479 O O . VAL B 1 210 ? 0.509 56.184 38.292 1.00 69.24 210 VAL B O 1
ATOM 4483 N N . ARG B 1 211 ? 2.051 57.802 38.009 1.00 73.18 211 ARG B N 1
ATOM 4484 C CA . ARG B 1 211 ? 1.089 58.907 37.971 1.00 74.17 211 ARG B CA 1
ATOM 4485 C C . ARG B 1 211 ? 1.133 59.565 36.606 1.00 64.10 211 ARG B C 1
ATOM 4486 O O . ARG B 1 211 ? 1.970 60.433 36.357 1.00 57.11 211 ARG B O 1
ATOM 4494 N N . PRO B 1 212 ? 0.257 59.117 35.698 1.00 64.52 212 PRO B N 1
ATOM 4495 C CA . PRO B 1 212 ? 0.203 59.748 34.401 1.00 64.93 212 PRO B CA 1
ATOM 4496 C C . PRO B 1 212 ? -0.378 61.140 34.518 1.00 62.96 212 PRO B C 1
ATOM 4497 O O . PRO B 1 212 ? -1.369 61.327 35.227 1.00 60.45 212 PRO B O 1
ATOM 4501 N N . PHE B 1 213 ? 0.255 62.092 33.840 1.00 63.38 213 PHE B N 1
ATOM 4502 C CA . PHE B 1 213 ? -0.293 63.429 33.643 1.00 67.86 213 PHE B CA 1
ATOM 4503 C C . PHE B 1 213 ? -0.772 63.470 32.210 1.00 70.60 213 PHE B C 1
ATOM 4504 O O . PHE B 1 213 ? 0.044 63.667 31.286 1.00 87.13 213 PHE B O 1
ATOM 4512 N N . ASN B 1 214 ? -2.076 63.250 32.025 1.00 66.73 214 ASN B N 1
ATOM 4513 C CA . ASN B 1 214 ? -2.746 63.516 30.754 1.00 69.69 214 ASN B CA 1
ATOM 4514 C C . ASN B 1 214 ? -1.994 62.945 29.540 1.00 67.68 214 ASN B C 1
ATOM 4515 O O . ASN B 1 214 ? -1.485 63.682 28.698 1.00 65.37 214 ASN B O 1
ATOM 4520 N N . TRP B 1 215 ? -1.934 61.625 29.458 1.00 65.42 215 TRP B N 1
ATOM 4521 C CA . TRP B 1 215 ? -1.326 60.961 28.308 1.00 64.73 215 TRP B CA 1
ATOM 4522 C C . TRP B 1 215 ? -2.253 61.053 27.096 1.00 61.91 215 TRP B C 1
ATOM 4523 O O . TRP B 1 215 ? -3.439 60.717 27.178 1.00 62.11 215 TRP B O 1
ATOM 4534 N N . ILE B 1 216 ? -1.703 61.489 25.971 1.00 62.38 216 ILE B N 1
ATOM 4535 C CA . ILE B 1 216 ? -2.480 61.742 24.768 1.00 68.33 216 ILE B CA 1
ATOM 4536 C C . ILE B 1 216 ? -1.985 60.876 23.611 1.00 76.31 216 ILE B C 1
ATOM 4537 O O . ILE B 1 216 ? -0.788 60.698 23.426 1.00 80.02 216 ILE B O 1
ATOM 4542 N N . GLY B 1 217 ? -2.915 60.349 22.819 1.00 78.91 217 GLY B N 1
ATOM 4543 C CA . GLY B 1 217 ? -2.560 59.620 21.614 1.00 76.76 217 GLY B CA 1
ATOM 4544 C C . GLY B 1 217 ? -3.698 58.889 20.934 1.00 77.56 217 GLY B C 1
ATOM 4545 O O . GLY B 1 217 ? -4.844 59.067 21.328 1.00 77.79 217 GLY B O 1
ATOM 4546 N N . PRO B 1 218 ? -3.371 58.044 19.935 1.00 82.87 218 PRO B N 1
ATOM 4547 C CA . PRO B 1 218 ? -4.300 57.278 19.150 1.00 85.14 218 PRO B CA 1
ATOM 4548 C C . PRO B 1 218 ? -5.516 56.633 19.784 1.00 82.09 218 PRO B C 1
ATOM 4549 O O . PRO B 1 218 ? -6.605 57.139 19.502 1.00 99.24 218 PRO B O 1
ATOM 4553 N N . ARG B 1 219 ? -5.454 55.555 20.552 1.00 72.90 219 ARG B N 1
ATOM 4554 C CA . ARG B 1 219 ? -6.732 54.874 20.850 1.00 79.70 219 ARG B CA 1
ATOM 4555 C C . ARG B 1 219 ? -7.443 55.343 22.178 1.00 77.63 219 ARG B C 1
ATOM 4556 O O . ARG B 1 219 ? -8.093 54.561 22.904 1.00 69.46 219 ARG B O 1
ATOM 4564 N N . MET B 1 220 ? -7.320 56.623 22.505 1.00 72.85 220 MET B N 1
ATOM 4565 C CA . MET B 1 220 ? -7.818 57.150 23.781 1.00 72.47 220 MET B CA 1
ATOM 4566 C C . MET B 1 220 ? -9.345 57.223 23.751 1.00 68.72 220 MET B C 1
ATOM 4567 O O . MET B 1 220 ? -9.905 57.951 22.967 1.00 68.89 220 MET B O 1
ATOM 4572 N N . ASP B 1 221 ? -9.997 56.466 24.627 1.00 69.11 221 ASP B N 1
ATOM 4573 C CA . ASP B 1 221 ? -11.445 56.568 24.861 1.00 69.70 221 ASP B CA 1
ATOM 4574 C C . ASP B 1 221 ? -12.211 56.221 23.599 1.00 62.10 221 ASP B C 1
ATOM 4575 O O . ASP B 1 221 ? -11.925 55.180 23.015 1.00 64.15 221 ASP B O 1
ATOM 4580 N N . PHE B 1 222 ? -13.132 57.088 23.160 1.00 56.68 222 PHE B N 1
ATOM 4581 C CA . PHE B 1 222 ? -14.077 56.758 22.101 1.00 61.02 222 PHE B CA 1
ATOM 4582 C C . PHE B 1 222 ? -14.681 58.038 21.556 1.00 63.43 222 PHE B C 1
ATOM 4583 O O . PHE B 1 222 ? -14.807 59.012 22.273 1.00 65.49 222 PHE B O 1
ATOM 4591 N N . ILE B 1 223 ? -15.003 58.032 20.272 1.00 67.76 223 ILE B N 1
ATOM 4592 C CA . ILE B 1 223 ? -15.850 59.031 19.646 1.00 67.28 223 ILE B CA 1
ATOM 4593 C C . ILE B 1 223 ? -17.315 58.629 19.863 1.00 68.46 223 ILE B C 1
ATOM 4594 O O . ILE B 1 223 ? -17.714 57.502 19.547 1.00 60.39 223 ILE B O 1
ATOM 4599 N N . PRO B 1 224 ? -18.118 59.535 20.454 1.00 72.65 224 PRO B N 1
ATOM 4600 C CA . PRO B 1 224 ? -19.557 59.287 20.609 1.00 79.05 224 PRO B CA 1
ATOM 4601 C C . PRO B 1 224 ? -20.312 59.080 19.291 1.00 79.94 224 PRO B C 1
ATOM 4602 O O . PRO B 1 224 ? -20.035 59.750 18.327 1.00 82.42 224 PRO B O 1
ATOM 4606 N N . GLY B 1 225 ? -21.257 58.144 19.290 1.00 85.18 225 GLY B N 1
ATOM 4607 C CA . GLY B 1 225 ? -22.108 57.837 18.136 1.00 86.62 225 GLY B CA 1
ATOM 4608 C C . GLY B 1 225 ? -21.437 57.009 17.067 1.00 82.36 225 GLY B C 1
ATOM 4609 O O . GLY B 1 225 ? -22.014 56.809 15.992 1.00 92.05 225 GLY B O 1
ATOM 4610 N N . ILE B 1 226 ? -20.214 56.568 17.359 1.00 71.09 226 ILE B N 1
ATOM 4611 C CA . ILE B 1 226 ? -19.387 55.807 16.383 1.00 69.37 226 ILE B CA 1
ATOM 4612 C C . ILE B 1 226 ? -18.662 54.677 17.110 1.00 66.55 226 ILE B C 1
ATOM 4613 O O . ILE B 1 226 ? -18.940 53.516 16.828 1.00 80.69 226 ILE B O 1
ATOM 4618 N N . ASP B 1 227 ? -17.752 55.045 18.004 1.00 65.69 227 ASP B N 1
ATOM 4619 C CA . ASP B 1 227 ? -16.908 54.100 18.772 1.00 63.76 227 ASP B CA 1
ATOM 4620 C C . ASP B 1 227 ? -17.581 53.779 20.095 1.00 61.88 227 ASP B C 1
ATOM 4621 O O . ASP B 1 227 ? -17.217 52.786 20.709 1.00 66.32 227 ASP B O 1
ATOM 4626 N N . GLY B 1 228 ? -18.495 54.642 20.521 1.00 70.62 228 GLY B N 1
ATOM 4627 C CA . GLY B 1 228 ? -19.163 54.455 21.815 1.00 74.19 228 GLY B CA 1
ATOM 4628 C C . GLY B 1 228 ? -20.479 55.190 21.877 1.00 69.00 228 GLY B C 1
ATOM 4629 O O . GLY B 1 228 ? -20.878 55.772 20.877 1.00 60.96 228 GLY B O 1
ATOM 4630 N N . PRO B 1 229 ? -21.146 55.240 23.040 1.00 68.20 229 PRO B N 1
ATOM 4631 C CA . PRO B 1 229 ? -22.479 55.857 23.133 1.00 67.84 229 PRO B CA 1
ATOM 4632 C C . PRO B 1 229 ? -22.554 57.315 22.697 1.00 65.78 229 PRO B C 1
ATOM 4633 O O . PRO B 1 229 ? -21.634 58.083 22.942 1.00 67.78 229 PRO B O 1
ATOM 4637 N N . SER B 1 230 ? -23.648 57.663 22.030 1.00 63.23 230 SER B N 1
ATOM 4638 C CA . SER B 1 230 ? -23.861 59.020 21.531 1.00 64.62 230 SER B CA 1
ATOM 4639 C C . SER B 1 230 ? -23.919 60.028 22.650 1.00 66.17 230 SER B C 1
ATOM 4640 O O . SER B 1 230 ? -23.308 61.088 22.578 1.00 66.70 230 SER B O 1
ATOM 4643 N N . GLU B 1 231 ? -24.610 59.681 23.723 1.00 75.75 231 GLU B N 1
ATOM 4644 C CA . GLU B 1 231 ? -24.706 60.578 24.867 1.00 73.98 231 GLU B CA 1
ATOM 4645 C C . GLU B 1 231 ? -23.490 60.508 25.809 1.00 72.56 231 GLU B C 1
ATOM 4646 O O . GLU B 1 231 ? -23.364 61.372 26.667 1.00 74.36 231 GLU B O 1
ATOM 4652 N N . GLY B 1 232 ? -22.574 59.551 25.616 1.00 69.34 232 GLY B N 1
ATOM 4653 C CA . GLY B 1 232 ? -21.278 59.475 26.355 1.00 72.69 232 GLY B CA 1
ATOM 4654 C C . GLY B 1 232 ? -20.349 60.694 26.388 1.00 74.11 232 GLY B C 1
ATOM 4655 O O . GLY B 1 232 ? -20.405 61.570 25.500 1.00 71.85 232 GLY B O 1
ATOM 4656 N N . VAL B 1 233 ? -19.497 60.750 27.426 1.00 75.52 233 VAL B N 1
ATOM 4657 C CA . VAL B 1 233 ? -18.601 61.910 27.669 1.00 67.93 233 VAL B CA 1
ATOM 4658 C C . VAL B 1 233 ? -17.189 61.492 28.077 1.00 70.40 233 VAL B C 1
ATOM 4659 O O . VAL B 1 233 ? -16.887 61.256 29.251 1.00 68.15 233 VAL B O 1
ATOM 4663 N N . PRO B 1 234 ? -16.292 61.454 27.095 1.00 78.04 234 PRO B N 1
ATOM 4664 C CA . PRO B 1 234 ? -14.936 61.087 27.413 1.00 82.51 234 PRO B CA 1
ATOM 4665 C C . PRO B 1 234 ? -14.038 62.264 27.903 1.00 81.11 234 PRO B C 1
ATOM 4666 O O . PRO B 1 234 ? -14.497 63.313 28.416 1.00 75.63 234 PRO B O 1
ATOM 4670 N N . ARG B 1 235 ? -12.746 62.003 27.823 1.00 78.79 235 ARG B N 1
ATOM 4671 C CA . ARG B 1 235 ? -11.760 62.941 28.197 1.00 83.04 235 ARG B CA 1
ATOM 4672 C C . ARG B 1 235 ? -11.464 63.825 27.026 1.00 78.46 235 ARG B C 1
ATOM 4673 O O . ARG B 1 235 ? -11.667 63.462 25.881 1.00 73.86 235 ARG B O 1
ATOM 4681 N N . VAL B 1 236 ? -10.915 64.981 27.356 1.00 77.19 236 VAL B N 1
ATOM 4682 C CA . VAL B 1 236 ? -10.905 66.127 26.486 1.00 73.26 236 VAL B CA 1
ATOM 4683 C C . VAL B 1 236 ? -10.376 65.861 25.081 1.00 74.01 236 VAL B C 1
ATOM 4684 O O . VAL B 1 236 ? -10.873 66.464 24.118 1.00 73.31 236 VAL B O 1
ATOM 4688 N N . LEU B 1 237 ? -9.393 64.974 24.949 1.00 74.28 237 LEU B N 1
ATOM 4689 C CA . LEU B 1 237 ? -8.917 64.647 23.615 1.00 82.06 237 LEU B CA 1
ATOM 4690 C C . LEU B 1 237 ? -10.082 64.190 22.742 1.00 73.49 237 LEU B C 1
ATOM 4691 O O . LEU B 1 237 ? -10.387 64.789 21.705 1.00 63.96 237 LEU B O 1
ATOM 4696 N N . ALA B 1 238 ? -10.731 63.126 23.195 1.00 69.42 238 ALA B N 1
ATOM 4697 C CA . ALA B 1 238 ? -11.833 62.538 22.459 1.00 66.03 238 ALA B CA 1
ATOM 4698 C C . ALA B 1 238 ? -12.990 63.518 22.250 1.00 63.47 238 ALA B C 1
ATOM 4699 O O . ALA B 1 238 ? -13.581 63.540 21.174 1.00 64.67 238 ALA B O 1
ATOM 4701 N N . CYS B 1 239 ? -13.286 64.345 23.252 1.00 70.23 239 CYS B N 1
ATOM 4702 C CA . CYS B 1 239 ? -14.417 65.283 23.171 1.00 73.93 239 CYS B CA 1
ATOM 4703 C C . CYS B 1 239 ? -14.197 66.285 22.058 1.00 71.59 239 CYS B C 1
ATOM 4704 O O . CYS B 1 239 ? -15.072 66.491 21.216 1.00 66.97 239 CYS B O 1
ATOM 4707 N N . PHE B 1 240 ? -13.020 66.897 22.057 1.00 71.21 240 PHE B N 1
ATOM 4708 C CA . PHE B 1 240 ? -12.663 67.839 21.010 1.00 73.01 240 PHE B CA 1
ATOM 4709 C C . PHE B 1 240 ? -12.476 67.134 19.671 1.00 72.42 240 PHE B C 1
ATOM 4710 O O . PHE B 1 240 ? -12.876 67.670 18.642 1.00 69.33 240 PHE B O 1
ATOM 4718 N N . SER B 1 241 ? -11.898 65.934 19.672 1.00 66.76 241 SER B N 1
ATOM 4719 C CA . SER B 1 241 ? -11.821 65.160 18.440 1.00 67.05 241 SER B CA 1
ATOM 4720 C C . SER B 1 241 ? -13.201 65.070 17.804 1.00 65.00 241 SER B C 1
ATOM 4721 O O . SER B 1 241 ? -13.364 65.392 16.638 1.00 72.33 241 SER B O 1
ATOM 4724 N N . ASN B 1 242 ? -14.200 64.675 18.585 1.00 70.83 242 ASN B N 1
ATOM 4725 C CA . ASN B 1 242 ? -15.572 64.554 18.074 1.00 74.19 242 ASN B CA 1
ATOM 4726 C C . ASN B 1 242 ? -16.066 65.913 17.537 1.00 69.78 242 ASN B C 1
ATOM 4727 O O . ASN B 1 242 ? -16.478 66.012 16.387 1.00 71.15 242 ASN B O 1
ATOM 4732 N N . ASN B 1 243 ? -15.941 66.961 18.338 1.00 71.00 243 ASN B N 1
ATOM 4733 C CA . ASN B 1 243 ? -16.306 68.322 17.925 1.00 77.73 243 ASN B CA 1
ATOM 4734 C C . ASN B 1 243 ? -15.730 68.745 16.546 1.00 75.94 243 ASN B C 1
ATOM 4735 O O . ASN B 1 243 ? -16.401 69.395 15.733 1.00 72.17 243 ASN B O 1
ATOM 4740 N N . LEU B 1 244 ? -14.490 68.357 16.293 1.00 75.22 244 LEU B N 1
ATOM 4741 C CA . LEU B 1 244 ? -13.811 68.704 15.049 1.00 78.89 244 LEU B CA 1
ATOM 4742 C C . LEU B 1 244 ? -14.309 67.891 13.865 1.00 79.22 244 LEU B C 1
ATOM 4743 O O . LEU B 1 244 ? -14.573 68.449 12.789 1.00 78.21 244 LEU B O 1
ATOM 4748 N N . LEU B 1 245 ? -14.396 66.575 14.075 1.00 69.61 245 LEU B N 1
ATOM 4749 C CA . LEU B 1 245 ? -14.921 65.628 13.086 1.00 66.59 245 LEU B CA 1
ATOM 4750 C C . LEU B 1 245 ? -16.328 65.973 12.603 1.00 66.71 245 LEU B C 1
ATOM 4751 O O . LEU B 1 245 ? -16.666 65.758 11.456 1.00 67.07 245 LEU B O 1
ATOM 4756 N N . ARG B 1 246 ? -17.146 66.497 13.499 1.00 70.58 246 ARG B N 1
ATOM 4757 C CA . ARG B 1 246 ? -18.504 66.876 13.171 1.00 69.68 246 ARG B CA 1
ATOM 4758 C C . ARG B 1 246 ? -18.591 68.347 12.854 1.00 69.15 246 ARG B C 1
ATOM 4759 O O . ARG B 1 246 ? -19.681 68.884 12.702 1.00 79.12 246 ARG B O 1
ATOM 4767 N N . ARG B 1 247 ? -17.466 69.028 12.773 1.00 68.53 247 ARG B N 1
ATOM 4768 C CA . ARG B 1 247 ? -17.465 70.467 12.551 1.00 79.30 247 ARG B CA 1
ATOM 4769 C C . ARG B 1 247 ? -18.327 71.280 13.513 1.00 73.76 247 ARG B C 1
ATOM 4770 O O . ARG B 1 247 ? -18.693 72.400 13.189 1.00 70.58 247 ARG B O 1
ATOM 4778 N N . GLU B 1 248 ? -18.649 70.754 14.690 1.00 75.05 248 GLU B N 1
ATOM 4779 C CA . GLU B 1 248 ? -19.292 71.607 15.710 1.00 76.07 248 GLU B CA 1
ATOM 4780 C C . GLU B 1 248 ? -18.193 72.356 16.410 1.00 72.60 248 GLU B C 1
ATOM 4781 O O . GLU B 1 248 ? -17.033 71.964 16.299 1.00 67.81 248 GLU B O 1
ATOM 4787 N N . PRO B 1 249 ? -18.538 73.455 17.106 1.00 74.90 249 PRO B N 1
ATOM 4788 C CA . PRO B 1 249 ? -17.564 74.107 17.983 1.00 77.58 249 PRO B CA 1
ATOM 4789 C C . PRO B 1 249 ? -17.176 73.253 19.194 1.00 75.54 249 PRO B C 1
ATOM 4790 O O . PRO B 1 249 ? -17.904 72.318 19.565 1.00 65.63 249 PRO B O 1
ATOM 4794 N N . LEU B 1 250 ? -16.022 73.581 19.779 1.00 78.97 250 LEU B N 1
ATOM 4795 C CA . LEU B 1 250 ? -15.477 72.843 20.920 1.00 78.15 250 LEU B CA 1
ATOM 4796 C C . LEU B 1 250 ? -16.049 73.423 22.205 1.00 78.63 250 LEU B C 1
ATOM 4797 O O . LEU B 1 250 ? -15.863 74.608 22.503 1.00 71.44 250 LEU B O 1
ATOM 4802 N N . LYS B 1 251 ? -16.754 72.575 22.952 1.00 82.09 251 LYS B N 1
ATOM 4803 C CA . LYS B 1 251 ? -17.337 72.954 24.226 1.00 77.34 251 LYS B CA 1
ATOM 4804 C C . LYS B 1 251 ? -16.209 73.195 25.271 1.00 72.37 251 LYS B C 1
ATOM 4805 O O . LYS B 1 251 ? -15.455 72.277 25.592 1.00 73.93 251 LYS B O 1
ATOM 4811 N N . LEU B 1 252 ? -16.082 74.424 25.784 1.00 68.31 252 LEU B N 1
ATOM 4812 C CA . LEU B 1 252 ? -15.074 74.767 26.828 1.00 67.34 252 LEU B CA 1
ATOM 4813 C C . LEU B 1 252 ? -15.682 74.907 28.213 1.00 64.14 252 LEU B C 1
ATOM 4814 O O . LEU B 1 252 ? -16.358 75.891 28.476 1.00 64.41 252 LEU B O 1
ATOM 4819 N N . VAL B 1 253 ? -15.381 73.980 29.122 1.00 67.37 253 VAL B N 1
ATOM 4820 C CA . VAL B 1 253 ? -16.071 73.915 30.433 1.00 67.49 253 VAL B CA 1
ATOM 4821 C C . VAL B 1 253 ? -15.619 75.027 31.384 1.00 64.72 253 VAL B C 1
ATOM 4822 O O . VAL B 1 253 ? -14.444 75.118 31.727 1.00 67.84 253 VAL B O 1
ATOM 4826 N N . ASP B 1 254 ? -16.575 75.863 31.792 1.00 67.88 254 ASP B N 1
ATOM 4827 C CA . ASP B 1 254 ? -16.331 77.137 32.491 1.00 71.25 254 ASP B CA 1
ATOM 4828 C C . ASP B 1 254 ? -15.189 77.963 31.883 1.00 67.86 254 ASP B C 1
ATOM 4829 O O . ASP B 1 254 ? -14.334 78.493 32.579 1.00 66.69 254 ASP B O 1
ATOM 4834 N N . GLY B 1 255 ? -15.198 78.048 30.557 1.00 66.71 255 GLY B N 1
ATOM 4835 C CA . GLY B 1 255 ? -14.260 78.854 29.803 1.00 65.96 255 GLY B CA 1
ATOM 4836 C C . GLY B 1 255 ? -12.868 78.302 29.707 1.00 66.27 255 GLY B C 1
ATOM 4837 O O . GLY B 1 255 ? -11.935 79.033 29.394 1.00 65.63 255 GLY B O 1
ATOM 4838 N N . GLY B 1 256 ? -12.717 77.021 29.993 1.00 68.88 256 GLY B N 1
ATOM 4839 C CA . GLY B 1 256 ? -11.456 76.310 29.828 1.00 77.81 256 GLY B CA 1
ATOM 4840 C C . GLY B 1 256 ? -10.191 76.995 30.301 1.00 74.83 256 GLY B C 1
ATOM 4841 O O . GLY B 1 256 ? -9.153 76.901 29.627 1.00 70.11 256 GLY B O 1
ATOM 4842 N N . GLU B 1 257 ? -10.262 77.671 31.448 1.00 72.10 257 GLU B N 1
ATOM 4843 C CA . GLU B 1 257 ? -9.095 78.395 31.925 1.00 70.97 257 GLU B CA 1
ATOM 4844 C C . GLU B 1 257 ? -8.142 77.543 32.768 1.00 62.27 257 GLU B C 1
ATOM 4845 O O . GLU B 1 257 ? -7.011 77.934 32.975 1.00 54.67 257 GLU B O 1
ATOM 4851 N N . SER B 1 258 ? -8.563 76.358 33.209 1.00 65.89 258 SER B N 1
ATOM 4852 C CA . SER B 1 258 ? -7.636 75.410 33.871 1.00 64.90 258 SER B CA 1
ATOM 4853 C C . SER B 1 258 ? -6.547 75.001 32.905 1.00 60.52 258 SER B C 1
ATOM 4854 O O . SER B 1 258 ? -6.730 75.071 31.698 1.00 59.54 258 SER B O 1
ATOM 4857 N N . GLN B 1 259 ? -5.429 74.561 33.461 1.00 60.68 259 GLN B N 1
ATOM 4858 C CA . GLN B 1 259 ? -4.242 74.183 32.709 1.00 64.92 259 GLN B CA 1
ATOM 4859 C C . GLN B 1 259 ? -3.927 72.728 32.851 1.00 65.04 259 GLN B C 1
ATOM 4860 O O . GLN B 1 259 ? -4.339 72.093 33.814 1.00 68.59 259 GLN B O 1
ATOM 4866 N N . ARG B 1 260 ? -3.194 72.211 31.872 1.00 66.21 260 ARG B N 1
ATOM 4867 C CA . ARG B 1 260 ? -2.808 70.816 31.842 1.00 68.23 260 ARG B CA 1
ATOM 4868 C C . ARG B 1 260 ? -1.490 70.692 31.124 1.00 66.34 260 ARG B C 1
ATOM 4869 O O . ARG B 1 260 ? -1.085 71.608 30.426 1.00 52.78 260 ARG B O 1
ATOM 4877 N N . THR B 1 261 ? -0.849 69.543 31.308 1.00 70.14 261 THR B N 1
ATOM 4878 C CA . THR B 1 261 ? 0.326 69.180 30.560 1.00 69.25 261 THR B CA 1
ATOM 4879 C C . THR B 1 261 ? 0.206 67.811 29.939 1.00 68.29 261 THR B C 1
ATOM 4880 O O . THR B 1 261 ? 0.286 66.774 30.618 1.00 68.77 261 THR B O 1
ATOM 4884 N N . PHE B 1 262 ? 0.157 67.827 28.625 1.00 63.92 262 PHE B N 1
ATOM 4885 C CA . PHE B 1 262 ? -0.002 66.626 27.849 1.00 65.34 262 PHE B CA 1
ATOM 4886 C C . PHE B 1 262 ? 1.330 66.023 27.443 1.00 64.04 262 PHE B C 1
ATOM 4887 O O . PHE B 1 262 ? 2.228 66.743 27.047 1.00 75.05 262 PHE B O 1
ATOM 4895 N N . VAL B 1 263 ? 1.454 64.709 27.535 1.00 57.68 263 VAL B N 1
ATOM 4896 C CA . VAL B 1 263 ? 2.637 64.034 27.035 1.00 59.96 263 VAL B CA 1
ATOM 4897 C C . VAL B 1 263 ? 2.199 63.093 25.934 1.00 62.67 263 VAL B C 1
ATOM 4898 O O . VAL B 1 263 ? 1.100 62.540 25.987 1.00 55.67 263 VAL B O 1
ATOM 4902 N N . TYR B 1 264 ? 3.043 62.926 24.926 1.00 71.73 264 TYR B N 1
ATOM 4903 C CA . TYR B 1 264 ? 2.712 61.991 23.839 1.00 79.15 264 TYR B CA 1
ATOM 4904 C C . TYR B 1 264 ? 2.702 60.553 24.375 1.00 71.41 264 TYR B C 1
ATOM 4905 O O . TYR B 1 264 ? 3.574 60.167 25.152 1.00 67.39 264 TYR B O 1
ATOM 4914 N N . ILE B 1 265 ? 1.695 59.782 23.986 1.00 67.78 265 ILE B N 1
ATOM 4915 C CA . ILE B 1 265 ? 1.582 58.394 24.424 1.00 73.14 265 ILE B CA 1
ATOM 4916 C C . ILE B 1 265 ? 2.869 57.609 24.199 1.00 73.32 265 ILE B C 1
ATOM 4917 O O . ILE B 1 265 ? 3.265 56.805 25.051 1.00 71.90 265 ILE B O 1
ATOM 4922 N N . ASN B 1 266 ? 3.531 57.855 23.071 1.00 75.22 266 ASN B N 1
ATOM 4923 C CA . ASN B 1 266 ? 4.744 57.105 22.762 1.00 80.12 266 ASN B CA 1
ATOM 4924 C C . ASN B 1 266 ? 5.862 57.453 23.726 1.00 73.55 266 ASN B C 1
ATOM 4925 O O . ASN B 1 266 ? 6.555 56.547 24.206 1.00 71.38 266 ASN B O 1
ATOM 4930 N N . ASP B 1 267 ? 5.985 58.740 24.053 1.00 67.82 267 ASP B N 1
ATOM 4931 C CA . ASP B 1 267 ? 6.964 59.180 25.046 1.00 66.15 267 ASP B CA 1
ATOM 4932 C C . ASP B 1 267 ? 6.704 58.455 26.372 1.00 68.45 267 ASP B C 1
ATOM 4933 O O . ASP B 1 267 ? 7.633 57.966 27.007 1.00 64.54 267 ASP B O 1
ATOM 4938 N N . ALA B 1 268 ? 5.435 58.400 26.780 1.00 74.02 268 ALA B N 1
ATOM 4939 C CA . ALA B 1 268 ? 5.063 57.836 28.092 1.00 78.44 268 ALA B CA 1
ATOM 4940 C C . ALA B 1 268 ? 5.373 56.361 28.176 1.00 76.30 268 ALA B C 1
ATOM 4941 O O . ALA B 1 268 ? 5.820 55.870 29.214 1.00 71.78 268 ALA B O 1
ATOM 4943 N N . ILE B 1 269 ? 5.145 55.651 27.084 1.00 71.73 269 ILE B N 1
ATOM 4944 C CA . ILE B 1 269 ? 5.346 54.217 27.117 1.00 74.57 269 ILE B CA 1
ATOM 4945 C C . ILE B 1 269 ? 6.827 53.856 27.289 1.00 76.07 269 ILE B C 1
ATOM 4946 O O . ILE B 1 269 ? 7.175 52.865 27.961 1.00 59.45 269 ILE B O 1
ATOM 4951 N N . GLU B 1 270 ? 7.691 54.676 26.698 1.00 84.21 270 GLU B N 1
ATOM 4952 C CA . GLU B 1 270 ? 9.120 54.533 26.897 1.00 89.49 270 GLU B CA 1
ATOM 4953 C C . GLU B 1 270 ? 9.398 54.527 28.413 1.00 89.06 270 GLU B C 1
ATOM 4954 O O . GLU B 1 270 ? 10.039 53.598 28.922 1.00 82.95 270 GLU B O 1
ATOM 4960 N N . ALA B 1 271 ? 8.836 55.506 29.128 1.00 85.23 271 ALA B N 1
ATOM 4961 C CA . ALA B 1 271 ? 8.952 55.563 30.587 1.00 83.18 271 ALA B CA 1
ATOM 4962 C C . ALA B 1 271 ? 8.562 54.240 31.229 1.00 76.67 271 ALA B C 1
ATOM 4963 O O . ALA B 1 271 ? 9.349 53.615 31.937 1.00 79.37 271 ALA B O 1
ATOM 4965 N N . VAL B 1 272 ? 7.361 53.789 30.933 1.00 73.99 272 VAL B N 1
ATOM 4966 C CA . VAL B 1 272 ? 6.882 52.550 31.524 1.00 86.04 272 VAL B CA 1
ATOM 4967 C C . VAL B 1 272 ? 7.848 51.404 31.274 1.00 85.62 272 VAL B C 1
ATOM 4968 O O . VAL B 1 272 ? 8.105 50.598 32.167 1.00 85.93 272 VAL B O 1
ATOM 4972 N N . LEU B 1 273 ? 8.378 51.343 30.058 1.00 88.19 273 LEU B N 1
ATOM 4973 C CA . LEU B 1 273 ? 9.291 50.272 29.681 1.00 90.94 273 LEU B CA 1
ATOM 4974 C C . LEU B 1 273 ? 10.539 50.273 30.577 1.00 86.28 273 LEU B C 1
ATOM 4975 O O . LEU B 1 273 ? 10.968 49.223 31.072 1.00 81.71 273 LEU B O 1
ATOM 4980 N N . LEU B 1 274 ? 11.090 51.459 30.812 1.00 77.44 274 LEU B N 1
ATOM 4981 C CA . LEU B 1 274 ? 12.269 51.591 31.662 1.00 76.45 274 LEU B CA 1
ATOM 4982 C C . LEU B 1 274 ? 12.016 51.040 33.053 1.00 74.46 274 LEU B C 1
ATOM 4983 O O . LEU B 1 274 ? 12.885 50.394 33.624 1.00 71.92 274 LEU B O 1
ATOM 4988 N N . MET B 1 275 ? 10.813 51.296 33.569 1.00 81.67 275 MET B N 1
ATOM 4989 C CA . MET B 1 275 ? 10.372 50.774 34.872 1.00 86.38 275 MET B CA 1
ATOM 4990 C C . MET B 1 275 ? 10.287 49.271 34.825 1.00 88.13 275 MET B C 1
ATOM 4991 O O . MET B 1 275 ? 10.670 48.606 35.777 1.00 94.64 275 MET B O 1
ATOM 4996 N N . ILE B 1 276 ? 9.762 48.739 33.729 1.00 90.00 276 ILE B N 1
ATOM 4997 C CA . ILE B 1 276 ? 9.683 47.300 33.586 1.00 92.08 276 ILE B CA 1
ATOM 4998 C C . ILE B 1 276 ? 11.096 46.728 33.662 1.00 92.79 276 ILE B C 1
ATOM 4999 O O . ILE B 1 276 ? 11.351 45.853 34.473 1.00 96.15 276 ILE B O 1
ATOM 5004 N N . GLU B 1 277 ? 12.024 47.272 32.879 1.00 86.91 277 GLU B N 1
ATOM 5005 C CA . GLU B 1 277 ? 13.328 46.634 32.716 1.00 89.08 277 GLU B CA 1
ATOM 5006 C C . GLU B 1 277 ? 14.400 47.070 33.7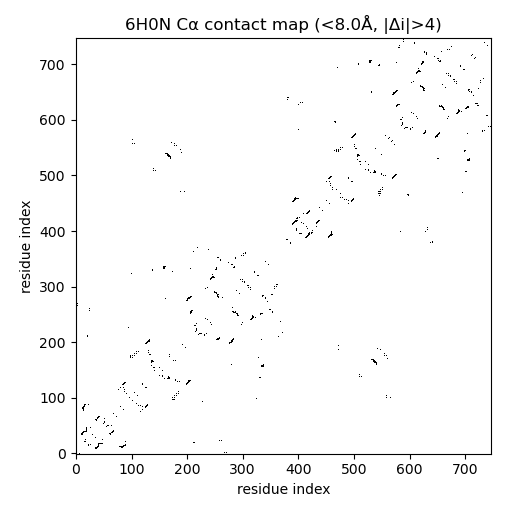42 1.00 88.36 277 GLU B C 1
ATOM 5007 O O . GLU B 1 277 ? 15.518 46.553 33.715 1.00 104.52 277 GLU B O 1
ATOM 5013 N N . ASN B 1 278 ? 14.068 47.971 34.664 1.00 83.00 278 ASN B N 1
ATOM 5014 C CA . ASN B 1 278 ? 15.001 48.370 35.727 1.00 83.99 278 ASN B CA 1
ATOM 5015 C C . ASN B 1 278 ? 14.424 48.306 37.132 1.00 88.29 278 ASN B C 1
ATOM 5016 O O . ASN B 1 278 ? 14.422 49.319 37.843 1.00 79.14 278 ASN B O 1
ATOM 5021 N N . PRO B 1 279 ? 13.967 47.114 37.554 1.00 93.49 279 PRO B N 1
ATOM 5022 C CA . PRO B 1 279 ? 13.319 46.972 38.872 1.00 94.43 279 PRO B CA 1
ATOM 5023 C C . PRO B 1 279 ? 14.203 47.478 40.026 1.00 90.99 279 PRO B C 1
ATOM 5024 O O . PRO B 1 279 ? 13.700 48.024 41.020 1.00 80.79 279 PRO B O 1
ATOM 5028 N N . GLU B 1 280 ? 15.511 47.321 39.860 1.00 93.20 280 GLU B N 1
ATOM 5029 C CA . GLU B 1 280 ? 16.468 47.922 40.761 1.00 102.96 280 GLU B CA 1
ATOM 5030 C C . GLU B 1 280 ? 16.207 49.417 41.022 1.00 102.15 280 GLU B C 1
ATOM 5031 O O . GLU B 1 280 ? 16.346 49.839 42.141 1.00 108.51 280 GLU B O 1
ATOM 5037 N N . ARG B 1 281 ? 15.780 50.194 40.033 1.00 99.93 281 ARG B N 1
ATOM 5038 C CA . ARG B 1 281 ? 15.551 51.647 40.228 1.00 97.56 281 ARG B CA 1
ATOM 5039 C C . ARG B 1 281 ? 14.119 52.104 40.386 1.00 92.32 281 ARG B C 1
ATOM 5040 O O . ARG B 1 281 ? 13.867 53.273 40.696 1.00 91.03 281 ARG B O 1
ATOM 5048 N N . ALA B 1 282 ? 13.194 51.199 40.124 1.00 90.71 282 ALA B N 1
ATOM 5049 C CA . ALA B 1 282 ? 11.783 51.524 40.110 1.00 97.43 282 ALA B CA 1
ATOM 5050 C C . ALA B 1 282 ? 11.053 50.963 41.313 1.00 97.03 282 ALA B C 1
ATOM 5051 O O . ALA B 1 282 ? 10.031 51.523 41.728 1.00 88.26 282 ALA B O 1
ATOM 5053 N N . ASN B 1 283 ? 11.543 49.844 41.847 1.00 98.06 283 ASN B N 1
ATOM 5054 C CA . ASN B 1 283 ? 10.947 49.279 43.049 1.00 93.80 283 ASN B CA 1
ATOM 5055 C C . ASN B 1 283 ? 11.113 50.302 44.130 1.00 86.03 283 ASN B C 1
ATOM 5056 O O . ASN B 1 283 ? 12.138 50.973 44.190 1.00 84.14 283 ASN B O 1
ATOM 5061 N N . GLY B 1 284 ? 10.085 50.466 44.943 1.00 83.16 284 GLY B N 1
ATOM 5062 C CA . GLY B 1 284 ? 10.095 51.500 45.943 1.00 84.65 284 GLY B CA 1
ATOM 5063 C C . GLY B 1 284 ? 9.301 52.677 45.448 1.00 82.42 284 GLY B C 1
ATOM 5064 O O . GLY B 1 284 ? 8.321 53.002 46.064 1.00 85.16 284 GLY B O 1
ATOM 5065 N N . HIS B 1 285 ? 9.666 53.255 44.299 1.00 86.72 285 HIS B N 1
ATOM 5066 C CA . HIS B 1 285 ? 9.271 54.646 43.935 1.00 85.17 285 HIS B CA 1
ATOM 5067 C C . HIS B 1 285 ? 7.868 54.908 43.323 1.00 79.10 285 HIS B C 1
ATOM 5068 O O . HIS B 1 285 ? 7.168 53.995 42.862 1.00 71.65 285 HIS B O 1
ATOM 5075 N N . ILE B 1 286 ? 7.482 56.185 43.375 1.00 75.46 286 ILE B N 1
ATOM 5076 C CA . ILE B 1 286 ? 6.310 56.727 42.714 1.00 70.18 286 ILE B CA 1
ATOM 5077 C C . ILE B 1 286 ? 6.837 57.721 41.683 1.00 74.87 286 ILE B C 1
ATOM 5078 O O . ILE B 1 286 ? 7.743 58.495 41.982 1.00 77.80 286 ILE B O 1
ATOM 5083 N N . PHE B 1 287 ? 6.240 57.708 40.489 1.00 80.03 287 PHE B N 1
ATOM 5084 C CA . PHE B 1 287 ? 6.762 58.414 39.312 1.00 78.62 287 PHE B CA 1
ATOM 5085 C C . PHE B 1 287 ? 5.713 59.257 38.568 1.00 75.13 287 PHE B C 1
ATOM 5086 O O . PHE B 1 287 ? 4.694 58.750 38.110 1.00 68.74 287 PHE B O 1
ATOM 5094 N N . ASN B 1 288 ? 6.003 60.541 38.430 1.00 75.51 288 ASN B N 1
ATOM 5095 C CA . ASN B 1 288 ? 5.257 61.420 37.555 1.00 75.87 288 ASN B CA 1
ATOM 5096 C C . ASN B 1 288 ? 5.665 61.161 36.123 1.00 73.59 288 ASN B C 1
ATOM 5097 O O . ASN B 1 288 ? 6.820 61.362 35.737 1.00 80.07 288 ASN B O 1
ATOM 5102 N N . VAL B 1 289 ? 4.716 60.763 35.308 1.00 71.07 289 VAL B N 1
ATOM 5103 C CA . VAL B 1 289 ? 4.992 60.698 33.907 1.00 73.62 289 VAL B CA 1
ATOM 5104 C C . VAL B 1 289 ? 4.145 61.746 33.216 1.00 74.99 289 VAL B C 1
ATOM 5105 O O . VAL B 1 289 ? 2.933 61.564 33.047 1.00 71.11 289 VAL B O 1
ATOM 5109 N N . GLY B 1 290 ? 4.793 62.848 32.858 1.00 75.04 290 GLY B N 1
ATOM 5110 C CA . GLY B 1 290 ? 4.137 63.931 32.135 1.00 79.71 290 GLY B CA 1
ATOM 5111 C C . GLY B 1 290 ? 5.198 64.771 31.463 1.00 80.56 290 GLY B C 1
ATOM 5112 O O . GLY B 1 290 ? 6.399 64.548 31.675 1.00 72.77 290 GLY B O 1
ATOM 5113 N N . ASN B 1 291 ? 4.756 65.730 30.657 1.00 76.72 291 ASN B N 1
ATOM 5114 C CA . ASN B 1 291 ? 5.682 66.561 29.912 1.00 73.01 291 ASN B CA 1
ATOM 5115 C C . ASN B 1 291 ? 5.419 67.999 30.305 1.00 70.85 291 ASN B C 1
ATOM 5116 O O . ASN B 1 291 ? 4.471 68.629 29.841 1.00 67.28 291 ASN B O 1
ATOM 5121 N N . PRO B 1 292 ? 6.283 68.543 31.156 1.00 71.02 292 PRO B N 1
ATOM 5122 C CA . PRO B 1 292 ? 6.017 69.862 31.697 1.00 67.44 292 PRO B CA 1
ATOM 5123 C C . PRO B 1 292 ? 6.129 70.941 30.689 1.00 63.58 292 PRO B C 1
ATOM 5124 O O . PRO B 1 292 ? 5.681 72.031 30.969 1.00 62.85 292 PRO B O 1
ATOM 5128 N N . ASN B 1 293 ? 6.700 70.661 29.534 1.00 63.94 293 ASN B N 1
ATOM 5129 C CA . ASN B 1 293 ? 6.843 71.717 28.550 1.00 71.92 293 ASN B CA 1
ATOM 5130 C C . ASN B 1 293 ? 5.614 71.977 27.704 1.00 73.23 293 ASN B C 1
ATOM 5131 O O . ASN B 1 293 ? 5.430 73.103 27.198 1.00 77.32 293 ASN B O 1
ATOM 5136 N N . ASN B 1 294 ? 4.765 70.952 27.595 1.00 74.99 294 ASN B N 1
ATOM 5137 C CA . ASN B 1 294 ? 3.515 71.034 26.844 1.00 72.61 294 ASN B CA 1
ATOM 5138 C C . ASN B 1 294 ? 2.372 71.495 27.754 1.00 68.09 294 ASN B C 1
ATOM 5139 O O . ASN B 1 294 ? 1.367 70.827 27.852 1.00 64.82 294 ASN B O 1
ATOM 5144 N N . GLU B 1 295 ? 2.519 72.649 28.399 1.00 67.09 295 GLU B N 1
ATOM 5145 C CA . GLU B 1 295 ? 1.435 73.216 29.173 1.00 71.39 295 GLU B CA 1
ATOM 5146 C C . GLU B 1 295 ? 0.573 74.097 28.294 1.00 69.00 295 GLU B C 1
ATOM 5147 O O . GLU B 1 295 ? 1.084 74.863 27.498 1.00 66.72 295 GLU B O 1
ATOM 5153 N N . VAL B 1 296 ? -0.737 73.996 28.480 1.00 69.13 296 VAL B N 1
ATOM 5154 C CA . VAL B 1 296 ? -1.703 74.938 27.916 1.00 66.98 296 VAL B CA 1
ATOM 5155 C C . VAL B 1 296 ? -2.919 74.984 28.821 1.00 67.57 296 VAL B C 1
ATOM 5156 O O . VAL B 1 296 ? -3.169 74.031 29.582 1.00 59.51 296 VAL B O 1
ATOM 5160 N N . THR B 1 297 ? -3.693 76.063 28.695 1.00 64.35 297 THR B N 1
ATOM 5161 C CA . THR B 1 297 ? -5.074 76.086 29.159 1.00 60.47 297 THR B CA 1
ATOM 5162 C C . THR B 1 297 ? -5.900 75.247 28.253 1.00 61.52 297 THR B C 1
ATOM 5163 O O . THR B 1 297 ? -5.469 74.852 27.179 1.00 65.78 297 THR B O 1
ATOM 5167 N N . VAL B 1 298 ? -7.122 75.003 28.669 1.00 64.68 298 VAL B N 1
ATOM 5168 C CA . VAL B 1 298 ? -7.995 74.210 27.861 1.00 64.92 298 VAL B CA 1
ATOM 5169 C C . VAL B 1 298 ? -8.421 75.035 26.640 1.00 64.41 298 VAL B C 1
ATOM 5170 O O . VAL B 1 298 ? -8.377 74.513 25.534 1.00 69.11 298 VAL B O 1
ATOM 5174 N N . ARG B 1 299 ? -8.730 76.328 26.805 1.00 63.81 299 ARG B N 1
ATOM 5175 C CA . ARG B 1 299 ? -8.959 77.220 25.646 1.00 66.90 299 ARG B CA 1
ATOM 5176 C C . ARG B 1 299 ? -7.899 77.066 24.591 1.00 65.94 299 ARG B C 1
ATOM 5177 O O . ARG B 1 299 ? -8.183 77.040 23.405 1.00 69.74 299 ARG B O 1
ATOM 5185 N N . GLN B 1 300 ? -6.657 77.016 25.037 1.00 63.57 300 GLN B N 1
ATOM 5186 C CA . GLN B 1 300 ? -5.518 76.933 24.139 1.00 63.00 300 GLN B CA 1
ATOM 5187 C C . GLN B 1 300 ? -5.413 75.592 23.448 1.00 62.51 300 GLN B C 1
ATOM 5188 O O . GLN B 1 300 ? -5.203 75.527 22.251 1.00 62.96 300 GLN B O 1
ATOM 5194 N N . LEU B 1 301 ? -5.549 74.514 24.203 1.00 64.90 301 LEU B N 1
ATOM 5195 C CA . LEU B 1 301 ? -5.659 73.203 23.604 1.00 64.64 301 LEU B CA 1
ATOM 5196 C C . LEU B 1 301 ? -6.684 73.243 22.476 1.00 67.97 301 LEU B C 1
ATOM 5197 O O . LEU B 1 301 ? -6.446 72.724 21.403 1.00 71.91 301 LEU B O 1
ATOM 5202 N N . ALA B 1 302 ? -7.829 73.865 22.730 1.00 72.59 302 ALA B N 1
ATOM 5203 C CA . ALA B 1 302 ? -8.898 73.956 21.733 1.00 71.00 302 ALA B CA 1
ATOM 5204 C C . ALA B 1 302 ? -8.456 74.719 20.492 1.00 67.76 302 ALA B C 1
ATOM 5205 O O . ALA B 1 302 ? -8.574 74.223 19.365 1.00 73.65 302 ALA B O 1
ATOM 5207 N N . GLU B 1 303 ? -7.923 75.912 20.698 1.00 63.44 303 GLU B N 1
ATOM 5208 C CA . GLU B 1 303 ? -7.425 76.699 19.574 1.00 65.84 303 GLU B CA 1
ATOM 5209 C C . GLU B 1 303 ? -6.368 75.903 18.807 1.00 63.59 303 GLU B C 1
ATOM 5210 O O . GLU B 1 303 ? -6.508 75.680 17.614 1.00 60.15 303 GLU B O 1
ATOM 5216 N N . MET B 1 304 ? -5.363 75.410 19.514 1.00 62.91 304 MET B N 1
ATOM 5217 C CA . MET B 1 304 ? -4.279 74.672 18.882 1.00 66.23 304 MET B CA 1
ATOM 5218 C C . MET B 1 304 ? -4.788 73.473 18.077 1.00 70.22 304 MET B C 1
ATOM 5219 O O . MET B 1 304 ? -4.247 73.150 17.017 1.00 71.41 304 MET B O 1
ATOM 5224 N N . MET B 1 305 ? -5.827 72.823 18.583 1.00 72.59 305 MET B N 1
ATOM 5225 C CA . MET B 1 305 ? -6.363 71.649 17.924 1.00 69.63 305 MET B CA 1
ATOM 5226 C C . MET B 1 305 ? -7.106 72.039 16.690 1.00 66.14 305 MET B C 1
ATOM 5227 O O . MET B 1 305 ? -6.982 71.353 15.697 1.00 67.52 305 MET B O 1
ATOM 5232 N N . THR B 1 306 ? -7.856 73.137 16.732 1.00 65.14 306 THR B N 1
ATOM 5233 C CA . THR B 1 306 ? -8.561 73.571 15.520 1.00 74.11 306 THR B CA 1
ATOM 5234 C C . THR B 1 306 ? -7.555 73.961 14.423 1.00 75.56 306 THR B C 1
ATOM 5235 O O . THR B 1 306 ? -7.797 73.672 13.251 1.00 83.14 306 THR B O 1
ATOM 5239 N N . GLU B 1 307 ? -6.427 74.567 14.811 1.00 69.30 307 GLU B N 1
ATOM 5240 C CA . GLU B 1 307 ? -5.407 74.986 13.849 1.00 64.34 307 GLU B CA 1
ATOM 5241 C C . GLU B 1 307 ? -4.831 73.771 13.183 1.00 67.24 307 GLU B C 1
ATOM 5242 O O . GLU B 1 307 ? -4.938 73.615 11.964 1.00 77.22 307 GLU B O 1
ATOM 5248 N N . VAL B 1 308 ? -4.276 72.884 13.997 1.00 63.58 308 VAL B N 1
ATOM 5249 C CA . VAL B 1 308 ? -3.738 71.616 13.507 1.00 61.72 308 VAL B CA 1
ATOM 5250 C C . VAL B 1 308 ? -4.766 70.857 12.666 1.00 66.06 308 VAL B C 1
ATOM 5251 O O . VAL B 1 308 ? -4.433 70.308 11.625 1.00 65.71 308 VAL B O 1
ATOM 5255 N N . TYR B 1 309 ? -6.016 70.833 13.113 1.00 75.50 309 TYR B N 1
ATOM 5256 C CA . TYR B 1 309 ? -7.036 70.056 12.425 1.00 74.27 309 TYR B CA 1
ATOM 5257 C C . TYR B 1 309 ? -7.226 70.601 11.037 1.00 74.49 309 TYR B C 1
ATOM 5258 O O . TYR B 1 309 ? -7.153 69.857 10.067 1.00 78.12 309 TYR B O 1
ATOM 5267 N N . ALA B 1 310 ? -7.433 71.907 10.947 1.00 71.90 310 ALA B N 1
ATOM 5268 C CA . ALA B 1 310 ? -7.503 72.564 9.656 1.00 72.37 310 ALA B CA 1
ATOM 5269 C C . ALA B 1 310 ? -6.329 72.151 8.744 1.00 65.41 310 ALA B C 1
ATOM 5270 O O . ALA B 1 310 ? -6.547 71.832 7.580 1.00 61.56 310 ALA B O 1
ATOM 5272 N N . LYS B 1 311 ? -5.115 72.109 9.286 1.00 64.15 311 LYS B N 1
ATOM 5273 C CA . LYS B 1 311 ? -3.952 71.629 8.529 1.00 73.48 311 LYS B CA 1
ATOM 5274 C C . LYS B 1 311 ? -4.223 70.189 8.081 1.00 72.43 311 LYS B C 1
ATOM 5275 O O . LYS B 1 311 ? -4.326 69.926 6.912 1.00 76.07 311 LYS B O 1
ATOM 5281 N N . VAL B 1 312 ? -4.399 69.283 9.019 1.00 77.21 312 VAL B N 1
ATOM 5282 C CA . VAL B 1 312 ? -4.603 67.865 8.712 1.00 91.02 312 VAL B CA 1
ATOM 5283 C C . VAL B 1 312 ? -5.800 67.592 7.775 1.00 89.24 312 VAL B C 1
ATOM 5284 O O . VAL B 1 312 ? -5.716 66.733 6.899 1.00 88.49 312 VAL B O 1
ATOM 5288 N N . SER B 1 313 ? -6.903 68.311 7.963 1.00 88.37 313 SER B N 1
ATOM 5289 C CA . SER B 1 313 ? -8.159 67.989 7.277 1.00 88.99 313 SER B CA 1
ATOM 5290 C C . SER B 1 313 ? -8.206 68.510 5.849 1.00 87.05 313 SER B C 1
ATOM 5291 O O . SER B 1 313 ? -8.770 67.868 4.963 1.00 96.29 313 SER B O 1
ATOM 5294 N N . GLY B 1 314 ? -7.644 69.687 5.638 1.00 79.37 314 GLY B N 1
ATOM 5295 C CA . GLY B 1 314 ? -7.867 70.417 4.422 1.00 84.04 314 GLY B CA 1
ATOM 5296 C C . GLY B 1 314 ? -8.767 71.566 4.799 1.00 90.89 314 GLY B C 1
ATOM 5297 O O . GLY B 1 314 ? -8.341 72.719 4.738 1.00 106.78 314 GLY B O 1
ATOM 5298 N N . GLU B 1 315 ? -9.990 71.261 5.245 1.00 91.01 315 GLU B N 1
ATOM 5299 C CA . GLU B 1 315 ? -10.996 72.301 5.521 1.00 89.01 315 GLU B CA 1
ATOM 5300 C C . GLU B 1 315 ? -10.473 73.337 6.559 1.00 82.62 315 GLU B C 1
ATOM 5301 O O . GLU B 1 315 ? -9.637 73.011 7.390 1.00 85.34 315 GLU B O 1
ATOM 5307 N N . GLY B 1 316 ? -10.917 74.586 6.461 1.00 75.90 316 GLY B N 1
ATOM 5308 C CA . GLY B 1 316 ? -10.508 75.654 7.389 1.00 79.21 316 GLY B CA 1
ATOM 5309 C C . GLY B 1 316 ? -11.386 75.636 8.628 1.00 83.66 316 GLY B C 1
ATOM 5310 O O . GLY B 1 316 ? -12.317 74.841 8.696 1.00 82.78 316 GLY B O 1
ATOM 5311 N N . ALA B 1 317 ? -11.139 76.532 9.588 1.00 88.68 317 ALA B N 1
ATOM 5312 C CA . ALA B 1 317 ? -11.925 76.575 10.848 1.00 85.35 317 ALA B CA 1
ATOM 5313 C C . ALA B 1 317 ? -13.358 77.129 10.659 1.00 82.84 317 ALA B C 1
ATOM 5314 O O . ALA B 1 317 ? -13.799 77.300 9.541 1.00 93.51 317 ALA B O 1
ATOM 5316 N N . ILE B 1 318 ? -14.074 77.407 11.729 1.00 85.02 318 ILE B N 1
ATOM 5317 C CA . ILE B 1 318 ? -15.468 77.897 11.621 1.00 90.27 318 ILE B CA 1
ATOM 5318 C C . ILE B 1 318 ? -15.557 79.354 12.145 1.00 95.28 318 ILE B C 1
ATOM 5319 O O . ILE B 1 318 ? -14.544 79.912 12.570 1.00 96.80 318 ILE B O 1
ATOM 5324 N N . GLU B 1 319 ? -16.729 79.993 12.061 1.00 96.54 319 GLU B N 1
ATOM 5325 C CA . GLU B 1 319 ? -16.867 81.396 12.498 1.00 106.33 319 GLU B CA 1
ATOM 5326 C C . GLU B 1 319 ? -16.415 81.552 13.977 1.00 118.25 319 GLU B C 1
ATOM 5327 O O . GLU B 1 319 ? -15.401 82.228 14.209 1.00 123.60 319 GLU B O 1
ATOM 5333 N N . SER B 1 320 ? -17.143 80.955 14.941 1.00 112.53 320 SER B N 1
ATOM 5334 C CA . SER B 1 320 ? -16.681 80.851 16.362 1.00 98.33 320 SER B CA 1
ATOM 5335 C C . SER B 1 320 ? -16.352 79.380 16.646 1.00 95.12 320 SER B C 1
ATOM 5336 O O . SER B 1 320 ? -17.260 78.552 16.749 1.00 82.78 320 SER B O 1
ATOM 5338 N N . PRO B 1 321 ? -15.047 79.036 16.747 1.00 92.92 321 PRO B N 1
ATOM 5339 C CA . PRO B 1 321 ? -14.690 77.603 16.826 1.00 81.16 321 PRO B CA 1
ATOM 5340 C C . PRO B 1 321 ? -14.782 77.007 18.232 1.00 74.80 321 PRO B C 1
ATOM 5341 O O . PRO B 1 321 ? -14.615 75.792 18.403 1.00 62.46 321 PRO B O 1
ATOM 5345 N N . THR B 1 322 ? -15.029 77.840 19.233 1.00 76.30 322 THR B N 1
ATOM 5346 C CA . THR B 1 322 ? -15.281 77.340 20.565 1.00 75.12 322 THR B CA 1
ATOM 5347 C C . THR B 1 322 ? -16.426 78.076 21.159 1.00 77.60 322 THR B C 1
ATOM 5348 O O . THR B 1 322 ? -16.840 79.131 20.669 1.00 83.45 322 THR B O 1
ATOM 5352 N N . VAL B 1 323 ? -16.892 77.521 22.262 1.00 84.46 323 VAL B N 1
ATOM 5353 C CA . VAL B 1 323 ? -17.927 78.136 23.043 1.00 84.48 323 VAL B CA 1
ATOM 5354 C C . VAL B 1 323 ? -17.898 77.638 24.480 1.00 86.44 323 VAL B C 1
ATOM 5355 O O . VAL B 1 323 ? -17.628 76.448 24.736 1.00 85.05 323 VAL B O 1
ATOM 5359 N N . ASP B 1 324 ? -18.209 78.552 25.402 1.00 82.12 324 ASP B N 1
ATOM 5360 C CA . ASP B 1 324 ? -18.218 78.244 26.825 1.00 78.05 324 ASP B CA 1
ATOM 5361 C C . ASP B 1 324 ? -19.472 77.517 27.206 1.00 74.98 324 ASP B C 1
ATOM 5362 O O . ASP B 1 324 ? -20.500 77.700 26.584 1.00 81.21 324 ASP B O 1
ATOM 5367 N N . VAL B 1 325 ? -19.380 76.681 28.226 1.00 71.94 325 VAL B N 1
ATOM 5368 C CA . VAL B 1 325 ? -20.541 76.017 28.767 1.00 75.14 325 VAL B CA 1
ATOM 5369 C C . VAL B 1 325 ? -20.277 75.768 30.241 1.00 78.29 325 VAL B C 1
ATOM 5370 O O . VAL B 1 325 ? -19.140 75.514 30.617 1.00 80.82 325 VAL B O 1
ATOM 5374 N N . SER B 1 326 ? -21.319 75.864 31.070 1.00 80.79 326 SER B N 1
ATOM 5375 C CA . SER B 1 326 ? -21.166 75.697 32.519 1.00 74.37 326 SER B CA 1
ATOM 5376 C C . SER B 1 326 ? -20.970 74.218 32.823 1.00 66.33 326 SER B C 1
ATOM 5377 O O . SER B 1 326 ? -21.453 73.352 32.082 1.00 59.89 326 SER B O 1
ATOM 5380 N N . SER B 1 327 ? -20.237 73.948 33.898 1.00 61.38 327 SER B N 1
ATOM 5381 C CA . SER B 1 327 ? -20.050 72.590 34.385 1.00 63.60 327 SER B CA 1
ATOM 5382 C C . SER B 1 327 ? -21.323 71.993 34.986 1.00 65.26 327 SER B C 1
ATOM 5383 O O . SER B 1 327 ? -21.452 70.752 34.989 1.00 69.27 327 SER B O 1
ATOM 5386 N N . LYS B 1 328 ? -22.243 72.825 35.505 1.00 62.57 328 LYS B N 1
ATOM 5387 C CA . LYS B 1 328 ? -23.596 72.322 35.796 1.00 64.67 328 LYS B CA 1
ATOM 5388 C C . LYS B 1 328 ? -24.100 71.685 34.470 1.00 69.78 328 LYS B C 1
ATOM 5389 O O . LYS B 1 328 ? -24.320 70.455 34.456 1.00 69.85 328 LYS B O 1
ATOM 5391 N N . GLU B 1 329 ? -24.157 72.464 33.360 1.00 67.05 329 GLU B N 1
ATOM 5392 C CA . GLU B 1 329 ? -24.633 71.954 32.020 1.00 71.03 329 GLU B CA 1
ATOM 5393 C C . GLU B 1 329 ? -23.848 70.736 31.554 1.00 70.52 329 GLU B C 1
ATOM 5394 O O . GLU B 1 329 ? -24.437 69.737 31.146 1.00 73.16 329 GLU B O 1
ATOM 5396 N N . PHE B 1 330 ? -22.523 70.811 31.654 1.00 73.39 330 PHE B N 1
ATOM 5397 C CA . PHE B 1 330 ? -21.642 69.781 31.088 1.00 70.48 330 PHE B CA 1
ATOM 5398 C C . PHE B 1 330 ? -21.519 68.529 31.940 1.00 69.41 330 PHE B C 1
ATOM 5399 O O . PHE B 1 330 ? -21.905 67.466 31.494 1.00 69.02 330 PHE B O 1
ATOM 5407 N N . TYR B 1 331 ? -20.937 68.663 33.140 1.00 70.08 331 TYR B N 1
ATOM 5408 C CA . TYR B 1 331 ? -20.449 67.519 33.938 1.00 68.29 331 TYR B CA 1
ATOM 5409 C C . TYR B 1 331 ? -21.492 67.049 34.955 1.00 71.10 331 TYR B C 1
ATOM 5410 O O . TYR B 1 331 ? -21.485 65.863 35.352 1.00 68.79 331 TYR B O 1
ATOM 5419 N N . GLY B 1 332 ? -22.407 67.959 35.316 1.00 66.54 332 GLY B N 1
ATOM 5420 C CA . GLY B 1 332 ? -23.373 67.729 36.364 1.00 69.64 332 GLY B CA 1
ATOM 5421 C C . GLY B 1 332 ? -23.026 68.386 37.704 1.00 79.43 332 GLY B C 1
ATOM 5422 O O . GLY B 1 332 ? -22.293 69.379 37.781 1.00 79.07 332 GLY B O 1
ATOM 5423 N N . GLU B 1 333 ? -23.518 67.762 38.769 1.00 89.65 333 GLU B N 1
ATOM 5424 C CA . GLU B 1 333 ? -23.828 68.418 40.047 1.00 80.88 333 GLU B CA 1
ATOM 5425 C C . GLU B 1 333 ? -22.585 68.676 40.903 1.00 77.04 333 GLU B C 1
ATOM 5426 O O . GLU B 1 333 ? -22.328 69.818 41.285 1.00 92.70 333 GLU B O 1
ATOM 5432 N N . GLY B 1 334 ? -21.814 67.633 41.204 1.00 68.54 334 GLY B N 1
ATOM 5433 C CA . GLY B 1 334 ? -20.670 67.768 42.097 1.00 69.06 334 GLY B CA 1
ATOM 5434 C C . GLY B 1 334 ? -19.301 67.896 41.453 1.00 68.45 334 GLY B C 1
ATOM 5435 O O . GLY B 1 334 ? -18.297 67.368 41.994 1.00 63.35 334 GLY B O 1
ATOM 5436 N N . TYR B 1 335 ? -19.238 68.574 40.302 1.00 69.64 335 TYR B N 1
ATOM 5437 C CA . TYR B 1 335 ? -17.962 68.724 39.579 1.00 66.58 335 TYR B CA 1
ATOM 5438 C C . TYR B 1 335 ? -17.065 69.683 40.348 1.00 61.14 335 TYR B C 1
ATOM 5439 O O . TYR B 1 335 ? -17.556 70.571 41.014 1.00 63.16 335 TYR B O 1
ATOM 5448 N N . ASP B 1 336 ? -15.760 69.451 40.275 1.00 58.39 336 ASP B N 1
ATOM 5449 C CA . ASP B 1 336 ? -14.723 70.385 40.746 1.00 63.07 336 ASP B CA 1
ATOM 5450 C C . ASP B 1 336 ? -13.538 70.159 39.784 1.00 62.89 336 ASP B C 1
ATOM 5451 O O . ASP B 1 336 ? -13.644 69.341 38.889 1.00 72.22 336 ASP B O 1
ATOM 5456 N N . ASP B 1 337 ? -12.425 70.864 39.892 1.00 61.27 337 ASP B N 1
ATOM 5457 C CA . ASP B 1 337 ? -11.372 70.601 38.928 1.00 63.65 337 ASP B CA 1
ATOM 5458 C C . ASP B 1 337 ? -9.992 70.905 39.425 1.00 62.16 337 ASP B C 1
ATOM 5459 O O . ASP B 1 337 ? -9.825 71.901 40.114 1.00 68.96 337 ASP B O 1
ATOM 5464 N N . SER B 1 338 ? -9.001 70.063 39.073 1.00 63.25 338 SER B N 1
ATOM 5465 C CA . SER B 1 338 ? -7.597 70.463 39.219 1.00 68.56 338 SER B CA 1
ATOM 5466 C C . SER B 1 338 ? -7.360 71.617 38.265 1.00 67.21 338 SER B C 1
ATOM 5467 O O . SER B 1 338 ? -7.921 71.675 37.172 1.00 76.84 338 SER B O 1
ATOM 5470 N N . ASP B 1 339 ? -6.540 72.547 38.711 1.00 62.93 339 ASP B N 1
ATOM 5471 C CA . ASP B 1 339 ? -6.408 73.813 38.044 1.00 60.39 339 ASP B CA 1
ATOM 5472 C C . ASP B 1 339 ? -5.117 73.873 37.252 1.00 62.77 339 ASP B C 1
ATOM 5473 O O . ASP B 1 339 ? -5.103 74.532 36.218 1.00 65.60 339 ASP B O 1
ATOM 5478 N N . LYS B 1 340 ? -4.041 73.218 37.731 1.00 62.34 340 LYS B N 1
ATOM 5479 C CA . LYS B 1 340 ? -2.731 73.328 37.101 1.00 62.62 340 LYS B CA 1
ATOM 5480 C C . LYS B 1 340 ? -1.843 72.151 37.441 1.00 67.03 340 LYS B C 1
ATOM 5481 O O . LYS B 1 340 ? -1.207 72.096 38.491 1.00 68.70 340 LYS B O 1
ATOM 5487 N N . ARG B 1 341 ? -1.761 71.223 36.507 1.00 75.97 341 ARG B N 1
ATOM 5488 C CA . ARG B 1 341 ? -0.849 70.102 36.651 1.00 77.08 341 ARG B CA 1
ATOM 5489 C C . ARG B 1 341 ? 0.416 70.501 35.943 1.00 76.48 341 ARG B C 1
ATOM 5490 O O . ARG B 1 341 ? 0.360 70.853 34.774 1.00 77.73 341 ARG B O 1
ATOM 5498 N N . ILE B 1 342 ? 1.503 70.555 36.713 1.00 78.10 342 ILE B N 1
ATOM 5499 C CA . ILE B 1 342 ? 2.883 70.608 36.215 1.00 74.07 342 ILE B CA 1
ATOM 5500 C C . ILE B 1 342 ? 3.743 69.574 36.964 1.00 75.54 342 ILE B C 1
ATOM 5501 O O . ILE B 1 342 ? 4.078 69.760 38.135 1.00 73.06 342 ILE B O 1
ATOM 5506 N N . PRO B 1 343 ? 4.142 68.508 36.272 1.00 76.52 343 PRO B N 1
ATOM 5507 C CA . PRO B 1 343 ? 4.866 67.431 36.931 1.00 79.89 343 PRO B CA 1
ATOM 5508 C C . PRO B 1 343 ? 6.298 67.795 37.235 1.00 78.12 343 PRO B C 1
ATOM 5509 O O . PRO B 1 343 ? 6.941 68.452 36.426 1.00 83.26 343 PRO B O 1
ATOM 5513 N N . ASP B 1 344 ? 6.783 67.366 38.388 1.00 79.14 344 ASP B N 1
ATOM 5514 C CA . ASP B 1 344 ? 8.149 67.653 38.755 1.00 81.67 344 ASP B CA 1
ATOM 5515 C C . ASP B 1 344 ? 9.224 66.941 37.978 1.00 87.87 344 ASP B C 1
ATOM 5516 O O . ASP B 1 344 ? 10.027 67.660 37.406 1.00 107.03 344 ASP B O 1
ATOM 5521 N N . MET B 1 345 ? 9.354 65.611 38.014 1.00 85.57 345 MET B N 1
ATOM 5522 C CA . MET B 1 345 ? 10.381 64.948 37.198 1.00 99.19 345 MET B CA 1
ATOM 5523 C C . MET B 1 345 ? 11.826 64.754 37.678 1.00 91.91 345 MET B C 1
ATOM 5524 O O . MET B 1 345 ? 12.494 63.878 37.154 1.00 81.49 345 MET B O 1
ATOM 5529 N N . THR B 1 346 ? 12.286 65.467 38.694 1.00 88.48 346 THR B N 1
ATOM 5530 C CA . THR B 1 346 ? 13.540 65.134 39.362 1.00 81.20 346 THR B CA 1
ATOM 5531 C C . THR B 1 346 ? 13.689 63.636 39.635 1.00 79.47 346 THR B C 1
ATOM 5532 O O . THR B 1 346 ? 14.725 63.066 39.330 1.00 67.84 346 THR B O 1
ATOM 5536 N N . ILE B 1 347 ? 12.636 63.013 40.165 1.00 82.35 347 ILE B N 1
ATOM 5537 C CA . ILE B 1 347 ? 12.707 61.628 40.628 1.00 80.14 347 ILE B CA 1
ATOM 5538 C C . ILE B 1 347 ? 12.775 60.730 39.407 1.00 82.29 347 ILE B C 1
ATOM 5539 O O . ILE B 1 347 ? 13.721 59.956 39.292 1.00 97.93 347 ILE B O 1
ATOM 5544 N N . ILE B 1 348 ? 11.824 60.836 38.478 1.00 83.20 348 ILE B N 1
ATOM 5545 C CA . ILE B 1 348 ? 11.865 59.949 37.296 1.00 87.26 348 ILE B CA 1
ATOM 5546 C C . ILE B 1 348 ? 13.100 60.173 36.444 1.00 85.64 348 ILE B C 1
ATOM 5547 O O . ILE B 1 348 ? 13.664 59.232 35.897 1.00 85.20 348 ILE B O 1
ATOM 5552 N N . ASN B 1 349 ? 13.460 61.441 36.318 1.00 87.66 349 ASN B N 1
ATOM 5553 C CA . ASN B 1 349 ? 14.602 61.876 35.484 1.00 89.65 349 ASN B CA 1
ATOM 5554 C C . ASN B 1 349 ? 15.908 61.358 36.081 1.00 88.40 349 ASN B C 1
ATOM 5555 O O . ASN B 1 349 ? 16.821 61.071 35.313 1.00 89.66 349 ASN B O 1
ATOM 5560 N N . ARG B 1 350 ? 15.973 61.214 37.402 1.00 90.18 350 ARG B N 1
ATOM 5561 C CA . ARG B 1 350 ? 17.235 60.787 38.057 1.00 82.50 350 ARG B CA 1
ATOM 5562 C C . ARG B 1 350 ? 17.274 59.275 38.258 1.00 79.02 350 ARG B C 1
ATOM 5563 O O . ARG B 1 350 ? 18.346 58.768 38.551 1.00 84.44 350 ARG B O 1
ATOM 5571 N N . GLN B 1 351 ? 16.151 58.586 38.104 1.00 82.78 351 GLN B N 1
ATOM 5572 C CA . GLN B 1 351 ? 16.150 57.123 38.348 1.00 86.79 351 GLN B CA 1
ATOM 5573 C C . GLN B 1 351 ? 16.198 56.368 37.023 1.00 87.88 351 GLN B C 1
ATOM 5574 O O . GLN B 1 351 ? 16.912 55.368 36.936 1.00 93.61 351 GLN B O 1
ATOM 5580 N N . LEU B 1 352 ? 15.457 56.854 36.038 1.00 80.77 352 LEU B N 1
ATOM 5581 C CA . LEU B 1 352 ? 15.363 56.199 34.718 1.00 83.55 352 LEU B CA 1
ATOM 5582 C C . LEU B 1 352 ? 15.902 57.029 33.541 1.00 81.50 352 LEU B C 1
ATOM 5583 O O . LEU B 1 352 ? 15.948 56.549 32.402 1.00 79.17 352 LEU B O 1
ATOM 5588 N N . GLY B 1 353 ? 16.290 58.274 33.814 1.00 82.27 353 GLY B N 1
ATOM 5589 C CA . GLY B 1 353 ? 16.820 59.157 32.797 1.00 79.83 353 GLY B CA 1
ATOM 5590 C C . GLY B 1 353 ? 15.834 59.547 31.733 1.00 82.02 353 GLY B C 1
ATOM 5591 O O . GLY B 1 353 ? 16.243 59.903 30.648 1.00 93.21 353 GLY B O 1
ATOM 5592 N N . TRP B 1 354 ? 14.546 59.501 32.044 1.00 85.92 354 TRP B N 1
ATOM 5593 C CA . TRP B 1 354 ? 13.500 59.713 31.044 1.00 87.16 354 TRP B CA 1
ATOM 5594 C C . TRP B 1 354 ? 13.243 61.196 30.775 1.00 81.50 354 TRP B C 1
ATOM 5595 O O . TRP B 1 354 ? 13.357 62.017 31.687 1.00 79.97 354 TRP B O 1
ATOM 5606 N N . ASN B 1 355 ? 12.906 61.521 29.529 1.00 76.71 355 ASN B N 1
ATOM 5607 C CA . ASN B 1 355 ? 12.393 62.848 29.170 1.00 83.12 355 ASN B CA 1
ATOM 5608 C C . ASN B 1 355 ? 11.516 62.770 27.974 1.00 81.67 355 ASN B C 1
ATOM 5609 O O . ASN B 1 355 ? 11.833 62.053 27.044 1.00 110.58 355 ASN B O 1
ATOM 5614 N N . PRO B 1 356 ? 10.422 63.524 27.967 1.00 78.43 356 PRO B N 1
ATOM 5615 C CA . PRO B 1 356 ? 9.556 63.492 26.802 1.00 84.21 356 PRO B CA 1
ATOM 5616 C C . PRO B 1 356 ? 10.176 64.263 25.651 1.00 84.73 356 PRO B C 1
ATOM 5617 O O . PRO B 1 356 ? 10.423 65.461 25.791 1.00 83.89 356 PRO B O 1
ATOM 5621 N N . LYS B 1 357 ? 10.449 63.563 24.545 1.00 78.08 357 LYS B N 1
ATOM 5622 C CA . LYS B 1 357 ? 10.937 64.186 23.335 1.00 68.77 357 LYS B CA 1
ATOM 5623 C C . LYS B 1 357 ? 9.856 65.088 22.700 1.00 64.87 357 LYS B C 1
ATOM 5624 O O . LYS B 1 357 ? 10.168 66.155 22.245 1.00 73.08 357 LYS B O 1
ATOM 5626 N N . THR B 1 358 ? 8.580 64.694 22.723 1.00 59.30 358 THR B N 1
ATOM 5627 C CA . THR B 1 358 ? 7.594 65.210 21.759 1.00 58.40 358 THR B CA 1
ATOM 5628 C C . THR B 1 358 ? 6.771 66.432 22.161 1.00 60.49 358 THR B C 1
ATOM 5629 O O . THR B 1 358 ? 6.135 66.460 23.249 1.00 63.22 358 THR B O 1
ATOM 5633 N N . SER B 1 359 ? 6.710 67.370 21.209 1.00 58.38 359 SER B N 1
ATOM 5634 C CA . SER B 1 359 ? 5.954 68.618 21.334 1.00 61.48 359 SER B CA 1
ATOM 5635 C C . SER B 1 359 ? 4.468 68.396 21.352 1.00 64.62 359 SER B C 1
ATOM 5636 O O . SER B 1 359 ? 3.981 67.402 20.858 1.00 70.32 359 SER B O 1
ATOM 5639 N N . LEU B 1 360 ? 3.743 69.382 21.861 1.00 73.51 360 LEU B N 1
ATOM 5640 C CA . LEU B 1 360 ? 2.286 69.357 21.881 1.00 70.74 360 LEU B CA 1
ATOM 5641 C C . LEU B 1 360 ? 1.771 69.441 20.454 1.00 68.56 360 LEU B C 1
ATOM 5642 O O . LEU B 1 360 ? 1.005 68.585 20.013 1.00 71.82 360 LEU B O 1
ATOM 5647 N N . TRP B 1 361 ? 2.217 70.465 19.736 1.00 65.17 361 TRP B N 1
ATOM 5648 C CA . TRP B 1 361 ? 1.835 70.633 18.348 1.00 69.15 361 TRP B CA 1
ATOM 5649 C C . TRP B 1 361 ? 2.148 69.357 17.560 1.00 68.28 361 TRP B C 1
ATOM 5650 O O . TRP B 1 361 ? 1.262 68.818 16.900 1.00 67.21 361 TRP B O 1
ATOM 5661 N N . ASP B 1 362 ? 3.386 68.872 17.654 1.00 66.14 362 ASP B N 1
ATOM 5662 C CA . ASP B 1 362 ? 3.779 67.656 16.956 1.00 71.06 362 ASP B CA 1
ATOM 5663 C C . ASP B 1 362 ? 2.826 66.519 17.317 1.00 72.15 362 ASP B C 1
ATOM 5664 O O . ASP B 1 362 ? 2.273 65.882 16.422 1.00 85.29 362 ASP B O 1
ATOM 5669 N N . LEU B 1 363 ? 2.597 66.285 18.611 1.00 67.99 363 LEU B N 1
ATOM 5670 C CA . LEU B 1 363 ? 1.763 65.136 19.035 1.00 68.46 363 LEU B CA 1
ATOM 5671 C C . LEU B 1 363 ? 0.327 65.268 18.577 1.00 67.53 363 LEU B C 1
ATOM 5672 O O . LEU B 1 363 ? -0.321 64.261 18.317 1.00 65.21 363 LEU B O 1
ATOM 5677 N N . LEU B 1 364 ? -0.170 66.500 18.488 1.00 69.81 364 LEU B N 1
ATOM 5678 C CA . LEU B 1 364 ? -1.535 66.743 18.016 1.00 69.93 364 LEU B CA 1
ATOM 5679 C C . LEU B 1 364 ? -1.677 66.530 16.521 1.00 73.80 364 LEU B C 1
ATOM 5680 O O . LEU B 1 364 ? -2.690 65.980 16.083 1.00 80.63 364 LEU B O 1
ATOM 5685 N N . GLU B 1 365 ? -0.691 67.002 15.752 1.00 74.55 365 GLU B N 1
ATOM 5686 C CA . GLU B 1 365 ? -0.584 66.682 14.321 1.00 78.89 365 GLU B CA 1
ATOM 5687 C C . GLU B 1 365 ? -0.717 65.175 14.136 1.00 74.84 365 GLU B C 1
ATOM 5688 O O . GLU B 1 365 ? -1.622 64.732 13.416 1.00 77.54 365 GLU B O 1
ATOM 5694 N N . SER B 1 366 ? 0.151 64.416 14.814 1.00 63.79 366 SER B N 1
ATOM 5695 C CA . SER B 1 366 ? 0.131 62.956 14.760 1.00 69.79 366 SER B CA 1
ATOM 5696 C C . SER B 1 366 ? -1.214 62.396 15.150 1.00 75.79 366 SER B C 1
ATOM 5697 O O . SER B 1 366 ? -1.780 61.571 14.445 1.00 84.17 366 SER B O 1
ATOM 5700 N N . THR B 1 367 ? -1.722 62.834 16.291 1.00 80.81 367 THR B N 1
ATOM 5701 C CA . THR B 1 367 ? -2.916 62.233 16.842 1.00 77.02 367 THR B CA 1
ATOM 5702 C C . THR B 1 367 ? -4.106 62.606 15.957 1.00 72.33 367 THR B C 1
ATOM 5703 O O . THR B 1 367 ? -4.856 61.725 15.562 1.00 72.67 367 THR B O 1
ATOM 5707 N N . LEU B 1 368 ? -4.239 63.868 15.571 1.00 67.30 368 LEU B N 1
ATOM 5708 C CA . LEU B 1 368 ? -5.369 64.257 14.734 1.00 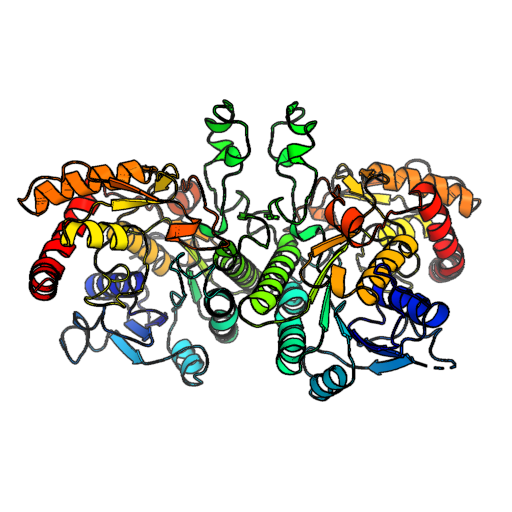74.15 368 LEU B CA 1
ATOM 5709 C C . LEU B 1 368 ? -5.339 63.619 13.344 1.00 79.87 368 LEU B C 1
ATOM 5710 O O . LEU B 1 368 ? -6.404 63.284 12.824 1.00 88.80 368 LEU B O 1
ATOM 5715 N N . THR B 1 369 ? -4.157 63.407 12.753 1.00 84.80 369 THR B N 1
ATOM 5716 C CA . THR B 1 369 ? -4.085 62.604 11.504 1.00 83.89 369 THR B CA 1
ATOM 5717 C C . THR B 1 369 ? -4.655 61.192 11.755 1.00 76.70 369 THR B C 1
ATOM 5718 O O . THR B 1 369 ? -5.569 60.801 11.061 1.00 86.13 369 THR B O 1
ATOM 5722 N N . TYR B 1 370 ? -4.201 60.468 12.773 1.00 72.31 370 TYR B N 1
ATOM 5723 C CA . TYR B 1 370 ? -4.852 59.188 13.135 1.00 73.20 370 TYR B CA 1
ATOM 5724 C C . TYR B 1 370 ? -6.376 59.312 13.280 1.00 74.84 370 TYR B C 1
ATOM 5725 O O . TYR B 1 370 ? -7.123 58.422 12.867 1.00 68.82 370 TYR B O 1
ATOM 5734 N N . GLN B 1 371 ? -6.829 60.392 13.905 1.00 79.77 371 GLN B N 1
ATOM 5735 C CA . GLN B 1 371 ? -8.258 60.591 14.162 1.00 81.63 371 GLN B CA 1
ATOM 5736 C C . GLN B 1 371 ? -9.006 60.809 12.864 1.00 79.98 371 GLN B C 1
ATOM 5737 O O . GLN B 1 371 ? -10.076 60.249 12.671 1.00 87.72 371 GLN B O 1
ATOM 5743 N N . HIS B 1 372 ? -8.437 61.614 11.976 1.00 79.54 372 HIS B N 1
ATOM 5744 C CA . HIS B 1 372 ? -9.076 61.914 10.704 1.00 80.86 372 HIS B CA 1
ATOM 5745 C C . HIS B 1 372 ? -9.102 60.666 9.836 1.00 80.74 372 HIS B C 1
ATOM 5746 O O . HIS B 1 372 ? -10.165 60.267 9.388 1.00 86.87 372 HIS B O 1
ATOM 5753 N N . ARG B 1 373 ? -7.945 60.033 9.635 1.00 85.29 373 ARG B N 1
ATOM 5754 C CA . ARG B 1 373 ? -7.851 58.725 8.938 1.00 87.38 373 ARG B CA 1
ATOM 5755 C C . ARG B 1 373 ? -8.895 57.727 9.390 1.00 84.83 373 ARG B C 1
ATOM 5756 O O . ARG B 1 373 ? -9.470 57.025 8.578 1.00 92.93 373 ARG B O 1
ATOM 5764 N N . THR B 1 374 ? -9.120 57.654 10.691 1.00 81.88 374 THR B N 1
ATOM 5765 C CA . THR B 1 374 ? -9.951 56.610 11.247 1.00 78.30 374 THR B CA 1
ATOM 5766 C C . THR B 1 374 ? -11.419 57.006 11.189 1.00 79.42 374 THR B C 1
ATOM 5767 O O . THR B 1 374 ? -12.240 56.315 10.614 1.00 89.39 374 THR B O 1
ATOM 5771 N N . TYR B 1 375 ? -11.748 58.141 11.762 1.00 79.38 375 TYR B N 1
ATOM 5772 C CA . TYR B 1 375 ? -13.141 58.439 12.058 1.00 85.10 375 TYR B CA 1
ATOM 5773 C C . TYR B 1 375 ? -13.893 59.225 10.996 1.00 79.85 375 TYR B C 1
ATOM 5774 O O . TYR B 1 375 ? -15.116 59.225 11.004 1.00 88.11 375 TYR B O 1
ATOM 5783 N N . ALA B 1 376 ? -13.198 59.841 10.058 1.00 79.48 376 ALA B N 1
ATOM 5784 C CA . ALA B 1 376 ? -13.829 60.848 9.191 1.00 82.34 376 ALA B CA 1
ATOM 5785 C C . ALA B 1 376 ? -14.872 60.280 8.217 1.00 83.18 376 ALA B C 1
ATOM 5786 O O . ALA B 1 376 ? -15.937 60.894 8.053 1.00 69.03 376 ALA B O 1
ATOM 5788 N N . GLU B 1 377 ? -14.607 59.132 7.586 1.00 87.32 377 GLU B N 1
ATOM 5789 C CA . GLU B 1 377 ? -15.627 58.604 6.653 1.00 98.17 377 GLU B CA 1
ATOM 5790 C C . GLU B 1 377 ? -16.778 58.037 7.451 1.00 98.55 377 GLU B C 1
ATOM 5791 O O . GLU B 1 377 ? -17.933 58.292 7.109 1.00 99.00 377 GLU B O 1
ATOM 5797 N N . ALA B 1 378 ? -16.467 57.323 8.536 1.00 92.31 378 ALA B N 1
ATOM 5798 C CA . ALA B 1 378 ? -17.481 56.825 9.490 1.00 85.67 378 ALA B CA 1
ATOM 5799 C C . ALA B 1 378 ? -18.469 57.895 9.992 1.00 78.90 378 ALA B C 1
ATOM 5800 O O . ALA B 1 378 ? -19.667 57.641 10.044 1.00 82.62 378 ALA B O 1
ATOM 5802 N N . VAL B 1 379 ? -17.972 59.077 10.345 1.00 73.34 379 VAL B N 1
ATOM 5803 C CA . VAL B 1 379 ? -18.845 60.199 10.771 1.00 79.89 379 VAL B CA 1
ATOM 5804 C C . VAL B 1 379 ? -19.551 60.920 9.594 1.00 85.22 379 VAL B C 1
ATOM 5805 O O . VAL B 1 379 ? -20.594 61.553 9.800 1.00 89.42 379 VAL B O 1
ATOM 5809 N N . LYS B 1 380 ? -19.070 60.677 8.379 1.00 95.11 380 LYS B N 1
ATOM 5810 C CA . LYS B 1 380 ? -19.760 61.229 7.189 1.00 91.50 380 LYS B CA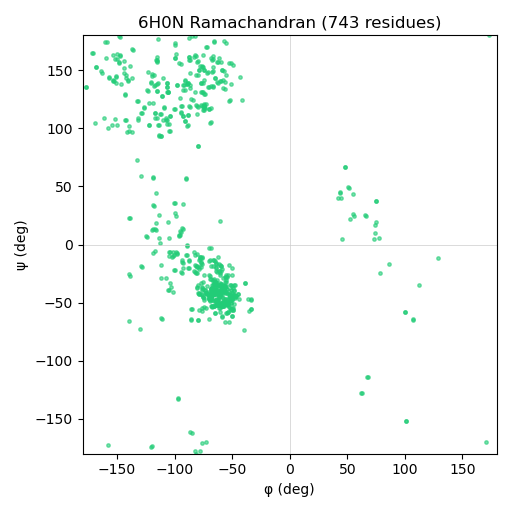 1
ATOM 5811 C C . LYS B 1 380 ? -20.942 60.302 6.918 1.00 91.67 380 LYS B C 1
ATOM 5812 O O . LYS B 1 380 ? -22.037 60.795 6.630 1.00 89.09 380 LYS B O 1
ATOM 5814 N N . LYS B 1 381 ? -20.706 58.998 7.041 1.00 94.08 381 LYS B N 1
ATOM 5815 C CA . LYS B 1 381 ? -21.769 57.988 6.825 1.00 100.72 381 LYS B CA 1
ATOM 5816 C C . LYS B 1 381 ? -22.885 58.235 7.839 1.00 98.57 381 LYS B C 1
ATOM 5817 O O . LYS B 1 381 ? -24.008 58.515 7.421 1.00 97.26 381 LYS B O 1
ATOM 5823 N N . ALA B 1 382 ? -22.552 58.194 9.129 1.00 94.24 382 ALA B N 1
ATOM 5824 C CA . ALA B 1 382 ? -23.540 58.376 10.216 1.00 88.75 382 ALA B CA 1
ATOM 5825 C C . ALA B 1 382 ? -24.163 59.775 10.188 1.00 83.15 382 ALA B C 1
ATOM 5826 O O . ALA B 1 382 ? -25.328 59.895 10.575 1.00 76.72 382 ALA B O 1
ATOM 5828 N N . THR B 1 383 ? -23.433 60.794 9.736 1.00 98.64 383 THR B N 1
ATOM 5829 C CA . THR B 1 383 ? -24.054 62.129 9.524 1.00 114.80 383 THR B CA 1
ATOM 5830 C C . THR B 1 383 ? -25.320 61.991 8.662 1.00 121.10 383 THR B C 1
ATOM 5831 O O . THR B 1 383 ? -26.351 62.540 9.072 1.00 119.53 383 THR B O 1
ATOM 5835 N N . SER B 1 384 ? -25.257 61.270 7.536 1.00 123.25 384 SER B N 1
ATOM 5836 C CA . SER B 1 384 ? -26.440 61.092 6.654 1.00 112.60 384 SER B CA 1
ATOM 5837 C C . SER B 1 384 ? -27.069 59.718 6.902 1.00 113.83 384 SER B C 1
ATOM 5838 O O . SER B 1 384 ? -28.308 59.667 6.979 1.00 105.02 384 SER B O 1
#

InterPro domains:
  IPR001509 NAD-dependent epimerase/dehydratase [PF01370] (20-290)
  IPR036291 NAD(P)-binding domain superfamily [SSF51735] (19-372)
  IPR045869 Bifunctional polymyxin resistance protein ArnA-like, extended (e) SDRs [cd05257] (19-374)
  IPR050177 Bifunctional lipid A modification and metabolic enzymes [PTHR43245] (19-374)

Solvent-accessible surface area: 28759 Å² total; per-residue (Å²): 132,18,73,54,53,105,112,37,70,94,30,25,0,0,0,3,12,0,8,26,13,29,0,0,6,0,0,46,30,0,9,85,108,12,72,1,71,0,3,0,0,24,52,144,7,105,52,0,96,80,6,10,69,106,95,33,91,127,60,63,47,69,6,68,41,61,147,22,65,24,144,178,53,112,52,4,64,39,14,0,112,126,1,71,2,0,0,2,24,32,34,41,41,24,17,14,28,2,18,71,106,2,24,60,0,0,69,14,3,0,30,23,4,22,35,0,1,109,38,0,23,101,27,135,29,20,0,0,6,10,6,10,3,6,0,1,3,36,3,9,5,36,60,6,60,89,140,41,98,34,79,119,63,69,74,14,45,39,2,52,6,49,111,14,8,3,0,1,5,5,2,67,63,11,4,0,0,10,0,0,0,7,0,0,0,0,0,3,0,59,0,30,22,64,66,77,71,14,92,10,0,0,0,4,17,0,33,9,6,1,18,50,20,25,44,4,12,36,56,76,17,89,97,99,23,50,2,58,40,5,1,22,4,1,14,23,12,18,99,128,82,53,2,32,0,34,91,11,2,111,32,44,26,0,3,0,32,0,55,16,0,0,64,0,0,10,31,0,1,24,3,29,118,78,0,32,40,65,17,0,0,0,0,4,30,129,13,51,12,20,26,69,76,5,0,85,49,1,13,99,0,23,26,142,37,31,63,57,49,64,58,112,77,42,23,77,82,40,56,23,78,80,58,31,28,174,8,32,24,36,0,40,43,10,23,3,21,26,57,12,0,55,157,30,3,53,7,91,19,103,28,42,12,83,72,0,2,46,50,0,1,50,70,12,57,205,63,29,26,152,44,9,62,79,66,115,132,224,92,25,74,79,52,48,108,34,79,94,47,26,0,0,0,2,10,0,8,25,16,29,1,0,12,0,0,60,33,0,38,102,108,14,63,2,77,0,0,0,0,25,50,136,12,100,50,0,118,93,33,66,188,127,41,84,45,36,140,6,51,24,123,132,52,114,145,4,55,37,12,0,108,99,0,67,0,0,0,2,24,33,35,43,41,26,17,14,27,2,10,66,114,2,22,60,0,0,76,16,3,0,30,26,4,25,45,0,2,99,46,0,26,100,41,136,36,17,0,0,7,10,5,11,4,8,0,2,3,34,4,12,5,32,59,4,55,89,141,36,101,33,85,116,62,69,77,16,42,45,8,50,5,52,111,16,18,3,0,0,7,5,1,64,64,10,3,0,0,11,0,0,0,5,0,0,0,0,0,3,0,60,0,28,22,63,72,79,69,15,94,10,0,0,0,4,18,0,32,9,5,0,22,36,17,24,46,3,13,33,57,73,22,93,88,171,22,50,2,53,42,6,1,24,4,1,16,15,13,22,92,110,69,48,1,105,0,34,90,10,3,111,31,48,26,0,2,0,33,0,66,15,0,0,68,0,0,12,28,0,1,38,4,44,86,69,0,37,41,64,18,0,0,0,0,4,28,127,12,49,12,20,25,66,79,5,0,82,46,0,15,100,0,25,26,143,36,33,62,116,47,63,54,187,65,43,22,74,82,32,55,23,79,80,46,30,17,165,8,30,26,33,0,40,39,9,26,2,31,20,57,18,0,61,161,34,3,53,8,83,18,101,28,43,12,90,75,0,2,47,50,0,1,41,70,8,55,202,60,32,28,128,32,8,55,139,65,109,133

GO terms:
  GO:0102765 UDP-D-apiose synthase activity (F, IDA)
  GO:0005737 cytoplasm (C, IDA)
  GO:0042802 identical protein binding (F, IDA)
  GO:0042803 protein homodimerization activity (F, IDA)
  GO:0033320 UDP-D-xylose biosynthetic process (P, IDA)
  GO:0033352 UDP-D-apiose biosynthetic process (P, IDA)
  GO:0102765 UDP-D-apiose synthase activity (F, IGI)
  GO:0033352 UDP-D-apiose biosynthetic process (P, IGI)
  GO:0005515 protein binding (F, IPI)
  GO:0046982 protein heterodimerization activity (F, IPI)
  GO:0051287 NAD binding (F, IDA)
  GO:0010494 cytoplasmic stress granule (C, IDA)
  GO:0009226 nucleotide-sugar biosynthetic process (P, IDA)
  GO:0048040 UDP-glucuronate decarboxylase activity (F, IDA)
  GO:0005777 peroxisome (C, HDA)
  GO:0005829 cytosol (C, HDA)

Foldseek 3Di:
DAPVPDDFDEWEEEEACLLAPLNQVLCVCCQPPHRYAYEAEDQDNVSNVCVDPVNDPVRPVRYHYDNDDLVDDPCVLVSVLRIQEYEYPFADDFLLCLVPPLVCRLCRLAVSCVVVLVSCQVSVHAYEYEFALCLLPAWQLVPDDDPDVVNVPVVGAEAEPVDRHGDDDDVLLSSCSNNVSSNVNVVVSLVSCPVGNHFYFYEHEFAEDAPRHDDADPFRDDVPDDGDQVNQLLNCVLLLHAREQEQNQQFKGFYFYSVLQSVLVVSCVRCSVLGGNYYDYDTAQVQMDGGVVVRVLLLVLLCVLPVNHHDPRRHDYDYCCVPSNDSHDGHRYHGYDHVSSCVRRVGHGPDYPSRSSNNRSNSSCVPCNVVSVVVVD/DAAPVGHRFDEWEEEEACLLAPLNLVLVVCCVPPHPYQYEAEDLDNVSNPVVPVSYHYDNDDLQDDPCVLVSLLPTQEYEHPFADDFLLCLVPPLVCRLCRLAVSCVVVLVSCQVSVHEYEYEFALCLLPAWQLVPDDDPDVCNVVVVGAADEPVDRHGDDDDVLLSSCSNNVSSNVNVVVSLVCCPVGNHFYFYEHEFAEDAAPHDAADPFRDHVPDDGDQVNQLLNCVLLLHAREQEQNQQFKGFYFYSVLQSVLVVSCVRCSVLGGNYYDYDTAQVQMDGSNVVRVLLLCLLCVLPVNHHDPHRHDYDYCCVPSNDNHDGHRYHGYDCPSSCVRRVGHGPDYPSRSSNNRSNSSCVPCNVVCVVSVD

Nearest PDB structures (foldseek):
  6h0n-assembly1_A  TM=1.003E+00  e=1.461E-83  Arabidopsis thaliana
  6h0n-assembly1_B  TM=1.002E+00  e=5.287E-79  Arabidopsis thaliana
  6h0p-assembly1_A  TM=1.002E+00  e=2.264E-77  Arabidopsis thaliana
  6h0p-assembly1_B  TM=1.002E+00  e=1.507E-74  Arabidopsis thaliana
  8gjh-assembly1_E  TM=9.289E-01  e=7.939E-36  Salmonella enterica subsp. enterica serovar Typhimurium

Sequence (747 aa):
VDLDGKPIQPLTICMIGAGGFIGSHLCEKLLTETPHKVLALDVYNDKIKHLLEPDTVEWSGRIQFHRINIKHDSRLEGLVKMADLIINLAAICTPADYNTRPLDTIYSNFIDALPVVKYCSENNKRLIHFSTCEVYGKTIGSFLPKDHPLRDDPAFYVLKEDISPCIFGSIEKQRWSYACAKQLIERLVYAEGAENGLEFTIVRPFNWIGPRMDFIPGIDGPSEGVPRVLACFSNNLLRREPLKLVDGGESQRTFVYINDAIEAVLLMIENPERANGHIFNVGNPNNEVTVRQLAEMMTEVYAKVSGEGAIESPTVDVSSKEFYGEGYDDSDKRIPDMTIINRQLGWNPKTSLWDLLESTLTYQHRTYAEAVKKATSRVDLDGKPIQPLTICMIGAGGFIGSHLCEKLLTETPHKVLALDVYNDKIKHLLERIQFHRINIKHDSRLEGLVKMADLIINLAAICTPADYNTRPLDTIYSNFIDALPVVKYCSENNKRLIHFSTCEVYGKTIGSFLPKDHPLRDDPAFYVLKEDISPCIFGSIEKQRWSYACAKQLIERLVYAEGAENGLEFTIVRPFNWIGPRMDFIPGIDGPSEGVPRVLACFSNNLLRREPLKLVDGGESQRTFVYINDAIEAVLLMIENPERANGHIFNVGNPNNEVTVRQLAEMMTEVYAKVSGEGAIESPTVDVSSKEFYGEGYDDSDKRIPDMTIINRQLGWNPKTSLWDLLESTLTYQHRTYAEAVKKATS

Secondary structure (DSSP, 8-state):
--SSS------EEEEETTTSHHHHHHHHHHHHH---EEEEEES--GGGGGGSTTT-SSSTTSEEEEE--TTS-THHHHHHHH-SEEEE------GGGTTTSHHHHHHHHTGGGHHHHHHHHHTT-EEEEE--GGGTBS-GGGGSPTT-GGGGSGGGTEE-TTTS-EEE--TT-TTHHHHHHHHHHHHHHHHHHHHS---EEEEEE--EE-TT-S--BTTTB-SS----HHHHHHHHHHTT-PEEEEGGG--EEE-EEHHHHHHHHHHHHH-HHHHSS-EEEE--TTSEEEHHHHHHHHHHHHHHHHSS---SS-EEEE-HHHHH-TT-----B-EE--HHHHHHH-------HHHHHHHHHHHHHHHHHHHHHHT--/-B-TTS-B----EEEEETTTSHHHHHHHHHHHHH---EEEEEES--GGGGGG---EEEEE--TTS-THHHHHHHH-SEEEE------GGGTTTSHHHHHHHHTGGGHHHHHHHHHTT-EEEEE--GGGTBS-GGGGSPTT-GGGGSGGGT-B-TTTS-EEE--TT-TTHHHHHHHHHHHHHHHHHHHHS---EEEEEE--EE-TT-S--BTTTB-SS----HHHHHHHHHHTTPPEEEEGGG--EEE-EEHHHHHHHHHHHHH-HHHHSS-EEEE--TTSEEEHHHHHHHHHHHHHHHHSS---SS-EEEE-HHHHH-TT-----B--B--HHHHHHT-------HHHHHHHHHHHHHHHHHHHHHHHH-

CATH classification: 3.40.50.720

Organism: Arabidopsis thaliana (NCBI:txid3702)